Protein AF-A0A9K3CTL8-F1 (afdb_monomer_lite)

Foldseek 3Di:
DVCPQEDFDDQPDFPCLVQVQWDFDPDLFPGDDPCLPPPDDPLLVQADADPCLLVVLVVQVVCVVVDDPDDDPPDDDDDDDDDDFDPALDDDDDSDRPVVRVVVCVVVVNDDDDDDDTPQLQGKFKWKWWKAWDPVLDADADPVGHHDPPRVVVSKDFQQAWKWKDWANFTKTFRWFKWADDPDPSGQATETDGIRDHPGTIMTITTHRADSPFTKMWIWDQDDCVVCVVCVPPRTHTTIITTIDHTHSSRWYKYKHKQKWAFPDWDWQKTWTPSSGQAQVSLVVCQVHWKAKPVGKIWGWDHADDGGRITMIGIPGTDDRPIMIITMIMHTDDGDHVGMDGDDSNVSVVVVVVVVVVVVVVVVVVVVVVVVSVVVVVVVVVVVVVVPDDDDDDDDDD

Sequence (398 aa):
MEFPDEVDTPCDVPVREKFAGYRGLNSFRTSPWIGAKYELPEAYSALYRISHPREVEKVVLEEQARGIDCAMPGQYVVVVLRECSFKGMGGEDQTTNTLEGVMGLYANQAPVTCFGLLRHETKMSLCHFRVKRHPVFSAPVDEEGNPLPDTENEYLIKSGDPLVIQYGFRRVLAFPTISEHLSDPKQDKAKMVRFFHEGMNLVLSAVCPVALTRPNVLIFKPVDPEQCPEAAGAPLRLVATGTGLPPNVDKLIIKRVVLTGYPLKVSKITAWVRYMFFNRTDIKWYRPIELQTKYGRTGHITQPVGLHGLLKARFDKPLHQGDTVMLKLYKRTFPDAASTLPFGVSTLEACGNAMTAYLDKEEDAREEERARIEGQEKDIVDMAITAYTPFHCTQVHL

Secondary structure (DSSP, 8-state):
---TTB-PPPSSS-HHHHTTT-EE-S-TTTS--TTTTTS--GGGGGS---S-HHHHHHHHHHHHHT-SS-PPTT-------SS-----SS-TT----HHHHHHHHHHTTPPP---PPPTTTTSEEEEEEEEEE-TTSS--B-TTSPBPTTTHHHH--BTT--EEEEETTEEEEE-PEEEE----TT--EEEB-SB--TT-EEEEEEEEE---S--EEEEEEE--TTT-GGGTT-SEEEEEEEEEEPP-TT-EEEEEEEEEEEEEEEETTEEEEESS-S-HHHHHHTTTSEEEETTS-EEEEEEEETTTTEEEEEESSPPPTT--EEEEEEEEE---SS--EE--GGGTHHHHHHHHHHHHHHHHHHHHHHHHHHHHHHHHHHHHHHHT----------

InterPro domains:
  IPR007034 Ribosome biogenesis protein BMS1/TSR1, C-terminal [PF04950] (7-142)
  IPR007034 Ribosome biogenesis protein BMS1/TSR1, C-terminal [PF04950] (152-335)
  IPR007034 Ribosome biogenesis protein BMS1/TSR1, C-terminal [SM01362] (6-333)
  IPR039761 Ribosome biogenesis protein Bms1/Tsr1 [PTHR12858] (2-350)

Radius of gyration: 27.33 Å; chains: 1; bounding box: 59×44×106 Å

Organism: NCBI:txid797122

pLDDT: mean 79.78, std 17.43, range [31.97, 97.31]

Structure (mmCIF, N/CA/C/O backbone):
data_AF-A0A9K3CTL8-F1
#
_entry.id   AF-A0A9K3CTL8-F1
#
loop_
_atom_site.group_PDB
_atom_site.id
_atom_site.type_symbol
_atom_site.label_atom_id
_atom_site.label_alt_id
_atom_site.label_comp_id
_atom_site.label_asym_id
_atom_site.label_entity_id
_atom_site.label_seq_id
_atom_site.pdbx_PDB_ins_code
_atom_site.Cartn_x
_atom_site.Cartn_y
_atom_site.Cartn_z
_atom_site.occupancy
_atom_site.B_iso_or_equiv
_atom_site.auth_seq_id
_atom_site.auth_comp_id
_atom_site.auth_asym_id
_atom_site.auth_atom_id
_atom_site.pdbx_PDB_model_num
ATOM 1 N N . MET A 1 1 ? -18.862 -8.648 0.677 1.00 52.91 1 MET A N 1
ATOM 2 C CA . MET A 1 1 ? -17.674 -7.752 0.756 1.00 52.91 1 MET A CA 1
ATOM 3 C C . MET A 1 1 ? -17.900 -6.460 1.568 1.00 52.91 1 MET A C 1
ATOM 5 O O . MET A 1 1 ? -17.075 -5.559 1.494 1.00 52.91 1 MET A O 1
ATOM 9 N N . GLU A 1 2 ? -18.956 -6.341 2.381 1.00 61.88 2 GLU A N 1
ATOM 10 C CA . GLU A 1 2 ? -19.368 -5.059 2.993 1.00 61.88 2 GLU A CA 1
ATOM 11 C C . GLU A 1 2 ? -18.369 -4.486 4.032 1.00 61.88 2 GLU A C 1
ATOM 13 O O . GLU A 1 2 ? -18.293 -3.272 4.218 1.00 61.88 2 GLU A O 1
ATOM 18 N N . PHE A 1 3 ? -17.524 -5.334 4.643 1.00 70.56 3 PHE A N 1
ATOM 19 C CA . PHE A 1 3 ? -16.572 -4.937 5.693 1.00 70.56 3 PHE A CA 1
ATOM 20 C C . PHE A 1 3 ? -15.172 -5.575 5.527 1.00 70.56 3 PHE A C 1
ATOM 22 O O . PHE A 1 3 ? -14.799 -6.471 6.277 1.00 70.56 3 PHE A O 1
ATOM 29 N N . PRO A 1 4 ? -14.340 -5.124 4.568 1.00 72.94 4 PRO A N 1
ATOM 30 C CA . PRO A 1 4 ? -13.082 -5.807 4.229 1.00 72.94 4 PRO A CA 1
ATOM 31 C C . PRO A 1 4 ? -11.974 -5.681 5.288 1.00 72.94 4 PRO A C 1
ATOM 33 O O . PRO A 1 4 ? -11.025 -6.462 5.279 1.00 72.94 4 PRO A O 1
ATOM 36 N N . ASP A 1 5 ? -12.060 -4.689 6.181 1.00 85.38 5 ASP A N 1
ATOM 37 C CA . ASP A 1 5 ? -11.026 -4.403 7.186 1.00 85.38 5 ASP A CA 1
ATOM 38 C C . ASP A 1 5 ? -11.400 -4.865 8.605 1.00 85.38 5 ASP A C 1
ATOM 40 O O . ASP A 1 5 ? -10.570 -4.730 9.511 1.00 85.38 5 ASP A O 1
ATOM 44 N N . GLU A 1 6 ? -12.626 -5.359 8.806 1.00 88.94 6 GLU A N 1
ATOM 45 C CA . GLU A 1 6 ? -13.076 -5.904 10.091 1.00 88.94 6 GLU A CA 1
ATOM 46 C C . GLU A 1 6 ? -12.377 -7.246 10.340 1.00 88.94 6 GLU A C 1
ATOM 48 O O . GLU A 1 6 ? -12.199 -8.055 9.427 1.00 88.94 6 GLU A O 1
ATOM 53 N N . VAL A 1 7 ? -11.871 -7.430 11.558 1.00 87.81 7 VAL A N 1
ATOM 54 C CA . VAL A 1 7 ? -11.156 -8.641 11.964 1.00 87.81 7 VAL A CA 1
ATOM 55 C C . VAL A 1 7 ? -11.656 -9.050 13.336 1.00 87.81 7 VAL A C 1
ATOM 57 O O . VAL A 1 7 ? -11.617 -8.247 14.272 1.00 87.81 7 VAL A O 1
ATOM 60 N N . ASP A 1 8 ? -12.055 -10.312 13.456 1.00 86.31 8 ASP A N 1
ATOM 61 C CA . ASP A 1 8 ? -12.434 -10.889 14.737 1.00 86.31 8 ASP A CA 1
ATOM 62 C C . ASP A 1 8 ? -11.210 -11.028 15.646 1.00 86.31 8 ASP A C 1
ATOM 64 O O . ASP A 1 8 ? -10.119 -11.463 15.240 1.00 86.31 8 ASP A O 1
ATOM 68 N N . THR A 1 9 ? -11.380 -10.621 16.901 1.00 86.12 9 THR A N 1
ATOM 69 C CA . THR A 1 9 ? -10.350 -10.819 17.912 1.00 86.12 9 THR A CA 1
ATOM 70 C C . THR A 1 9 ? -10.283 -12.303 18.273 1.00 86.12 9 THR A C 1
ATOM 72 O O . THR A 1 9 ? -11.315 -12.917 18.529 1.00 86.12 9 THR A O 1
ATOM 75 N N . PRO A 1 10 ? -9.090 -12.921 18.256 1.00 83.50 10 PRO A N 1
ATOM 76 C CA . PRO A 1 10 ? -8.956 -14.308 18.678 1.00 83.50 10 PRO A CA 1
ATOM 77 C C . PRO A 1 10 ? -9.149 -14.409 20.195 1.00 83.50 10 PRO A C 1
ATOM 79 O O . PRO A 1 10 ? -8.787 -13.491 20.934 1.00 83.50 10 PRO A O 1
ATOM 82 N N . CYS A 1 11 ? -9.694 -15.535 20.650 1.00 82.38 11 CYS A N 1
ATOM 83 C CA . CYS A 1 11 ? -9.817 -15.836 22.077 1.00 82.38 11 CYS A CA 1
ATOM 84 C C . CYS A 1 11 ? -8.492 -16.328 22.674 1.00 82.38 11 CYS A C 1
ATOM 86 O O . CYS A 1 11 ? -8.210 -16.042 23.835 1.00 82.38 11 CYS A O 1
ATOM 88 N N . ASP A 1 12 ? -7.694 -17.043 21.876 1.00 86.19 12 ASP A N 1
ATOM 89 C CA . ASP A 1 12 ? -6.540 -17.808 22.364 1.00 86.19 12 ASP A CA 1
ATOM 90 C C . ASP A 1 12 ? -5.284 -16.949 22.534 1.00 86.19 12 ASP A C 1
ATOM 92 O O . ASP A 1 12 ? -4.489 -17.177 23.440 1.00 86.19 12 ASP A O 1
ATOM 96 N N . VAL A 1 13 ? -5.127 -15.925 21.689 1.00 88.62 13 VAL A N 1
ATOM 97 C CA . VAL A 1 13 ? -3.949 -15.048 21.676 1.00 88.62 13 VAL A CA 1
ATOM 98 C C . VAL A 1 13 ? -4.337 -13.646 22.150 1.00 88.62 13 VAL A C 1
ATOM 100 O O . VAL A 1 13 ? -5.271 -13.054 21.596 1.00 88.62 13 VAL A O 1
ATOM 103 N N . PRO A 1 14 ? -3.620 -13.061 23.127 1.00 88.94 14 PRO A N 1
ATOM 104 C CA . PRO A 1 14 ? -3.786 -11.667 23.510 1.00 88.94 14 PRO A CA 1
ATOM 105 C C . PRO A 1 14 ? -3.725 -10.715 22.312 1.00 88.94 14 PRO A C 1
ATOM 107 O O . PRO A 1 14 ? -2.834 -10.761 21.460 1.00 88.94 14 PRO A O 1
ATOM 110 N N . VAL A 1 15 ? -4.673 -9.781 22.260 1.00 90.00 15 VAL A N 1
ATOM 111 C CA . VAL A 1 15 ? -4.828 -8.864 21.123 1.00 90.00 15 VAL A CA 1
ATOM 112 C C . VAL A 1 15 ? -3.594 -7.969 20.981 1.00 90.00 15 VAL A C 1
ATOM 114 O O . VAL A 1 15 ? -3.177 -7.658 19.865 1.00 90.00 15 VAL A O 1
ATOM 117 N N . ARG A 1 16 ? -2.964 -7.609 22.105 1.00 89.31 16 ARG A N 1
ATOM 118 C CA . ARG A 1 16 ? -1.716 -6.835 22.132 1.00 89.31 16 ARG A CA 1
ATOM 119 C C . ARG A 1 16 ? -0.552 -7.515 21.403 1.00 89.31 16 ARG A C 1
ATOM 121 O O . ARG A 1 16 ? 0.245 -6.809 20.799 1.00 89.31 16 ARG A O 1
ATOM 128 N N . GLU A 1 17 ? -0.459 -8.844 21.452 1.00 90.44 17 GLU A N 1
ATOM 129 C CA . GLU A 1 17 ? 0.628 -9.615 20.836 1.00 90.44 17 GLU A CA 1
ATOM 130 C C . GLU A 1 17 ? 0.350 -9.765 19.342 1.00 90.44 17 GLU A C 1
ATOM 132 O O . GLU A 1 17 ? 1.153 -9.335 18.512 1.00 90.44 17 GLU A O 1
ATOM 137 N N . LYS A 1 18 ? -0.867 -10.194 18.982 1.00 90.12 18 LYS A N 1
ATOM 138 C CA . LYS A 1 18 ? -1.299 -10.291 17.578 1.00 90.12 18 LYS A CA 1
ATOM 139 C C . LYS A 1 18 ? -1.173 -8.966 16.815 1.00 90.12 18 LYS A C 1
ATOM 141 O O . LYS A 1 18 ? -0.875 -8.960 15.619 1.00 90.12 18 LYS A O 1
ATOM 146 N N . PHE A 1 19 ? -1.410 -7.834 17.481 1.00 92.00 19 PHE A N 1
ATOM 147 C CA . PHE A 1 19 ? -1.343 -6.504 16.874 1.00 92.00 19 PHE A CA 1
ATOM 148 C C . PHE A 1 19 ? -0.225 -5.618 17.451 1.00 92.00 19 PHE A C 1
ATOM 150 O O . PHE A 1 19 ? -0.349 -4.393 17.410 1.00 92.00 19 PHE A O 1
ATOM 157 N N . ALA A 1 20 ? 0.887 -6.198 17.918 1.00 88.38 20 ALA A N 1
ATOM 158 C CA . ALA A 1 20 ? 2.002 -5.453 18.522 1.00 88.38 20 ALA A CA 1
ATOM 159 C C . ALA A 1 20 ? 2.591 -4.368 17.596 1.00 88.38 20 ALA A C 1
ATOM 161 O O . ALA A 1 20 ? 2.917 -3.267 18.032 1.00 88.38 20 ALA A O 1
ATOM 162 N N . GLY A 1 21 ? 2.663 -4.642 16.287 1.00 87.12 21 GLY A N 1
ATOM 163 C CA . GLY A 1 21 ? 3.146 -3.689 15.277 1.00 87.12 21 GLY A CA 1
ATOM 164 C C . GLY A 1 21 ? 2.133 -2.617 14.849 1.00 87.12 21 GLY A C 1
ATOM 165 O O . GLY A 1 21 ? 2.415 -1.849 13.925 1.00 87.12 21 GLY A O 1
ATOM 166 N N . TYR A 1 22 ? 0.942 -2.579 15.453 1.00 92.88 22 TYR A N 1
ATOM 167 C CA . TYR A 1 22 ? -0.107 -1.620 15.117 1.00 92.88 22 TYR A CA 1
ATOM 168 C C . TYR A 1 22 ? -0.180 -0.475 16.127 1.00 92.88 22 TYR A C 1
ATOM 170 O O . TYR A 1 22 ? 0.094 -0.630 17.313 1.00 92.88 22 TYR A O 1
ATOM 178 N N . ARG A 1 23 ? -0.630 0.690 15.657 1.00 92.56 23 ARG A N 1
ATOM 179 C CA . ARG A 1 23 ? -0.876 1.878 16.481 1.00 92.56 23 ARG A CA 1
ATOM 180 C C . ARG A 1 23 ? -2.242 2.492 16.207 1.00 92.56 23 ARG A C 1
ATOM 182 O O . ARG A 1 23 ? -2.783 2.369 15.107 1.00 92.56 23 ARG A O 1
ATOM 189 N N . GLY A 1 24 ? -2.781 3.180 17.208 1.00 93.19 24 GLY A N 1
ATOM 190 C CA . GLY A 1 24 ? -3.950 4.040 17.049 1.00 93.19 24 GLY A CA 1
ATOM 191 C C . GLY A 1 24 ? -3.568 5.389 16.447 1.00 93.19 24 GLY A C 1
ATOM 192 O O . GLY A 1 24 ? -2.492 5.918 16.718 1.00 93.19 24 GLY A O 1
ATOM 193 N N . LEU A 1 25 ? -4.464 5.957 15.643 1.00 92.38 25 LEU A N 1
ATOM 194 C CA . LEU A 1 25 ? -4.387 7.342 15.183 1.00 92.38 25 LEU A CA 1
ATOM 195 C C . LEU A 1 25 ? -5.730 8.008 15.461 1.00 92.38 25 LEU A C 1
ATOM 197 O O . LEU A 1 25 ? -6.762 7.438 15.108 1.00 92.38 25 LEU A O 1
ATOM 201 N N . ASN A 1 26 ? -5.711 9.224 16.008 1.00 88.38 26 ASN A N 1
ATOM 202 C CA . ASN A 1 26 ? -6.932 10.008 16.224 1.00 88.38 26 ASN A CA 1
ATOM 203 C C . ASN A 1 26 ? -7.589 10.356 14.880 1.00 88.38 26 ASN A C 1
ATOM 205 O O . ASN A 1 26 ? -8.787 10.189 14.679 1.00 88.38 26 ASN A O 1
ATOM 209 N N . SER A 1 27 ? -6.782 10.788 13.907 1.00 89.38 27 SER A N 1
ATOM 210 C CA . SER A 1 27 ? -7.243 11.068 12.551 1.00 89.38 27 SER A CA 1
ATOM 211 C C . SER A 1 27 ? -6.262 10.518 11.533 1.00 89.38 27 SER A C 1
ATOM 213 O O . SER A 1 27 ? -5.093 10.900 11.492 1.00 89.38 27 SER A O 1
ATOM 215 N N . PHE A 1 28 ? -6.755 9.658 10.644 1.00 90.81 28 PHE A N 1
ATOM 216 C CA . PHE A 1 28 ? -5.940 9.132 9.553 1.00 90.81 28 PHE A CA 1
ATOM 217 C C . PHE A 1 28 ? -5.470 10.233 8.596 1.00 90.81 28 PHE A C 1
ATOM 219 O O . PHE A 1 28 ? -4.414 10.108 7.997 1.00 90.81 28 PHE A O 1
ATOM 226 N N . ARG A 1 29 ? -6.209 11.335 8.440 1.00 88.69 29 ARG A N 1
ATOM 227 C CA . ARG A 1 29 ? -5.787 12.409 7.530 1.00 88.69 29 ARG A CA 1
ATOM 228 C C . ARG A 1 29 ? -4.725 13.288 8.179 1.00 88.69 29 ARG A C 1
ATOM 230 O O . ARG A 1 29 ? -3.633 13.421 7.636 1.00 88.69 29 ARG A O 1
ATOM 237 N N . THR A 1 30 ? -5.009 13.808 9.370 1.00 89.56 30 THR A N 1
ATOM 238 C CA . THR A 1 30 ? -4.222 14.892 9.976 1.00 89.56 30 THR A CA 1
ATOM 239 C C . THR A 1 30 ? -3.124 14.428 10.927 1.00 89.56 30 THR A C 1
ATOM 241 O O . THR A 1 30 ? -2.121 15.122 11.056 1.00 89.56 30 THR A O 1
ATOM 244 N N . SER A 1 31 ? -3.258 13.273 11.590 1.00 90.94 31 SER A N 1
ATOM 245 C CA . SER A 1 31 ? -2.232 12.818 12.536 1.00 90.94 31 SER A CA 1
ATOM 246 C C . SER A 1 31 ? -0.953 12.404 11.792 1.00 90.94 31 SER A C 1
ATOM 248 O O . SER A 1 31 ? -1.044 11.637 10.829 1.00 90.94 31 SER A O 1
ATOM 250 N N . PRO A 1 32 ? 0.240 12.870 12.195 1.00 90.81 32 PRO A N 1
ATOM 251 C CA . PRO A 1 32 ? 1.489 12.483 11.542 1.00 90.81 32 PRO A CA 1
ATOM 252 C C . PRO A 1 32 ? 1.806 11.000 11.783 1.00 90.81 32 PRO A C 1
ATOM 254 O O . PRO A 1 32 ? 1.492 10.453 12.841 1.00 90.81 32 PRO A O 1
ATOM 257 N N . TRP A 1 33 ? 2.464 10.344 10.819 1.00 90.69 33 TRP A N 1
ATOM 258 C CA . TRP A 1 33 ? 3.048 9.018 11.050 1.00 90.69 33 TRP A CA 1
ATOM 259 C C . TRP A 1 33 ? 4.442 9.174 11.660 1.00 90.69 33 TRP A C 1
ATOM 261 O O . TRP A 1 33 ? 5.444 9.304 10.953 1.00 90.69 33 TRP A O 1
ATOM 271 N N . ILE A 1 34 ? 4.502 9.201 12.989 1.00 83.31 34 ILE A N 1
ATOM 272 C CA . ILE A 1 34 ? 5.770 9.232 13.727 1.00 83.31 34 ILE A CA 1
ATOM 273 C C . ILE A 1 34 ? 6.527 7.932 13.424 1.00 83.31 34 ILE A C 1
ATOM 275 O O . ILE A 1 34 ? 5.921 6.868 13.438 1.00 83.31 34 ILE A O 1
ATOM 279 N N . GLY A 1 35 ? 7.827 8.003 13.128 1.00 77.88 35 GLY A N 1
ATOM 280 C CA . GLY A 1 35 ? 8.638 6.805 12.861 1.00 77.88 35 GLY A CA 1
ATOM 281 C C . GLY A 1 35 ? 8.760 6.396 11.391 1.00 77.88 35 GLY A C 1
ATOM 282 O O . GLY A 1 35 ? 9.457 5.434 11.083 1.00 77.88 35 GLY A O 1
ATOM 283 N N . ALA A 1 36 ? 8.182 7.164 10.459 1.00 78.12 36 ALA A N 1
ATOM 284 C CA . ALA A 1 36 ? 8.247 6.894 9.017 1.00 78.12 36 ALA A CA 1
ATOM 285 C C . ALA A 1 36 ? 9.671 6.670 8.461 1.00 78.12 36 ALA A C 1
ATOM 287 O O . ALA A 1 36 ? 9.844 5.987 7.459 1.00 78.12 36 ALA A O 1
ATOM 288 N N . LYS A 1 37 ? 10.712 7.227 9.079 1.00 74.31 37 LYS A N 1
ATOM 289 C CA . LYS A 1 37 ? 12.097 7.023 8.621 1.00 74.31 37 LYS A CA 1
ATOM 290 C C . LYS A 1 37 ? 12.816 5.867 9.319 1.00 74.31 37 LYS A C 1
ATOM 292 O O . LYS A 1 37 ? 13.806 5.389 8.788 1.00 74.31 37 LYS A O 1
ATOM 297 N N . TYR A 1 38 ? 12.326 5.431 10.477 1.00 75.69 38 TYR A N 1
ATOM 298 C CA . TYR A 1 38 ? 12.996 4.436 11.321 1.00 75.69 38 TYR A CA 1
ATOM 299 C C . TYR A 1 38 ? 12.430 3.022 11.131 1.00 75.69 38 TYR A C 1
ATOM 301 O O . TYR A 1 38 ? 13.099 2.050 11.442 1.00 75.69 38 TYR A O 1
ATOM 309 N N . GLU A 1 39 ? 11.218 2.900 10.587 1.00 79.94 39 GLU A N 1
ATOM 310 C CA . GLU A 1 39 ? 10.518 1.620 10.380 1.00 79.94 39 GLU A CA 1
ATOM 311 C C . GLU A 1 39 ? 10.798 0.982 9.006 1.00 79.94 39 GLU A C 1
ATOM 313 O O . GLU A 1 39 ? 9.952 0.260 8.489 1.00 79.94 39 GLU A O 1
ATOM 318 N N . LEU A 1 40 ? 11.921 1.301 8.357 1.00 84.69 40 LEU A N 1
ATOM 319 C CA . LEU A 1 40 ? 12.223 0.809 7.008 1.00 84.69 40 LEU A CA 1
ATOM 320 C C . LEU A 1 40 ? 12.790 -0.622 7.054 1.00 84.69 40 LEU A C 1
ATOM 322 O O . LEU A 1 40 ? 13.706 -0.868 7.838 1.00 84.69 40 LEU A O 1
ATOM 326 N N . PRO A 1 41 ? 12.305 -1.546 6.202 1.00 86.81 41 PRO A N 1
ATOM 327 C CA . PRO A 1 41 ? 12.935 -2.850 6.025 1.00 86.81 41 PRO A CA 1
ATOM 328 C C . PRO A 1 41 ? 14.371 -2.710 5.517 1.00 86.81 41 PRO A C 1
ATOM 330 O O . PRO A 1 41 ? 14.686 -1.770 4.787 1.00 86.81 41 PRO A O 1
ATOM 333 N N . GLU A 1 42 ? 15.228 -3.680 5.825 1.00 85.19 42 GLU A N 1
ATOM 334 C CA . GLU A 1 42 ? 16.627 -3.670 5.382 1.00 85.19 42 GLU A CA 1
ATOM 335 C C . GLU A 1 42 ? 16.750 -3.587 3.854 1.00 85.19 42 GLU A C 1
ATOM 337 O O . GLU A 1 42 ? 17.5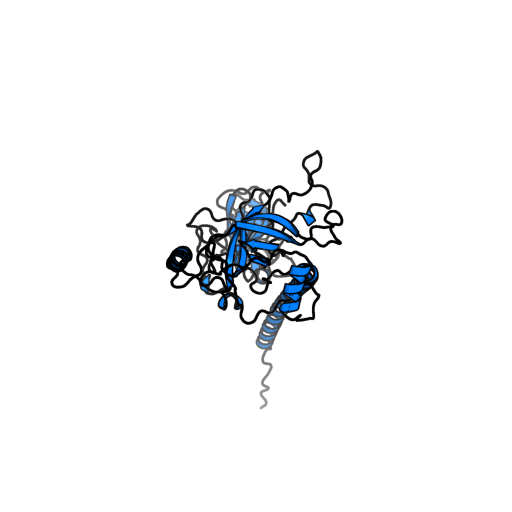22 -2.780 3.337 1.00 85.19 42 GLU A O 1
ATOM 342 N N . ALA A 1 43 ? 15.901 -4.309 3.117 1.00 83.06 43 ALA A N 1
ATOM 343 C CA . ALA A 1 43 ? 15.886 -4.291 1.655 1.00 83.06 43 ALA A CA 1
ATOM 344 C C . ALA A 1 43 ? 15.619 -2.894 1.052 1.00 83.06 43 ALA A C 1
ATOM 346 O O . ALA A 1 43 ? 16.043 -2.604 -0.067 1.00 83.06 43 ALA A O 1
ATOM 347 N N . TYR A 1 44 ? 14.972 -1.986 1.794 1.00 86.19 44 TYR A N 1
ATOM 348 C CA . TYR A 1 44 ? 14.737 -0.612 1.339 1.00 86.19 44 TYR A CA 1
ATOM 349 C C . TYR A 1 44 ? 16.008 0.244 1.325 1.00 86.19 44 TYR A C 1
ATOM 351 O O . TYR A 1 44 ? 16.029 1.279 0.659 1.00 86.19 44 TYR A O 1
ATOM 359 N N . SER A 1 45 ? 17.067 -0.173 2.026 1.00 85.62 45 SER A N 1
ATOM 360 C CA . SER A 1 45 ? 18.363 0.515 2.005 1.00 85.62 45 SER A CA 1
ATOM 361 C C . SER A 1 45 ? 19.052 0.436 0.638 1.00 85.62 45 SER A C 1
ATOM 363 O O . SER A 1 45 ? 19.751 1.373 0.254 1.00 85.62 45 SER A O 1
ATOM 365 N N . ALA A 1 46 ? 18.798 -0.633 -0.124 1.00 87.00 46 ALA A N 1
ATOM 366 C CA . ALA A 1 46 ? 19.342 -0.838 -1.464 1.00 87.00 46 ALA A CA 1
ATOM 367 C C . ALA A 1 46 ? 18.599 -0.037 -2.551 1.00 87.00 46 ALA A C 1
ATOM 369 O O . ALA A 1 46 ? 19.084 0.087 -3.678 1.00 87.00 46 ALA A O 1
ATOM 370 N N . LEU A 1 47 ? 17.418 0.511 -2.239 1.00 90.19 47 LEU A N 1
ATOM 371 C CA . LEU A 1 47 ? 16.603 1.231 -3.211 1.00 90.19 47 LEU A CA 1
ATOM 372 C C . LEU A 1 47 ? 17.179 2.611 -3.517 1.00 90.19 47 LEU A C 1
ATOM 374 O O . LEU A 1 47 ? 17.555 3.386 -2.636 1.00 90.19 47 LEU A O 1
ATOM 378 N N . TYR A 1 48 ? 17.160 2.971 -4.797 1.00 91.94 48 TYR A N 1
ATOM 379 C CA . TYR A 1 48 ? 17.593 4.284 -5.233 1.00 91.94 48 TYR A CA 1
ATOM 380 C C . TYR A 1 48 ? 16.556 5.349 -4.872 1.00 91.94 48 TYR A C 1
ATOM 382 O O . TYR A 1 48 ? 15.439 5.358 -5.393 1.00 91.94 48 TYR A O 1
ATOM 390 N N . ARG A 1 49 ? 16.929 6.279 -3.989 1.00 92.00 49 ARG A N 1
ATOM 391 C CA . ARG A 1 49 ? 16.077 7.405 -3.592 1.00 92.00 49 ARG A CA 1
ATOM 392 C C . ARG A 1 49 ? 16.303 8.601 -4.517 1.00 92.00 49 ARG A C 1
ATOM 394 O O . ARG A 1 49 ? 17.422 9.089 -4.651 1.00 92.00 49 ARG A O 1
ATOM 401 N N . ILE A 1 50 ? 15.218 9.102 -5.104 1.00 90.19 50 ILE A N 1
ATOM 402 C CA . ILE A 1 50 ? 15.205 10.328 -5.907 1.00 90.19 50 ILE A CA 1
ATOM 403 C C . ILE A 1 50 ? 14.458 11.402 -5.117 1.00 90.19 50 ILE A C 1
ATOM 405 O O . ILE A 1 50 ? 13.264 11.259 -4.875 1.00 90.19 50 ILE A O 1
ATOM 409 N N . SER A 1 51 ? 15.149 12.472 -4.718 1.00 88.81 51 SER A N 1
ATOM 410 C CA . SER A 1 51 ? 14.548 13.536 -3.898 1.00 88.81 51 SER A CA 1
ATOM 411 C C . SER A 1 51 ? 13.511 14.360 -4.669 1.00 88.81 51 SER A C 1
ATOM 413 O O . SER A 1 51 ? 12.406 14.573 -4.183 1.00 88.81 51 SER A O 1
ATOM 415 N N . HIS A 1 52 ? 13.846 14.793 -5.890 1.00 91.12 52 HIS A N 1
ATOM 416 C CA . HIS A 1 52 ? 12.991 15.652 -6.719 1.00 91.12 52 HIS A CA 1
ATOM 417 C C . HIS A 1 52 ? 12.798 15.034 -8.112 1.00 91.12 52 HIS A C 1
ATOM 419 O O . HIS A 1 52 ? 13.454 15.442 -9.071 1.00 91.12 52 HIS A O 1
ATOM 425 N N . PRO A 1 53 ? 11.908 14.034 -8.267 1.00 89.25 53 PRO A N 1
ATOM 426 C CA . PRO A 1 53 ? 11.829 13.250 -9.501 1.00 89.25 53 PRO A CA 1
ATOM 427 C C . PRO A 1 53 ? 11.445 14.074 -10.735 1.00 89.25 53 PRO A C 1
ATOM 429 O O . PRO A 1 53 ? 11.940 13.793 -11.818 1.00 89.25 53 PRO A O 1
ATOM 432 N N . ARG A 1 54 ? 10.633 15.129 -10.578 1.00 90.12 54 ARG A N 1
ATOM 433 C CA . ARG A 1 54 ? 10.241 16.019 -11.689 1.00 90.12 54 ARG A CA 1
ATOM 434 C C . ARG A 1 54 ? 11.393 16.881 -12.207 1.00 90.12 54 ARG A C 1
ATOM 436 O O . ARG A 1 54 ? 11.472 17.157 -13.397 1.00 90.12 54 ARG A O 1
ATOM 443 N N . GLU A 1 55 ? 12.265 17.334 -11.312 1.00 92.00 55 GLU A N 1
ATOM 444 C CA . GLU A 1 55 ? 13.435 18.132 -11.691 1.00 92.00 55 GLU A CA 1
ATOM 445 C C . GLU A 1 55 ? 14.475 17.250 -12.373 1.00 92.00 55 GLU A C 1
ATOM 447 O O . GLU A 1 55 ? 15.004 17.619 -13.417 1.00 92.00 55 GLU A O 1
ATOM 452 N N . VAL A 1 56 ? 14.695 16.048 -11.831 1.00 92.50 56 VAL A N 1
ATOM 453 C CA . VAL A 1 56 ? 15.573 15.045 -12.442 1.00 92.50 56 VAL A CA 1
ATOM 454 C C . VAL A 1 56 ? 15.074 14.658 -13.834 1.00 92.50 56 VAL A C 1
ATOM 456 O O . VAL A 1 56 ? 15.872 14.642 -14.764 1.00 92.50 56 VAL A O 1
ATOM 459 N N . GLU A 1 57 ? 13.769 14.418 -14.008 1.00 91.69 57 GLU A N 1
ATOM 460 C CA . GLU A 1 57 ? 13.157 14.161 -15.321 1.00 91.69 57 GLU A CA 1
ATOM 461 C C . GLU A 1 57 ? 13.491 15.285 -16.316 1.00 91.69 57 GLU A C 1
ATOM 463 O O . GLU A 1 57 ? 13.977 15.012 -17.412 1.00 91.69 57 GLU A O 1
ATOM 468 N N . LYS A 1 58 ? 13.318 16.553 -15.918 1.00 92.44 58 LYS A N 1
ATOM 469 C CA . LYS A 1 58 ? 13.620 17.708 -16.775 1.00 92.44 58 LYS A CA 1
ATOM 470 C C . LYS A 1 58 ? 15.099 17.772 -17.171 1.00 92.44 58 LYS A C 1
ATOM 472 O O . LYS A 1 58 ? 15.402 17.939 -18.348 1.00 92.44 58 LYS A O 1
ATOM 477 N N . VAL A 1 59 ? 16.007 17.625 -16.206 1.00 92.81 59 VAL A N 1
ATOM 478 C CA . VAL A 1 59 ? 17.458 17.686 -16.453 1.00 92.81 59 VAL A CA 1
ATOM 479 C C . VAL A 1 59 ? 17.895 16.569 -17.396 1.00 92.81 59 VAL A C 1
ATOM 481 O O . VAL A 1 59 ? 18.621 16.825 -18.350 1.00 92.81 59 VAL A O 1
ATOM 484 N N . VAL A 1 60 ? 17.416 15.345 -17.175 1.00 91.06 60 VAL A N 1
ATOM 485 C CA . VAL A 1 60 ? 17.783 14.185 -17.996 1.00 91.06 60 VAL A CA 1
ATOM 486 C C . VAL A 1 60 ? 17.252 14.312 -19.429 1.00 91.06 60 VAL A C 1
ATOM 488 O O . VAL A 1 60 ? 17.955 13.954 -20.372 1.00 91.06 60 VAL A O 1
ATOM 491 N N . LEU A 1 61 ? 16.055 14.878 -19.619 1.00 90.25 61 LEU A N 1
ATOM 492 C CA . LEU A 1 61 ? 15.517 15.160 -20.954 1.00 90.25 61 LEU A CA 1
ATOM 493 C C . LEU A 1 61 ? 16.290 16.278 -21.675 1.00 90.25 61 LEU A C 1
ATOM 495 O O . LEU A 1 61 ? 16.526 16.178 -22.877 1.00 90.25 61 LEU A O 1
ATOM 499 N N . GLU A 1 62 ? 16.725 17.323 -20.963 1.00 90.75 62 GLU A N 1
ATOM 500 C CA . GLU A 1 62 ? 17.596 18.361 -21.533 1.00 90.75 62 GLU A CA 1
ATOM 501 C C . GLU A 1 62 ? 18.983 17.813 -21.905 1.00 90.75 62 GLU A C 1
ATOM 503 O O . GLU A 1 62 ? 19.517 18.169 -22.954 1.00 90.75 62 GLU A O 1
ATOM 508 N N . GLU A 1 63 ? 19.563 16.937 -21.076 1.00 87.69 63 GLU A N 1
ATOM 509 C CA . GLU A 1 63 ? 20.818 16.233 -21.380 1.00 87.69 63 GLU A CA 1
ATOM 510 C C . GLU A 1 63 ? 20.682 15.390 -22.655 1.00 87.69 63 GLU A C 1
ATOM 512 O O . GLU A 1 63 ? 21.542 15.467 -23.531 1.00 87.69 63 GLU A O 1
ATOM 517 N N . GLN A 1 64 ? 19.581 14.644 -22.797 1.00 86.06 64 GLN A N 1
ATOM 518 C CA . GLN A 1 64 ? 19.299 13.862 -24.002 1.00 86.06 64 GLN A CA 1
ATOM 519 C C . GLN A 1 64 ? 19.152 14.754 -25.243 1.00 86.06 64 GLN A C 1
ATOM 521 O O . GLN A 1 64 ? 19.692 14.428 -26.298 1.00 86.06 64 GLN A O 1
ATOM 526 N N . ALA A 1 65 ? 18.452 15.886 -25.126 1.00 85.81 65 ALA A N 1
ATOM 527 C CA . ALA A 1 65 ? 18.233 16.810 -26.239 1.00 85.81 65 ALA A CA 1
ATOM 528 C C . ALA A 1 65 ? 19.514 17.534 -26.689 1.00 85.81 65 ALA A C 1
ATOM 530 O O . ALA A 1 65 ? 19.641 17.880 -27.860 1.00 85.81 65 ALA A O 1
ATOM 531 N N . ARG A 1 66 ? 20.468 17.760 -25.775 1.00 85.50 66 ARG A N 1
ATOM 532 C CA . ARG A 1 66 ? 21.780 18.347 -26.095 1.00 85.50 66 ARG A CA 1
ATOM 533 C C . ARG A 1 66 ? 22.726 17.383 -26.812 1.00 85.50 66 ARG A C 1
ATOM 535 O O . ARG A 1 66 ? 23.757 17.857 -27.274 1.00 85.50 66 ARG A O 1
ATOM 542 N N . GLY A 1 67 ? 22.401 16.085 -26.844 1.00 73.94 67 GLY A N 1
ATOM 543 C CA . GLY A 1 67 ? 23.240 14.965 -27.284 1.00 73.94 67 GLY A CA 1
ATOM 544 C C . GLY A 1 67 ? 24.408 15.343 -28.198 1.00 73.94 67 GLY A C 1
ATOM 545 O O . GLY A 1 67 ? 24.223 15.667 -29.368 1.00 73.94 67 GLY A O 1
ATOM 546 N N . ILE A 1 68 ? 25.619 15.300 -27.639 1.00 66.31 68 ILE A N 1
ATOM 547 C CA . ILE A 1 68 ? 26.874 15.486 -28.373 1.00 66.31 68 ILE A CA 1
ATOM 548 C C . ILE A 1 68 ? 27.310 14.092 -28.848 1.00 66.31 68 ILE A C 1
ATOM 550 O O . ILE A 1 68 ? 27.349 13.167 -28.038 1.00 66.31 68 ILE A O 1
ATOM 554 N N . ASP A 1 69 ? 27.597 13.935 -30.144 1.00 67.94 69 ASP A N 1
ATOM 555 C CA . ASP A 1 69 ? 28.015 12.674 -30.788 1.00 67.94 69 ASP A CA 1
ATOM 556 C C . ASP A 1 69 ? 27.024 11.493 -30.673 1.00 67.94 69 ASP A C 1
ATOM 558 O O . ASP A 1 69 ? 27.416 10.334 -30.520 1.00 67.94 69 ASP A O 1
ATOM 562 N N . CYS A 1 70 ? 25.717 11.753 -30.779 1.00 81.31 70 CYS A N 1
ATOM 563 C CA . CYS A 1 70 ? 24.690 10.706 -30.825 1.00 81.31 70 CYS A CA 1
ATOM 564 C C . CYS A 1 70 ? 24.121 10.480 -32.236 1.00 81.31 70 CYS A C 1
ATOM 566 O O . CYS A 1 70 ? 24.026 11.401 -33.046 1.00 81.31 70 CYS A O 1
ATOM 568 N N . ALA A 1 71 ? 23.692 9.245 -32.515 1.00 85.56 71 ALA A N 1
ATOM 569 C CA . ALA A 1 71 ? 22.963 8.921 -33.738 1.00 85.56 71 ALA A CA 1
ATOM 570 C C . ALA A 1 71 ? 21.626 9.677 -33.798 1.00 85.56 71 ALA A C 1
ATOM 572 O O . ALA A 1 71 ? 20.877 9.712 -32.819 1.00 85.56 71 ALA A O 1
ATOM 573 N N . MET A 1 72 ? 21.321 10.255 -34.959 1.00 85.88 72 MET A N 1
ATOM 574 C CA . MET A 1 72 ? 20.112 11.051 -35.169 1.00 85.88 72 MET A CA 1
ATOM 575 C C . MET A 1 72 ? 18.949 10.177 -35.665 1.00 85.88 72 MET A C 1
ATOM 577 O O . MET A 1 72 ? 19.179 9.175 -36.352 1.00 85.88 72 MET A O 1
ATOM 581 N N . PRO A 1 73 ? 17.686 10.546 -35.370 1.00 88.06 73 PRO A N 1
ATOM 582 C CA . PRO A 1 73 ? 16.524 9.825 -35.883 1.00 88.06 73 PRO A CA 1
ATOM 583 C C . PRO A 1 73 ? 16.559 9.696 -37.414 1.00 88.06 73 PRO A C 1
ATOM 585 O O . PRO A 1 73 ? 16.800 10.673 -38.119 1.00 88.06 73 PRO A O 1
ATOM 588 N N . GLY A 1 74 ? 16.304 8.488 -37.924 1.00 90.69 74 GLY A N 1
ATOM 589 C CA . GLY A 1 74 ? 16.298 8.186 -39.362 1.00 90.69 74 GLY A CA 1
ATOM 590 C C . GLY A 1 74 ? 17.619 7.649 -39.924 1.00 90.69 74 GLY A C 1
ATOM 591 O O . GLY A 1 74 ? 17.663 7.266 -41.090 1.00 90.69 74 GLY A O 1
ATOM 592 N N . GLN A 1 75 ? 18.684 7.573 -39.121 1.00 90.69 75 GLN A N 1
ATOM 593 C CA . GLN A 1 75 ? 19.944 6.959 -39.541 1.00 90.69 75 GLN A CA 1
ATOM 594 C C . GLN A 1 75 ? 19.920 5.435 -39.381 1.00 90.69 75 GLN A C 1
ATOM 596 O O . GLN A 1 75 ? 19.458 4.906 -38.369 1.00 90.69 75 GLN A O 1
ATOM 601 N N . TYR A 1 76 ? 20.472 4.727 -40.369 1.00 92.25 76 TYR A N 1
ATOM 602 C CA . TYR A 1 76 ? 20.771 3.304 -40.241 1.00 92.25 76 TYR A CA 1
ATOM 603 C C . TYR A 1 76 ? 22.038 3.137 -39.401 1.00 92.25 76 TYR A C 1
ATOM 605 O O . TYR A 1 76 ? 23.100 3.642 -39.766 1.00 92.25 76 TYR A O 1
ATOM 613 N N . VAL A 1 77 ? 21.921 2.444 -38.271 1.00 89.94 77 VAL A N 1
ATOM 614 C CA . VAL A 1 77 ? 23.013 2.268 -37.310 1.00 89.94 77 VAL A CA 1
ATOM 615 C C . VAL A 1 77 ? 23.237 0.797 -37.001 1.00 89.94 77 VAL A C 1
ATOM 617 O O . VAL A 1 77 ? 22.296 0.009 -36.942 1.00 89.94 77 VAL A O 1
ATOM 620 N N . VAL A 1 78 ? 24.496 0.437 -36.762 1.00 90.06 78 VAL A N 1
ATOM 621 C CA . VAL A 1 78 ? 24.876 -0.882 -36.250 1.00 90.06 78 VAL A CA 1
ATOM 622 C C . VAL A 1 78 ? 25.168 -0.737 -34.763 1.00 90.06 78 VAL A C 1
ATOM 624 O O . VAL A 1 78 ? 26.099 -0.034 -34.372 1.00 90.06 78 VAL A O 1
ATOM 627 N N . VAL A 1 79 ? 24.360 -1.384 -33.925 1.00 85.81 79 VAL A N 1
ATOM 628 C CA . VAL A 1 79 ? 24.520 -1.348 -32.467 1.00 85.81 79 VAL A CA 1
ATOM 629 C C . VAL A 1 79 ? 25.316 -2.570 -32.029 1.00 85.81 79 VAL A C 1
ATOM 631 O O . VAL A 1 79 ? 24.851 -3.699 -32.160 1.00 85.81 79 VAL A O 1
ATOM 634 N N . VAL A 1 80 ? 26.513 -2.344 -31.488 1.00 86.44 80 VAL A N 1
ATOM 635 C CA . VAL A 1 80 ? 27.347 -3.403 -30.908 1.00 86.44 80 VAL A CA 1
ATOM 636 C C . VAL A 1 80 ? 27.144 -3.403 -29.396 1.00 86.44 80 VAL A C 1
ATOM 638 O O . VAL A 1 80 ? 27.595 -2.496 -28.698 1.00 86.44 80 VAL A O 1
ATOM 641 N N . LEU A 1 81 ? 26.440 -4.413 -28.890 1.00 81.56 81 LEU A N 1
ATOM 642 C CA . LEU A 1 81 ? 26.201 -4.586 -27.459 1.00 81.56 81 LEU A CA 1
ATOM 643 C C . LEU A 1 81 ? 27.364 -5.354 -26.818 1.00 81.56 81 LEU A C 1
ATOM 645 O O . LEU A 1 81 ? 27.852 -6.338 -27.372 1.00 81.56 81 LEU A O 1
ATOM 649 N N . ARG A 1 82 ? 27.806 -4.906 -25.641 1.00 77.62 82 ARG A N 1
ATOM 650 C CA . ARG A 1 82 ? 28.804 -5.617 -24.829 1.00 77.62 82 ARG A CA 1
ATOM 651 C C . ARG A 1 82 ? 28.084 -6.571 -23.883 1.00 77.62 82 ARG A C 1
ATOM 653 O O . ARG A 1 82 ? 27.083 -6.175 -23.297 1.00 77.62 82 ARG A O 1
ATOM 660 N N . GLU A 1 83 ? 28.610 -7.787 -23.742 1.00 65.06 83 GLU A N 1
ATOM 661 C CA . GLU A 1 83 ? 28.167 -8.764 -22.733 1.00 65.06 83 GLU A CA 1
ATOM 662 C C . GLU A 1 83 ? 26.650 -8.987 -22.716 1.00 65.06 83 GLU A C 1
ATOM 664 O O . GLU A 1 83 ? 25.978 -8.875 -21.691 1.00 65.06 83 GLU A O 1
ATOM 669 N N . CYS A 1 84 ? 26.079 -9.328 -23.869 1.00 61.09 84 CYS A N 1
ATOM 670 C CA . CYS A 1 84 ? 24.741 -9.890 -23.843 1.00 61.09 84 CYS A CA 1
ATOM 671 C C . CYS A 1 84 ? 24.807 -11.237 -23.092 1.00 61.09 84 CYS A C 1
ATOM 673 O O . CYS A 1 84 ? 25.763 -12.000 -23.223 1.00 61.09 84 CYS A O 1
ATOM 675 N N . SER A 1 85 ? 23.784 -11.551 -22.315 1.00 58.75 85 SER A N 1
ATOM 676 C CA . SER A 1 85 ? 23.44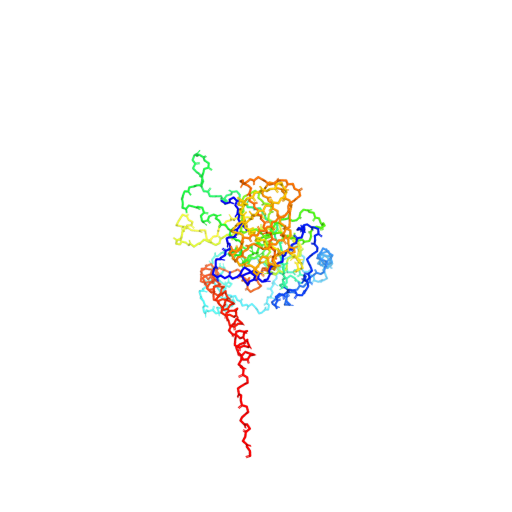7 -12.920 -21.933 1.00 58.75 85 SER A CA 1
ATOM 677 C C . SER A 1 85 ? 21.952 -13.033 -22.181 1.00 58.75 85 SER A C 1
ATOM 679 O O . SER A 1 85 ? 21.159 -12.286 -21.613 1.00 58.75 85 SER A O 1
ATOM 681 N N . PHE A 1 86 ? 21.566 -13.862 -23.148 1.00 54.41 86 PHE A N 1
ATOM 682 C CA . PHE A 1 86 ? 20.163 -14.048 -23.482 1.00 54.41 86 PHE A CA 1
ATOM 683 C C . PHE A 1 86 ? 19.722 -15.329 -22.788 1.00 54.41 86 PHE A C 1
ATOM 685 O O . PHE A 1 86 ? 20.158 -16.412 -23.166 1.00 54.41 86 PHE A O 1
ATOM 692 N N . LYS A 1 87 ? 18.887 -15.215 -21.752 1.00 51.84 87 LYS A N 1
ATOM 693 C CA . LYS A 1 87 ? 18.148 -16.383 -21.269 1.00 51.84 87 LYS A CA 1
ATOM 694 C C . LYS A 1 87 ? 17.134 -16.719 -22.359 1.00 51.84 87 LYS A C 1
ATOM 696 O O . LYS A 1 87 ? 16.175 -15.974 -22.555 1.00 51.84 87 LYS A O 1
ATOM 701 N N . GLY A 1 88 ? 17.445 -17.747 -23.146 1.00 42.56 88 GLY A N 1
ATOM 702 C CA . GLY A 1 88 ? 16.633 -18.199 -24.268 1.00 42.56 88 GLY A CA 1
ATOM 703 C C . GLY A 1 88 ? 15.212 -18.584 -23.864 1.00 42.56 88 GLY A C 1
ATOM 704 O O . GLY A 1 88 ? 14.870 -18.691 -22.691 1.00 42.56 88 GLY A O 1
ATOM 705 N N . MET A 1 89 ? 14.386 -18.828 -24.880 1.00 41.19 89 MET A N 1
ATOM 706 C CA . MET A 1 89 ? 13.040 -19.409 -24.768 1.00 41.19 89 MET A CA 1
ATOM 707 C C . MET A 1 89 ? 13.032 -20.888 -24.314 1.00 41.19 89 MET A C 1
ATOM 709 O O . MET A 1 89 ? 11.973 -21.501 -24.316 1.00 41.19 89 MET A O 1
ATOM 713 N N . GLY A 1 90 ? 14.182 -21.472 -23.958 1.00 34.50 90 GLY A N 1
ATOM 714 C CA . GLY A 1 90 ? 14.296 -22.843 -23.453 1.00 34.50 90 GLY A CA 1
ATOM 715 C C . GLY A 1 90 ? 14.363 -22.875 -21.925 1.00 34.50 90 GLY A C 1
ATOM 716 O O . GLY A 1 90 ? 14.911 -21.953 -21.325 1.00 34.50 90 GLY A O 1
ATOM 717 N N . GLY A 1 91 ? 13.783 -23.914 -21.323 1.00 38.09 91 GLY A N 1
ATOM 718 C CA . GLY A 1 91 ? 13.640 -24.109 -19.877 1.00 38.09 91 GLY A CA 1
ATOM 719 C C . GLY A 1 91 ? 14.930 -24.110 -19.037 1.00 38.09 91 GLY A C 1
ATOM 720 O O . GLY A 1 91 ? 16.040 -23.889 -19.518 1.00 38.09 91 GLY A O 1
ATOM 721 N N . GLU A 1 92 ? 14.729 -24.365 -17.745 1.00 41.97 92 GLU A N 1
ATOM 722 C CA . GLU A 1 92 ? 15.421 -23.793 -16.578 1.00 41.97 92 GLU A CA 1
ATOM 723 C C . GLU A 1 92 ? 16.958 -23.821 -16.472 1.00 41.97 92 GLU A C 1
ATOM 725 O O . GLU A 1 92 ? 17.470 -23.039 -15.680 1.00 41.97 92 GLU A O 1
ATOM 730 N N . ASP A 1 93 ? 17.726 -24.564 -17.270 1.00 42.44 93 ASP A N 1
ATOM 731 C CA . ASP A 1 93 ? 19.151 -24.793 -16.948 1.00 42.44 93 ASP A CA 1
ATOM 732 C C . ASP A 1 93 ? 20.162 -24.558 -18.078 1.00 42.44 93 ASP A C 1
ATOM 734 O O . ASP A 1 93 ? 21.343 -24.881 -17.940 1.00 42.44 93 ASP A O 1
ATOM 738 N N . GLN A 1 94 ? 19.767 -23.941 -19.193 1.00 43.34 94 GLN A N 1
ATOM 739 C CA . GLN A 1 94 ? 20.728 -23.600 -20.245 1.00 43.34 94 GLN A CA 1
ATOM 740 C C . GLN A 1 94 ? 20.882 -22.088 -20.373 1.00 43.34 94 GLN A C 1
ATOM 742 O O . GLN A 1 94 ? 20.053 -21.388 -20.952 1.00 43.34 94 GLN A O 1
ATOM 747 N N . THR A 1 95 ? 22.012 -21.574 -19.879 1.00 43.00 95 THR A N 1
ATOM 748 C CA . THR A 1 95 ? 22.634 -20.358 -20.411 1.00 43.00 95 THR A CA 1
ATOM 749 C C . THR A 1 95 ? 22.991 -20.611 -21.877 1.00 43.00 95 THR A C 1
ATOM 751 O O . THR A 1 95 ? 24.143 -20.875 -22.211 1.00 43.00 95 THR A O 1
ATOM 754 N N . THR A 1 96 ? 21.989 -20.598 -22.753 1.00 48.25 96 THR A N 1
ATOM 755 C CA . THR A 1 96 ? 22.180 -20.621 -24.201 1.00 48.25 96 THR A CA 1
ATOM 756 C C . THR A 1 96 ? 22.995 -19.397 -24.576 1.00 48.25 96 THR A C 1
ATOM 758 O O . THR A 1 96 ? 22.747 -18.297 -24.067 1.00 48.25 96 THR A O 1
ATOM 761 N N . ASN A 1 97 ? 23.984 -19.576 -25.445 1.00 55.44 97 ASN A N 1
ATOM 762 C CA . ASN A 1 97 ? 24.801 -18.468 -25.916 1.00 55.44 97 ASN A CA 1
ATOM 763 C C . ASN A 1 97 ? 23.878 -17.378 -26.485 1.00 55.44 97 ASN A C 1
ATOM 765 O O . ASN A 1 97 ? 22.877 -17.670 -27.135 1.00 55.44 97 ASN A O 1
ATOM 769 N N . THR A 1 98 ? 24.198 -16.105 -26.263 1.00 57.78 98 THR A N 1
ATOM 770 C CA . THR A 1 98 ? 23.421 -14.946 -26.756 1.00 57.78 98 THR A CA 1
ATOM 771 C C . THR A 1 98 ? 22.979 -15.039 -28.203 1.00 57.78 98 THR A C 1
ATOM 773 O O . THR A 1 98 ? 21.890 -14.587 -28.553 1.00 57.78 98 THR A O 1
ATOM 776 N N . LEU A 1 99 ? 23.842 -15.623 -29.030 1.00 60.56 99 LEU A N 1
ATOM 777 C CA . LEU A 1 99 ? 23.603 -15.862 -30.436 1.00 60.56 99 LEU A CA 1
ATOM 778 C C . LEU A 1 99 ? 22.396 -16.782 -30.655 1.00 60.56 99 LEU A C 1
ATOM 780 O O . LEU A 1 99 ? 21.563 -16.476 -31.493 1.00 60.56 99 LEU A O 1
ATOM 784 N N . GLU A 1 100 ? 22.256 -17.863 -29.888 1.00 61.72 100 GLU A N 1
ATOM 785 C CA . GLU A 1 100 ? 21.155 -18.829 -30.014 1.00 61.72 100 GLU A CA 1
ATOM 786 C C . GLU A 1 100 ? 19.815 -18.195 -29.639 1.00 61.72 100 GLU A C 1
ATOM 788 O O . GLU A 1 100 ? 18.824 -18.380 -30.340 1.00 61.72 100 GLU A O 1
ATOM 793 N N . GLY A 1 101 ? 19.799 -17.371 -28.588 1.00 63.53 101 GLY A N 1
ATOM 794 C CA . GLY A 1 101 ? 18.616 -16.615 -28.185 1.00 63.53 101 GLY A CA 1
ATOM 795 C C . GLY A 1 101 ? 18.145 -15.627 -29.255 1.00 63.53 101 GLY A C 1
ATOM 796 O O . GLY A 1 101 ? 16.965 -15.593 -29.601 1.00 63.53 101 GLY A O 1
ATOM 797 N N . VAL A 1 102 ? 19.075 -14.859 -29.832 1.00 64.88 102 VAL A N 1
ATOM 798 C CA . VAL A 1 102 ? 18.771 -13.904 -30.910 1.00 64.88 102 VAL A CA 1
ATOM 799 C C . VAL A 1 102 ? 18.383 -14.629 -32.202 1.00 64.88 102 VAL A C 1
ATOM 801 O O . VAL A 1 102 ? 17.415 -14.238 -32.850 1.00 64.88 102 VAL A O 1
ATOM 804 N N . MET A 1 103 ? 19.079 -15.711 -32.560 1.00 65.12 103 MET A N 1
ATOM 805 C CA . MET A 1 103 ? 18.745 -16.533 -33.727 1.00 65.12 103 MET A CA 1
ATOM 806 C C . MET A 1 103 ? 17.377 -17.205 -33.577 1.00 65.12 103 MET A C 1
ATOM 808 O O . MET A 1 103 ? 16.640 -17.288 -34.555 1.00 65.12 103 MET A O 1
ATOM 812 N N . GLY A 1 104 ? 16.993 -17.611 -32.364 1.00 67.12 104 GLY A N 1
ATOM 813 C CA . GLY A 1 104 ? 15.656 -18.123 -32.064 1.00 67.12 104 GLY A CA 1
ATOM 814 C C . GLY A 1 104 ? 14.555 -17.078 -32.272 1.00 67.12 104 GLY A C 1
ATOM 815 O O . GLY A 1 104 ? 13.513 -17.391 -32.846 1.00 67.12 104 GLY A O 1
ATOM 816 N N . LEU A 1 105 ? 14.791 -15.817 -31.890 1.00 68.62 105 LEU A N 1
ATOM 817 C CA . LEU A 1 105 ? 13.858 -14.717 -32.178 1.00 68.62 105 LEU A CA 1
ATOM 818 C C . LEU A 1 105 ? 13.717 -14.467 -33.685 1.00 68.62 105 LEU A C 1
ATOM 820 O O . LEU A 1 105 ? 12.599 -14.305 -34.173 1.00 68.62 105 LEU A O 1
ATOM 824 N N . TYR A 1 106 ? 14.834 -14.485 -34.421 1.00 69.25 106 TYR A N 1
ATOM 825 C CA . TYR A 1 106 ? 14.835 -14.365 -35.883 1.00 69.25 106 TYR A CA 1
ATOM 826 C C . TYR A 1 106 ? 14.096 -15.527 -36.559 1.00 69.25 106 TYR A C 1
ATOM 828 O O . TYR A 1 106 ? 13.293 -15.292 -37.461 1.00 69.25 106 TYR A O 1
ATOM 836 N N . ALA A 1 107 ? 14.322 -16.765 -36.109 1.00 71.75 107 ALA A N 1
ATOM 837 C CA . ALA A 1 107 ? 13.648 -17.956 -36.625 1.00 71.75 107 ALA A CA 1
ATOM 838 C C . ALA A 1 107 ? 12.127 -17.896 -36.409 1.00 71.75 107 ALA A C 1
ATOM 840 O O . ALA A 1 107 ? 11.364 -18.258 -37.301 1.00 71.75 107 ALA A O 1
ATOM 841 N N . ASN A 1 108 ? 11.693 -17.359 -35.266 1.00 70.38 108 ASN A N 1
ATOM 842 C CA . ASN A 1 108 ? 10.281 -17.166 -34.930 1.00 70.38 108 ASN A CA 1
ATOM 843 C C . ASN A 1 108 ? 9.671 -15.883 -35.524 1.00 70.38 108 ASN A C 1
ATOM 845 O O . ASN A 1 108 ? 8.533 -15.550 -35.197 1.00 70.38 108 ASN A O 1
ATOM 849 N N . GLN A 1 109 ? 10.413 -15.141 -36.360 1.00 76.19 109 GLN A N 1
ATOM 850 C CA . GLN A 1 109 ? 9.995 -13.852 -36.929 1.00 76.19 109 GLN A CA 1
ATOM 851 C C . GLN A 1 109 ? 9.522 -12.835 -35.870 1.00 76.19 109 GLN A C 1
ATOM 853 O O . GLN A 1 109 ? 8.708 -11.953 -36.150 1.00 76.19 109 GLN A O 1
ATOM 858 N N . ALA A 1 110 ? 10.030 -12.942 -34.640 1.00 75.50 110 ALA A N 1
ATOM 859 C CA . ALA A 1 110 ? 9.662 -12.044 -33.560 1.00 75.50 110 ALA A CA 1
ATOM 860 C C . ALA A 1 110 ? 10.375 -10.691 -33.745 1.00 75.50 110 ALA A C 1
ATOM 862 O O . ALA A 1 110 ? 11.596 -10.662 -33.932 1.00 75.50 110 ALA A O 1
ATOM 863 N N . PRO A 1 111 ? 9.658 -9.553 -33.683 1.00 80.56 111 PRO A N 1
ATOM 864 C CA . PRO A 1 111 ? 10.284 -8.248 -33.839 1.00 80.56 111 PRO A CA 1
ATOM 865 C C . PRO A 1 111 ? 11.224 -7.958 -32.662 1.00 80.56 111 PRO A C 1
ATOM 867 O O . PRO A 1 111 ? 10.825 -8.021 -31.499 1.00 80.56 111 PRO A O 1
ATOM 870 N N . VAL A 1 112 ? 12.469 -7.590 -32.968 1.00 78.56 112 VAL A N 1
ATOM 871 C CA . VAL A 1 112 ? 13.455 -7.153 -31.971 1.00 78.56 112 VAL A CA 1
ATOM 872 C C . VAL A 1 112 ? 13.484 -5.630 -31.938 1.00 78.56 112 VAL A C 1
ATOM 874 O O . VAL A 1 112 ? 13.830 -4.981 -32.923 1.00 78.56 112 VAL A O 1
ATOM 877 N N . THR A 1 113 ? 13.132 -5.053 -30.792 1.00 83.62 113 THR A N 1
ATOM 878 C CA . THR A 1 113 ? 13.150 -3.602 -30.569 1.00 83.62 113 THR A CA 1
ATOM 879 C C . THR A 1 113 ? 14.160 -3.242 -29.487 1.00 83.62 113 THR A C 1
ATOM 881 O O . THR A 1 113 ? 14.114 -3.803 -28.392 1.00 83.62 113 THR A O 1
ATOM 884 N N . CYS A 1 114 ? 15.031 -2.272 -29.766 1.00 85.25 114 CYS A N 1
ATOM 885 C CA . CYS A 1 114 ? 16.018 -1.761 -28.817 1.00 85.25 114 CYS A CA 1
ATOM 886 C C . CYS A 1 114 ? 15.644 -0.344 -28.370 1.00 85.25 114 CYS A C 1
ATOM 888 O O . CYS A 1 114 ? 15.295 0.498 -29.196 1.00 85.25 114 CYS A O 1
ATOM 890 N N . PHE A 1 115 ? 15.765 -0.070 -27.071 1.00 88.25 115 PHE A N 1
ATOM 891 C CA . PHE A 1 115 ? 15.465 1.235 -26.481 1.00 88.25 115 PHE A CA 1
ATOM 892 C C . PHE A 1 115 ? 16.701 1.789 -25.773 1.00 88.25 115 PHE A C 1
ATOM 894 O O . PHE A 1 115 ? 17.377 1.070 -25.035 1.00 88.25 115 PHE A O 1
ATOM 901 N N . GLY A 1 116 ? 16.982 3.076 -25.979 1.00 87.94 116 GLY A N 1
ATOM 902 C CA . GLY A 1 116 ? 17.961 3.803 -25.177 1.00 87.94 116 GLY A CA 1
ATOM 903 C C . GLY A 1 116 ? 17.381 4.107 -23.799 1.00 87.94 116 GLY A C 1
ATOM 904 O O . GLY A 1 116 ? 16.261 4.604 -23.698 1.00 87.94 116 GLY A O 1
ATOM 905 N N . LEU A 1 117 ? 18.130 3.797 -22.743 1.00 90.25 117 LEU A N 1
ATOM 906 C CA . LEU A 1 117 ? 17.710 4.081 -21.374 1.00 90.25 117 LEU A CA 1
ATOM 907 C C . LEU A 1 117 ? 18.147 5.477 -20.957 1.00 90.25 117 LEU A C 1
ATOM 909 O O . LEU A 1 117 ? 19.271 5.894 -21.244 1.00 90.25 117 LEU A O 1
ATOM 913 N N . LEU A 1 118 ? 17.282 6.171 -20.222 1.00 90.31 118 LEU A N 1
ATOM 914 C CA . LEU A 1 118 ? 17.657 7.444 -19.628 1.00 90.31 118 LEU A CA 1
ATOM 915 C C . LEU A 1 118 ? 18.594 7.238 -18.436 1.00 90.31 118 LEU A C 1
ATOM 917 O O . LEU A 1 118 ? 18.696 6.158 -17.837 1.00 90.31 118 LEU A O 1
ATOM 921 N N . ARG A 1 119 ? 19.282 8.317 -18.057 1.00 89.06 119 ARG A N 1
ATOM 922 C CA . ARG A 1 119 ? 20.171 8.313 -16.900 1.00 89.06 119 ARG A CA 1
ATOM 923 C C . ARG A 1 119 ? 19.400 7.855 -15.660 1.00 89.06 119 ARG A C 1
ATOM 925 O O . ARG A 1 119 ? 18.341 8.383 -15.345 1.00 89.06 119 ARG A O 1
ATOM 932 N N . HIS A 1 120 ? 19.967 6.886 -14.943 1.00 89.81 120 HIS A N 1
ATOM 933 C CA . HIS A 1 120 ? 19.409 6.292 -13.720 1.00 89.81 120 HIS A CA 1
ATOM 934 C C . HIS A 1 120 ?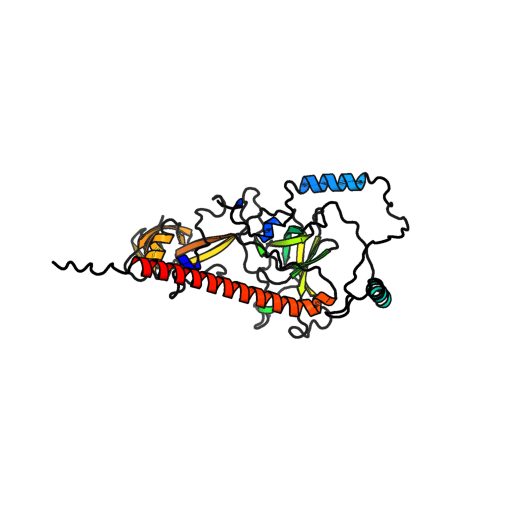 18.200 5.354 -13.884 1.00 89.81 120 HIS A C 1
ATOM 936 O O . HIS A 1 120 ? 17.783 4.783 -12.880 1.00 89.81 120 HIS A O 1
ATOM 942 N N . GLU A 1 121 ? 17.701 5.084 -15.095 1.00 89.69 121 GLU A N 1
ATOM 943 C CA . GLU A 1 121 ? 16.599 4.118 -15.293 1.00 89.69 121 GLU A CA 1
ATOM 944 C C . GLU A 1 121 ? 16.995 2.651 -15.073 1.00 89.69 121 GLU A C 1
ATOM 946 O O . GLU A 1 121 ? 16.139 1.776 -14.959 1.00 89.69 121 GLU A O 1
ATOM 951 N N . THR A 1 122 ? 18.293 2.351 -15.007 1.00 89.31 122 THR A N 1
ATOM 952 C CA . THR A 1 122 ? 18.790 1.019 -14.628 1.00 89.31 122 THR A CA 1
ATOM 953 C C . THR A 1 122 ? 18.665 0.746 -13.132 1.00 89.31 122 THR A C 1
ATOM 955 O O . THR A 1 122 ? 18.751 -0.404 -12.711 1.00 89.31 122 THR A O 1
ATOM 958 N N . LYS A 1 123 ? 18.485 1.787 -12.313 1.00 90.81 123 LYS A N 1
ATOM 959 C CA . LYS A 1 123 ? 18.436 1.657 -10.857 1.00 90.81 123 LYS A CA 1
ATOM 960 C C . LYS A 1 123 ? 17.056 1.184 -10.405 1.00 90.81 123 LYS A C 1
ATOM 962 O O . LYS A 1 123 ? 16.040 1.617 -10.945 1.00 90.81 123 LYS A O 1
ATOM 967 N N . MET A 1 124 ? 17.026 0.351 -9.368 1.00 91.12 124 MET A N 1
ATOM 968 C CA . MET A 1 124 ? 15.790 -0.112 -8.733 1.00 91.12 124 MET A CA 1
ATOM 969 C C . MET A 1 124 ? 15.287 0.922 -7.725 1.00 91.12 124 MET A C 1
ATOM 971 O O . MET A 1 124 ? 16.063 1.446 -6.926 1.00 91.12 124 MET A O 1
ATOM 975 N N . SER A 1 125 ? 13.990 1.220 -7.744 1.00 92.56 125 SER A N 1
ATOM 976 C CA . SER A 1 125 ? 13.347 2.104 -6.767 1.00 92.56 125 SER A CA 1
ATOM 977 C C . SER A 1 125 ? 11.892 1.701 -6.543 1.00 92.56 125 SER A C 1
ATOM 979 O O . SER A 1 125 ? 11.350 0.846 -7.243 1.00 92.56 125 SER A O 1
ATOM 981 N N . LEU A 1 126 ? 11.238 2.346 -5.578 1.00 92.44 126 LEU A N 1
ATOM 982 C CA . LEU A 1 126 ? 9.813 2.169 -5.351 1.00 92.44 126 LEU A CA 1
ATOM 983 C C . LEU A 1 126 ? 9.016 2.959 -6.396 1.00 92.44 126 LEU A C 1
ATOM 985 O O . LEU A 1 126 ? 8.890 4.186 -6.320 1.00 92.44 126 LEU A O 1
ATOM 989 N N . CYS A 1 127 ? 8.489 2.238 -7.379 1.00 93.25 127 CYS A N 1
ATOM 990 C CA . CYS A 1 127 ? 7.679 2.784 -8.454 1.00 93.25 127 CYS A CA 1
ATOM 991 C C . CYS A 1 127 ? 6.192 2.720 -8.094 1.00 93.25 127 CYS A C 1
ATOM 993 O O . CYS A 1 127 ? 5.721 1.806 -7.409 1.00 93.25 127 CYS A O 1
ATOM 995 N N . HIS A 1 128 ? 5.439 3.709 -8.570 1.00 94.50 128 HIS A N 1
ATOM 996 C CA . HIS A 1 128 ? 4.009 3.822 -8.315 1.00 94.50 128 HIS A CA 1
ATOM 997 C C . HIS A 1 128 ? 3.244 3.949 -9.624 1.00 94.50 128 HIS A C 1
ATOM 999 O O . HIS A 1 128 ? 3.605 4.740 -10.491 1.00 94.50 128 HIS A O 1
ATOM 1005 N N . PHE A 1 129 ? 2.132 3.235 -9.737 1.00 95.12 129 PHE A N 1
ATOM 1006 C CA . PHE A 1 129 ? 1.307 3.223 -10.937 1.00 95.12 129 PHE A CA 1
ATOM 1007 C C . PHE A 1 129 ? -0.130 3.547 -10.557 1.00 95.12 129 PHE A C 1
ATOM 1009 O O . PHE A 1 129 ? -0.745 2.826 -9.774 1.00 95.12 129 PHE A O 1
ATOM 1016 N N . ARG A 1 130 ? -0.670 4.649 -11.088 1.00 95.31 130 ARG A N 1
ATOM 1017 C CA . ARG A 1 130 ? -2.083 5.004 -10.917 1.00 95.31 130 ARG A CA 1
ATOM 1018 C C . ARG A 1 130 ? -2.896 4.248 -11.949 1.00 95.31 130 ARG A C 1
ATOM 1020 O O . ARG A 1 130 ? -2.691 4.454 -13.143 1.00 95.31 130 ARG A O 1
ATOM 1027 N N . VAL A 1 131 ? -3.810 3.407 -11.492 1.00 95.25 131 VAL A N 1
ATOM 1028 C CA . VAL A 1 131 ? -4.464 2.402 -12.326 1.00 95.25 131 VAL A CA 1
ATOM 1029 C C . VAL A 1 131 ? -5.970 2.416 -12.116 1.00 95.25 131 VAL A C 1
ATOM 1031 O O . VAL A 1 131 ? -6.468 2.723 -11.030 1.00 95.25 131 VAL A O 1
ATOM 1034 N N . LYS A 1 132 ? -6.684 2.066 -13.181 1.00 93.75 132 LYS A N 1
ATOM 1035 C CA . LYS A 1 132 ? -8.111 1.763 -13.174 1.00 93.75 132 LYS A CA 1
ATOM 1036 C C . LYS A 1 132 ? -8.306 0.367 -13.735 1.00 93.75 132 LYS A C 1
ATOM 1038 O O . LYS A 1 132 ? -7.638 -0.009 -14.702 1.00 93.75 132 LYS A O 1
ATOM 1043 N N . ARG A 1 133 ? -9.228 -0.377 -13.133 1.00 91.38 133 ARG A N 1
ATOM 1044 C CA . ARG A 1 133 ? -9.624 -1.694 -13.620 1.00 91.38 133 ARG A CA 1
ATOM 1045 C C . ARG A 1 133 ? -10.202 -1.566 -15.028 1.00 91.38 133 ARG A C 1
ATOM 1047 O O . ARG A 1 133 ? -10.949 -0.629 -15.308 1.00 91.38 133 ARG A O 1
ATOM 1054 N N . HIS A 1 134 ? -9.788 -2.463 -15.910 1.00 90.12 134 HIS A N 1
ATOM 1055 C CA . HIS A 1 134 ? -10.256 -2.497 -17.282 1.00 90.12 134 HIS A CA 1
ATOM 1056 C C . HIS A 1 134 ? -11.649 -3.147 -17.314 1.00 90.12 134 HIS A C 1
ATOM 1058 O O . HIS A 1 134 ? -11.826 -4.183 -16.675 1.00 90.12 134 HIS A O 1
ATOM 1064 N N . PRO A 1 135 ? -12.632 -2.589 -18.043 1.00 84.88 135 PRO A N 1
ATOM 1065 C CA . PRO A 1 135 ? -14.013 -3.083 -18.020 1.00 84.88 135 PRO A CA 1
ATOM 1066 C C . PRO A 1 135 ? -14.166 -4.508 -18.564 1.00 84.88 135 PRO A C 1
ATOM 1068 O O . PRO A 1 135 ? -15.100 -5.196 -18.195 1.00 84.88 135 PRO A O 1
ATOM 1071 N N . VAL A 1 136 ? -13.236 -4.975 -19.406 1.00 81.75 136 VAL A N 1
ATOM 1072 C CA . VAL A 1 136 ? -13.229 -6.366 -19.912 1.00 81.75 136 VAL A CA 1
ATOM 1073 C C . VAL A 1 136 ? -12.867 -7.379 -18.818 1.00 81.75 136 VAL A C 1
ATOM 1075 O O . VAL A 1 136 ? -13.124 -8.569 -18.959 1.00 81.75 136 VAL A O 1
ATOM 1078 N N . PHE A 1 137 ? -12.258 -6.924 -17.722 1.00 81.56 137 PHE A N 1
ATOM 1079 C CA . PHE A 1 137 ? -11.904 -7.764 -16.586 1.00 81.56 137 PHE A CA 1
ATOM 1080 C C . PHE A 1 137 ? -12.952 -7.615 -15.478 1.00 81.56 137 PHE A C 1
ATOM 1082 O O . PHE A 1 137 ? -12.662 -7.120 -14.387 1.00 81.56 137 PHE A O 1
ATOM 1089 N N . SER A 1 138 ? -14.181 -8.028 -15.767 1.00 75.06 138 SER A N 1
ATOM 1090 C CA . SER A 1 138 ? -15.294 -8.115 -14.817 1.00 75.06 138 SER A CA 1
ATOM 1091 C C . SER A 1 138 ? -15.777 -9.560 -14.733 1.00 75.06 138 SER A C 1
ATOM 1093 O O . SER A 1 138 ? -15.720 -10.281 -15.731 1.00 75.06 138 SER A O 1
ATOM 1095 N N . ALA A 1 139 ? -16.243 -9.984 -13.558 1.00 74.50 139 ALA A N 1
ATOM 1096 C CA . ALA A 1 139 ? -16.876 -11.294 -13.430 1.00 74.50 139 ALA A CA 1
ATOM 1097 C C . ALA A 1 139 ? -18.122 -11.356 -14.339 1.00 74.50 139 ALA A C 1
ATOM 1099 O O . ALA A 1 139 ? -18.802 -10.334 -14.484 1.00 74.50 139 ALA A O 1
ATOM 1100 N N . PRO A 1 140 ? -18.420 -12.505 -14.969 1.00 73.56 140 PRO A N 1
ATOM 1101 C CA . PRO A 1 140 ? -19.666 -12.676 -15.695 1.00 73.56 140 PRO A CA 1
ATOM 1102 C C . PRO A 1 140 ? -20.835 -12.548 -14.719 1.00 73.56 140 PRO A C 1
ATOM 1104 O O . PRO A 1 140 ? -20.781 -13.020 -13.581 1.00 73.56 140 PRO A O 1
ATOM 1107 N N . VAL A 1 141 ? -21.870 -11.866 -15.184 1.00 75.06 141 VAL A N 1
ATOM 1108 C CA . VAL A 1 141 ? -23.043 -11.493 -14.401 1.00 75.06 141 VAL A CA 1
ATOM 1109 C C . VAL A 1 141 ? -24.251 -12.214 -14.994 1.00 75.06 141 VAL A C 1
ATOM 1111 O O . VAL A 1 141 ? -24.333 -12.356 -16.216 1.00 75.06 141 VAL A O 1
ATOM 1114 N N . ASP A 1 142 ? -25.151 -12.699 -14.147 1.00 75.44 142 ASP A N 1
ATOM 1115 C CA . ASP A 1 142 ? -26.430 -13.271 -14.554 1.00 75.44 142 ASP A CA 1
ATOM 1116 C C . ASP A 1 142 ? -27.396 -12.182 -15.072 1.00 75.44 142 ASP A C 1
ATOM 1118 O O . ASP A 1 142 ? -27.099 -10.983 -15.052 1.00 75.44 142 ASP A O 1
ATOM 1122 N N . GLU A 1 143 ? -28.571 -12.593 -15.560 1.00 72.38 143 GLU A N 1
ATOM 1123 C CA . GLU A 1 143 ? -29.601 -11.671 -16.070 1.00 72.38 143 GLU A CA 1
ATOM 1124 C C . GLU A 1 143 ? -30.124 -10.694 -14.996 1.00 72.38 143 GLU A C 1
ATOM 1126 O O . GLU A 1 143 ? -30.707 -9.658 -15.323 1.00 72.38 143 GLU A O 1
ATOM 1131 N N . GLU A 1 144 ? -29.889 -10.997 -13.718 1.00 76.56 144 GLU A N 1
ATOM 1132 C CA . GLU A 1 144 ? -30.371 -10.260 -12.548 1.00 76.56 144 GLU A CA 1
ATOM 1133 C C . GLU A 1 144 ? -29.318 -9.289 -11.984 1.00 76.56 144 GLU A C 1
ATOM 1135 O O . GLU A 1 144 ? -29.623 -8.491 -11.093 1.00 76.56 144 GLU A O 1
ATOM 1140 N N . GLY A 1 145 ? -28.100 -9.289 -12.532 1.00 71.25 145 GLY A N 1
ATOM 1141 C CA . GLY A 1 145 ? -27.026 -8.395 -12.108 1.00 71.25 145 GLY A CA 1
ATOM 1142 C C . GLY A 1 145 ? -26.118 -8.965 -11.010 1.00 71.25 145 GLY A C 1
ATOM 1143 O O . GLY A 1 145 ? -25.257 -8.236 -10.508 1.00 71.25 145 GLY A O 1
ATOM 1144 N N . ASN A 1 146 ? -26.269 -10.239 -10.646 1.00 72.69 146 ASN A N 1
ATOM 1145 C CA . ASN A 1 146 ? -25.419 -10.926 -9.682 1.00 72.69 146 ASN A CA 1
ATOM 1146 C C . ASN A 1 146 ? -24.291 -11.697 -10.390 1.00 72.69 146 ASN A C 1
ATOM 1148 O O . ASN A 1 146 ? -24.486 -12.274 -11.459 1.00 72.69 146 ASN A O 1
ATOM 1152 N N . PRO A 1 147 ? -23.078 -11.716 -9.827 1.00 68.31 147 PRO A N 1
ATOM 1153 C CA . PRO A 1 147 ? -21.984 -12.509 -10.377 1.00 68.31 147 PRO A CA 1
ATOM 1154 C C . PRO A 1 147 ? -22.324 -14.007 -10.361 1.00 68.31 147 PRO A C 1
ATOM 1156 O O . PRO A 1 147 ? -22.883 -14.509 -9.383 1.00 68.31 147 PRO A O 1
ATOM 1159 N N . LEU A 1 148 ? -21.962 -14.729 -11.430 1.00 72.44 148 LEU A N 1
ATOM 1160 C CA . LEU A 1 148 ? -22.166 -16.179 -11.486 1.00 72.44 148 LEU A CA 1
ATOM 1161 C C . LEU A 1 148 ? -21.411 -16.876 -10.334 1.00 72.44 148 LEU A C 1
ATOM 1163 O O . LEU A 1 148 ? -20.247 -16.534 -10.069 1.00 72.44 148 LEU A O 1
ATOM 1167 N N . PRO A 1 149 ? -22.028 -17.883 -9.683 1.00 62.16 149 PRO A N 1
ATOM 1168 C CA . PRO A 1 149 ? -21.347 -18.702 -8.688 1.00 62.16 149 PRO A CA 1
ATOM 1169 C C . PRO A 1 149 ? -20.083 -19.339 -9.291 1.00 62.16 149 PRO A C 1
ATOM 1171 O O . PRO A 1 149 ? -19.992 -19.560 -10.497 1.00 62.16 149 PRO A O 1
ATOM 1174 N N . ASP A 1 150 ? -19.068 -19.550 -8.454 1.00 64.06 150 ASP A N 1
ATOM 1175 C CA . ASP A 1 150 ? -17.741 -20.101 -8.789 1.00 64.06 150 ASP A CA 1
ATOM 1176 C C . ASP A 1 150 ? -16.799 -19.201 -9.611 1.00 64.06 150 ASP A C 1
ATOM 1178 O O . ASP A 1 150 ? -15.587 -19.422 -9.603 1.00 64.06 150 ASP A O 1
ATOM 1182 N N . THR A 1 151 ? -17.293 -18.120 -10.225 1.00 66.56 151 THR A N 1
ATOM 1183 C CA . THR A 1 151 ? -16.454 -17.259 -11.082 1.00 66.56 151 THR A CA 1
ATOM 1184 C C . THR A 1 151 ? -15.823 -16.074 -10.331 1.00 66.56 151 THR A C 1
ATOM 1186 O O . THR A 1 151 ? -14.841 -15.483 -10.778 1.00 66.56 151 THR A O 1
ATOM 1189 N N . GLU A 1 152 ? -16.325 -15.725 -9.142 1.00 64.56 152 GLU A N 1
ATOM 1190 C CA . GLU A 1 152 ? -15.867 -14.544 -8.389 1.00 64.56 152 GLU A CA 1
ATOM 1191 C C . GLU A 1 152 ? -14.369 -14.566 -8.039 1.00 64.56 152 GLU A C 1
ATOM 1193 O O . GLU A 1 152 ? -13.704 -13.527 -8.069 1.00 64.56 152 GLU A O 1
ATOM 1198 N N . ASN A 1 153 ? -13.822 -15.742 -7.716 1.00 68.69 153 ASN A N 1
ATOM 1199 C CA . ASN A 1 153 ? -12.434 -15.874 -7.267 1.00 68.69 153 ASN A CA 1
ATOM 1200 C C . ASN A 1 153 ? -11.421 -15.617 -8.392 1.00 68.69 153 ASN A C 1
ATOM 1202 O O . ASN A 1 153 ? -10.346 -15.072 -8.132 1.00 68.69 153 ASN A O 1
ATOM 1206 N N . GLU A 1 154 ? -11.760 -15.947 -9.639 1.00 72.19 154 GLU A N 1
ATOM 1207 C CA . GLU A 1 154 ? -10.862 -15.779 -10.787 1.00 72.19 154 GLU A CA 1
ATOM 1208 C C . GLU A 1 154 ? -10.647 -14.291 -11.117 1.00 72.19 154 GLU A C 1
ATOM 1210 O O . GLU A 1 154 ? -9.523 -13.838 -11.368 1.00 72.19 154 GLU A O 1
ATOM 1215 N N . TYR A 1 155 ? -11.716 -13.496 -11.028 1.00 77.69 155 TYR A N 1
ATOM 1216 C CA . TYR A 1 155 ? -11.705 -12.060 -11.325 1.00 77.69 155 TYR A CA 1
ATOM 1217 C C . TYR A 1 155 ? -11.337 -11.212 -10.099 1.00 77.69 155 TYR A C 1
ATOM 1219 O O . TYR A 1 155 ? -11.202 -9.984 -10.191 1.00 77.69 155 TYR A O 1
ATOM 1227 N N . LEU A 1 156 ? -11.123 -11.836 -8.943 1.00 82.81 156 LEU A N 1
ATOM 1228 C CA . LEU A 1 156 ? -10.625 -11.160 -7.758 1.00 82.81 156 LEU A CA 1
ATOM 1229 C C . LEU A 1 156 ? -9.114 -10.927 -7.867 1.00 82.81 156 LEU A C 1
ATOM 1231 O O . LEU A 1 156 ? -8.347 -11.785 -8.308 1.00 82.81 156 LEU A O 1
ATOM 1235 N N . ILE A 1 157 ? -8.691 -9.733 -7.457 1.00 87.56 157 ILE A N 1
ATOM 1236 C CA . ILE A 1 157 ? -7.278 -9.371 -7.338 1.00 87.56 157 ILE A CA 1
ATOM 1237 C C . ILE A 1 157 ? -7.063 -8.851 -5.935 1.00 87.56 157 ILE A C 1
ATOM 1239 O O . ILE A 1 157 ? -7.661 -7.840 -5.542 1.00 87.56 157 ILE A O 1
ATOM 1243 N N . LYS A 1 158 ? -6.218 -9.547 -5.191 1.00 88.94 158 LYS A N 1
ATOM 1244 C CA . LYS A 1 158 ? -5.804 -9.189 -3.845 1.00 88.94 158 LYS A CA 1
ATOM 1245 C C . LYS A 1 158 ? -4.520 -8.372 -3.905 1.00 88.94 158 LYS A C 1
ATOM 1247 O O . LYS A 1 158 ? -3.741 -8.421 -4.855 1.00 88.94 158 LYS A O 1
ATOM 1252 N N . SER A 1 159 ? -4.300 -7.565 -2.877 1.00 89.31 159 SER A N 1
ATOM 1253 C CA . SER A 1 159 ? -3.024 -6.874 -2.728 1.00 89.31 159 SER A CA 1
ATOM 1254 C C . SER A 1 159 ? -1.917 -7.874 -2.425 1.00 89.31 159 SER A C 1
ATOM 1256 O O . SER A 1 159 ? -2.047 -8.638 -1.473 1.00 89.31 159 SER A O 1
ATOM 1258 N N . GLY A 1 160 ? -0.813 -7.781 -3.163 1.00 86.56 160 GLY A N 1
ATOM 1259 C CA . GLY A 1 160 ? 0.263 -8.768 -3.118 1.00 86.56 160 GLY A CA 1
ATOM 1260 C C . GLY A 1 160 ? 0.079 -9.918 -4.106 1.00 86.56 160 GLY A C 1
ATOM 1261 O O . GLY A 1 160 ? 0.964 -10.753 -4.172 1.00 86.56 160 GLY A O 1
ATOM 1262 N N . ASP A 1 161 ? -1.000 -9.959 -4.897 1.00 87.44 161 ASP A N 1
ATOM 1263 C CA . ASP A 1 161 ? -1.092 -10.939 -5.982 1.00 87.44 161 ASP A CA 1
ATOM 1264 C C . ASP A 1 161 ? -0.044 -10.636 -7.068 1.00 87.44 161 ASP A C 1
ATOM 1266 O O . ASP A 1 161 ? 0.229 -9.461 -7.355 1.00 87.44 161 ASP A O 1
ATOM 1270 N N . PRO A 1 162 ? 0.519 -11.672 -7.707 1.00 86.94 162 PRO A N 1
ATOM 1271 C CA . PRO A 1 162 ? 1.461 -11.510 -8.801 1.00 86.94 162 PRO A CA 1
ATOM 1272 C C . PRO A 1 162 ? 0.769 -10.897 -10.010 1.00 86.94 162 PRO A C 1
ATOM 1274 O O . PRO A 1 162 ? -0.220 -11.408 -10.541 1.00 86.94 162 PRO A O 1
ATOM 1277 N N . LEU A 1 163 ? 1.318 -9.780 -10.465 1.00 89.50 163 LEU A N 1
ATOM 1278 C CA . LEU A 1 163 ? 0.830 -9.038 -11.610 1.00 89.50 163 LEU A CA 1
ATOM 1279 C C . LEU A 1 163 ? 1.992 -8.722 -12.539 1.00 89.50 163 LEU A C 1
ATOM 1281 O O . LEU A 1 163 ? 3.067 -8.284 -12.125 1.00 89.50 163 LEU A O 1
ATOM 1285 N N . VAL A 1 164 ? 1.749 -8.896 -13.831 1.00 91.25 164 VAL A N 1
ATOM 1286 C CA . VAL A 1 164 ? 2.700 -8.512 -14.860 1.00 91.25 164 VAL A CA 1
ATOM 1287 C C . VAL A 1 164 ? 2.436 -7.062 -15.238 1.00 91.25 164 VAL A C 1
ATOM 1289 O O . VAL A 1 164 ? 1.427 -6.736 -15.864 1.00 91.25 164 VAL A O 1
ATOM 1292 N N . ILE A 1 165 ? 3.353 -6.183 -14.852 1.00 93.06 165 ILE A N 1
ATOM 1293 C CA . ILE A 1 165 ? 3.263 -4.744 -15.077 1.00 93.06 165 ILE A CA 1
ATOM 1294 C C . ILE A 1 165 ? 4.109 -4.401 -16.299 1.00 93.06 165 ILE A C 1
ATOM 1296 O O . ILE A 1 165 ? 5.337 -4.495 -16.280 1.00 93.06 165 ILE A O 1
ATOM 1300 N N . GLN A 1 166 ? 3.446 -3.977 -17.367 1.00 93.38 166 GLN A N 1
ATOM 1301 C CA . GLN A 1 166 ? 4.092 -3.366 -18.516 1.00 93.38 166 GLN A CA 1
ATOM 1302 C C . GLN A 1 166 ? 4.007 -1.851 -18.373 1.00 93.38 166 GLN A C 1
ATOM 1304 O O . GLN A 1 166 ? 2.915 -1.292 -18.323 1.00 93.38 166 GLN A O 1
ATOM 1309 N N . TYR A 1 167 ? 5.147 -1.174 -18.311 1.00 93.31 167 TYR A N 1
ATOM 1310 C CA . TYR A 1 167 ? 5.217 0.278 -18.206 1.00 93.31 167 TYR A CA 1
ATOM 1311 C C . TYR A 1 167 ? 6.209 0.817 -19.237 1.00 93.31 167 TYR A C 1
ATOM 1313 O O . TYR A 1 167 ? 7.399 0.496 -19.230 1.00 93.31 167 TYR A O 1
ATOM 1321 N N . GLY A 1 168 ? 5.700 1.617 -20.174 1.00 91.06 168 GLY A N 1
ATOM 1322 C CA . GLY A 1 168 ? 6.463 2.022 -21.352 1.00 91.06 168 GLY A CA 1
ATOM 1323 C C . GLY A 1 168 ? 6.862 0.794 -22.173 1.00 91.06 168 GLY A C 1
ATOM 1324 O O . GLY A 1 168 ? 6.004 0.016 -22.585 1.00 91.06 168 GLY A O 1
ATOM 1325 N N . PHE A 1 169 ? 8.164 0.608 -22.381 1.00 88.88 169 PHE A N 1
ATOM 1326 C CA . PHE A 1 169 ? 8.723 -0.560 -23.070 1.00 88.88 169 PHE A CA 1
ATOM 1327 C C . PHE A 1 169 ? 9.130 -1.702 -22.124 1.00 88.88 169 PHE A C 1
ATOM 1329 O O . PHE A 1 169 ? 9.523 -2.770 -22.585 1.00 88.88 169 PHE A O 1
ATOM 1336 N N . ARG A 1 170 ? 9.089 -1.489 -20.802 1.00 88.75 170 ARG A N 1
ATOM 1337 C CA . ARG A 1 170 ? 9.528 -2.484 -19.817 1.00 88.75 170 ARG A CA 1
ATOM 1338 C C . ARG A 1 170 ? 8.368 -3.359 -19.389 1.00 88.75 170 ARG A C 1
ATOM 1340 O O . ARG A 1 170 ? 7.234 -2.896 -19.286 1.00 88.75 170 ARG A O 1
ATOM 1347 N N . ARG A 1 171 ? 8.684 -4.609 -19.067 1.00 88.19 171 ARG A N 1
ATOM 1348 C CA . ARG A 1 171 ? 7.742 -5.576 -18.524 1.00 88.19 171 ARG A CA 1
ATOM 1349 C C . ARG A 1 171 ? 8.377 -6.301 -17.348 1.00 88.19 171 ARG A C 1
ATOM 1351 O O . ARG A 1 171 ? 9.501 -6.786 -17.457 1.00 88.19 171 ARG A O 1
ATOM 1358 N N . VAL A 1 172 ? 7.673 -6.335 -16.225 1.00 88.25 172 VAL A N 1
ATOM 1359 C CA . VAL A 1 172 ? 8.141 -6.967 -14.987 1.00 88.25 172 VAL A CA 1
ATOM 1360 C C . VAL A 1 172 ? 7.017 -7.784 -14.371 1.00 88.25 172 VAL A C 1
ATOM 1362 O O . VAL A 1 172 ? 5.856 -7.382 -14.442 1.00 88.25 172 VAL A O 1
ATOM 1365 N N . LEU A 1 173 ? 7.361 -8.919 -13.773 1.00 87.94 173 LEU A N 1
ATOM 1366 C CA . LEU A 1 173 ? 6.478 -9.613 -12.844 1.00 87.94 173 LEU A CA 1
ATOM 1367 C C . LEU A 1 173 ? 6.737 -9.031 -11.457 1.00 87.94 173 LEU A C 1
ATOM 1369 O O . LEU A 1 173 ? 7.886 -8.995 -11.022 1.00 87.94 173 LEU A O 1
ATOM 1373 N N . ALA A 1 174 ? 5.700 -8.538 -10.790 1.00 88.25 174 ALA A N 1
ATOM 1374 C CA . ALA A 1 174 ? 5.820 -7.940 -9.468 1.00 88.25 174 ALA A CA 1
ATOM 1375 C C . ALA A 1 174 ? 4.616 -8.298 -8.595 1.00 88.25 174 ALA A C 1
ATOM 1377 O O . ALA A 1 174 ? 3.546 -8.621 -9.106 1.00 88.25 174 ALA A O 1
ATOM 1378 N N . PHE A 1 175 ? 4.777 -8.152 -7.281 1.00 89.75 175 PHE A N 1
ATOM 1379 C CA . PHE A 1 175 ? 3.737 -8.408 -6.284 1.00 89.75 175 PHE A CA 1
ATOM 1380 C C . PHE A 1 175 ? 3.347 -7.070 -5.632 1.00 89.75 175 PHE A C 1
ATOM 1382 O O . PHE A 1 175 ? 3.783 -6.729 -4.527 1.00 89.75 175 PHE A O 1
ATOM 1389 N N . PRO A 1 176 ? 2.610 -6.202 -6.353 1.00 92.56 176 PRO A N 1
ATOM 1390 C CA . PRO A 1 176 ? 2.380 -4.837 -5.915 1.00 92.56 176 PRO A CA 1
ATOM 1391 C C . PRO A 1 176 ? 1.457 -4.761 -4.699 1.00 92.56 176 PRO A C 1
ATOM 1393 O O . PRO A 1 176 ? 0.421 -5.423 -4.608 1.00 92.56 176 PRO A O 1
ATOM 1396 N N . THR A 1 177 ? 1.756 -3.817 -3.807 1.00 94.31 177 THR A N 1
ATOM 1397 C CA . THR A 1 177 ? 0.796 -3.402 -2.780 1.00 94.31 177 THR A CA 1
ATOM 1398 C C . THR A 1 177 ? -0.181 -2.377 -3.346 1.00 94.31 177 THR A C 1
ATOM 1400 O O . THR A 1 177 ? 0.221 -1.368 -3.939 1.00 94.31 177 THR A O 1
ATOM 1403 N N . ILE A 1 178 ? -1.472 -2.611 -3.121 1.00 95.00 178 ILE A N 1
ATOM 1404 C CA . ILE A 1 178 ? -2.560 -1.760 -3.603 1.00 95.00 178 ILE A CA 1
ATOM 1405 C C . ILE A 1 178 ? -2.894 -0.702 -2.548 1.00 95.00 178 ILE A C 1
ATOM 1407 O O . ILE A 1 178 ? -3.072 -0.996 -1.364 1.00 95.00 178 ILE A O 1
ATOM 1411 N N . SER A 1 179 ? -3.003 0.553 -2.977 1.00 95.31 179 SER A N 1
ATOM 1412 C CA . SER A 1 179 ? -3.328 1.686 -2.106 1.00 95.31 179 SER A CA 1
ATOM 1413 C C . SER A 1 179 ? -4.348 2.624 -2.742 1.00 95.31 179 SER A C 1
ATOM 1415 O O . SER A 1 179 ? -4.468 2.687 -3.965 1.00 95.31 179 SER A O 1
ATOM 1417 N N . GLU A 1 180 ? -5.071 3.376 -1.917 1.00 93.25 180 GLU A N 1
ATOM 1418 C CA . GLU A 1 180 ? -5.951 4.446 -2.387 1.00 93.25 180 GLU A CA 1
ATOM 1419 C C . GLU A 1 180 ? -5.142 5.543 -3.097 1.00 93.25 180 GLU A C 1
ATOM 1421 O O . GLU A 1 180 ? -4.023 5.889 -2.697 1.00 93.25 180 GLU A O 1
ATOM 1426 N N . HIS A 1 181 ? -5.716 6.115 -4.158 1.00 92.31 181 HIS A N 1
ATOM 1427 C CA . HIS A 1 181 ? -5.1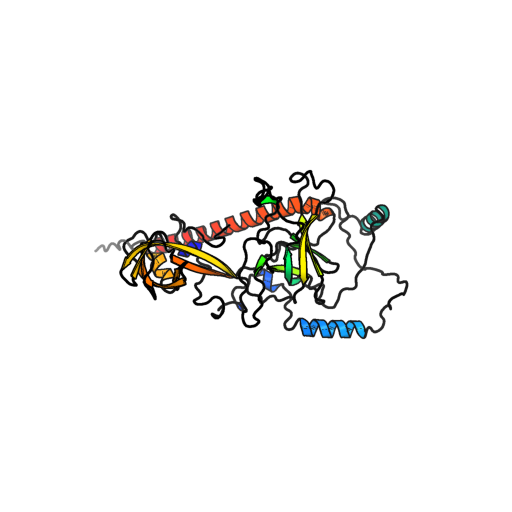46 7.299 -4.782 1.00 92.31 181 HIS A CA 1
ATOM 1428 C C . HIS A 1 181 ? -5.387 8.535 -3.909 1.00 92.31 181 HIS A C 1
ATOM 1430 O O . HIS A 1 181 ? -6.517 8.853 -3.545 1.00 92.31 181 HIS A O 1
ATOM 1436 N N . LEU A 1 182 ? -4.309 9.251 -3.599 1.00 89.50 182 LEU A N 1
ATOM 1437 C CA . LEU A 1 182 ? -4.358 10.486 -2.827 1.00 89.50 182 LEU A CA 1
ATOM 1438 C C . LEU A 1 182 ? -4.654 11.665 -3.756 1.00 89.50 182 LEU A C 1
ATOM 1440 O O . LEU A 1 182 ? -3.825 12.011 -4.596 1.00 89.50 182 LEU A O 1
ATOM 1444 N N . SER A 1 183 ? -5.833 12.271 -3.606 1.00 82.00 183 SER A N 1
ATOM 1445 C CA . SER A 1 183 ? -6.198 13.499 -4.328 1.00 82.00 183 SER A CA 1
ATOM 1446 C C . SER A 1 183 ? -5.729 14.769 -3.617 1.00 82.00 183 SER A C 1
ATOM 1448 O O . SER A 1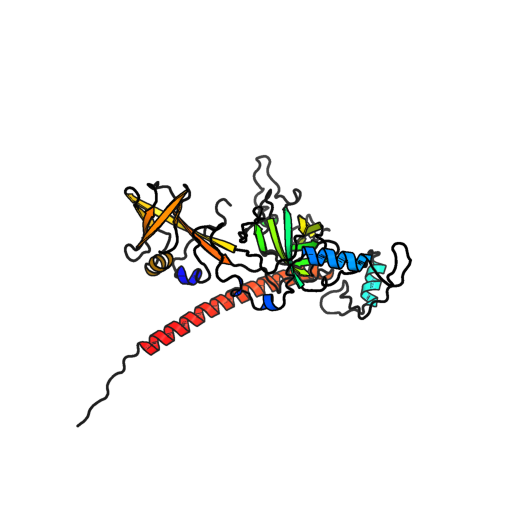 183 ? -5.418 15.753 -4.281 1.00 82.00 183 SER A O 1
ATOM 1450 N N . ASP A 1 184 ? -5.684 14.756 -2.281 1.00 83.81 184 ASP A N 1
ATOM 1451 C CA . ASP A 1 184 ? -5.263 15.907 -1.480 1.00 83.81 184 ASP A CA 1
ATOM 1452 C C . ASP A 1 184 ? -3.737 15.881 -1.273 1.00 83.81 184 ASP A C 1
ATOM 1454 O O . ASP A 1 184 ? -3.230 14.932 -0.667 1.00 83.81 184 ASP A O 1
ATOM 1458 N N . PRO A 1 185 ? -2.991 16.905 -1.728 1.00 78.56 185 PRO A N 1
ATOM 1459 C CA . PRO A 1 185 ? -1.544 16.976 -1.541 1.00 78.56 185 PRO A CA 1
ATOM 1460 C C . PRO A 1 185 ? -1.114 17.109 -0.074 1.00 78.56 185 PRO A C 1
ATOM 1462 O O . PRO A 1 185 ? 0.054 16.889 0.222 1.00 78.56 185 PRO A O 1
ATOM 1465 N N . LYS A 1 186 ? -2.020 17.468 0.848 1.00 83.00 186 LYS A N 1
ATOM 1466 C CA . LYS A 1 186 ? -1.721 17.542 2.290 1.00 83.00 186 LYS A CA 1
ATOM 1467 C C . LYS A 1 186 ? -1.739 16.179 2.980 1.00 83.00 186 LYS A C 1
ATOM 1469 O O . LYS A 1 186 ? -1.360 16.077 4.145 1.00 83.00 186 LYS A O 1
ATOM 1474 N N . GLN A 1 187 ? -2.255 15.148 2.313 1.00 86.44 187 GLN A N 1
ATOM 1475 C CA . GLN A 1 187 ? -2.360 13.815 2.884 1.00 86.44 187 GLN A CA 1
ATOM 1476 C C . GLN A 1 187 ? -1.155 12.972 2.466 1.00 86.44 187 GLN A C 1
ATOM 1478 O O . GLN A 1 187 ? -1.074 12.524 1.332 1.00 86.44 187 GLN A O 1
ATOM 1483 N N . ASP A 1 188 ? -0.271 12.664 3.414 1.00 87.25 188 ASP A N 1
ATOM 1484 C CA . ASP A 1 188 ? 0.919 11.837 3.135 1.00 87.25 188 ASP A CA 1
ATOM 1485 C C . ASP A 1 188 ? 0.632 10.326 3.157 1.00 87.25 188 ASP A C 1
ATOM 1487 O O . ASP A 1 188 ? 1.387 9.510 2.628 1.00 87.25 188 ASP A O 1
ATOM 1491 N N . LYS A 1 189 ? -0.452 9.938 3.835 1.00 92.88 189 LYS A N 1
ATOM 1492 C CA . LYS A 1 189 ? -0.759 8.554 4.206 1.00 92.88 189 LYS A CA 1
ATOM 1493 C C . LYS A 1 189 ? -1.803 7.969 3.266 1.00 92.88 189 LYS A C 1
ATOM 1495 O O . LYS A 1 189 ? -2.958 8.395 3.292 1.00 92.88 189 LYS A O 1
ATOM 1500 N N . ALA A 1 190 ? -1.419 6.968 2.484 1.00 94.12 190 ALA A N 1
ATOM 1501 C CA . ALA A 1 190 ? -2.321 6.205 1.632 1.00 94.12 190 ALA A CA 1
ATOM 1502 C C . ALA A 1 190 ? -2.816 4.962 2.371 1.00 94.12 190 ALA A C 1
ATOM 1504 O O . ALA A 1 190 ? -2.030 4.196 2.932 1.00 94.12 190 ALA A O 1
ATOM 1505 N N . LYS A 1 191 ? -4.129 4.747 2.374 1.00 94.00 191 LYS A N 1
ATOM 1506 C CA . LYS A 1 191 ? -4.707 3.541 2.957 1.00 94.00 191 LYS A CA 1
ATOM 1507 C C . LYS A 1 191 ? -4.505 2.366 1.995 1.00 94.00 191 LYS A C 1
ATOM 1509 O O . LYS A 1 191 ? -4.747 2.498 0.797 1.00 94.00 191 LYS A O 1
ATOM 1514 N N . MET A 1 192 ? -4.045 1.235 2.516 1.00 95.06 192 MET A N 1
ATOM 1515 C CA . MET A 1 192 ? -3.946 -0.017 1.771 1.00 95.06 192 MET A CA 1
ATOM 1516 C C . MET A 1 192 ? -5.350 -0.559 1.494 1.00 95.06 192 MET A C 1
ATOM 1518 O O . MET A 1 192 ? -6.198 -0.575 2.389 1.00 95.06 192 MET A O 1
ATOM 1522 N N . VAL A 1 193 ? -5.575 -1.029 0.271 1.00 93.00 193 VAL A N 1
ATOM 1523 C CA . VAL A 1 193 ? -6.820 -1.691 -0.126 1.00 93.00 193 VAL A CA 1
ATOM 1524 C C . VAL A 1 193 ? -6.527 -3.173 -0.308 1.00 93.00 193 VAL A C 1
ATOM 1526 O O . VAL A 1 193 ? -5.540 -3.529 -0.941 1.00 93.00 193 VAL A O 1
ATOM 1529 N N . ARG A 1 194 ? -7.359 -4.047 0.269 1.00 90.06 194 ARG A N 1
ATOM 1530 C CA . ARG A 1 194 ? -7.147 -5.501 0.191 1.00 90.06 194 ARG A CA 1
ATOM 1531 C C . ARG A 1 194 ? -7.479 -6.076 -1.182 1.00 90.06 194 ARG A C 1
ATOM 1533 O O . ARG A 1 194 ? -6.815 -7.019 -1.591 1.00 90.06 194 ARG A O 1
ATOM 1540 N N . PHE A 1 195 ? -8.467 -5.501 -1.868 1.00 90.00 195 PHE A N 1
ATOM 1541 C CA . PHE A 1 195 ? -8.988 -5.996 -3.140 1.00 90.00 195 PHE A CA 1
ATOM 1542 C C . PHE A 1 195 ? -9.098 -4.879 -4.181 1.00 90.00 195 PHE A C 1
ATOM 1544 O O . PHE A 1 195 ? -9.435 -3.739 -3.855 1.00 90.00 195 PHE A O 1
ATOM 1551 N N . PHE A 1 196 ? -8.849 -5.203 -5.447 1.00 89.19 196 PHE A N 1
ATOM 1552 C CA . PHE A 1 196 ? -9.031 -4.266 -6.553 1.00 89.19 196 PHE A CA 1
ATOM 1553 C C . PHE A 1 196 ? -10.499 -4.227 -7.001 1.00 89.19 196 PHE A C 1
ATOM 1555 O O . PHE A 1 196 ? -10.905 -4.939 -7.924 1.00 89.19 196 PHE A O 1
ATOM 1562 N N . HIS A 1 197 ? -11.281 -3.355 -6.366 1.00 84.69 197 HIS A N 1
ATOM 1563 C CA . HIS A 1 197 ? -12.675 -3.106 -6.737 1.00 84.69 197 HIS A CA 1
ATOM 1564 C C . HIS A 1 197 ? -12.816 -2.295 -8.035 1.00 84.69 197 HIS A C 1
ATOM 1566 O O . HIS A 1 197 ? -11.977 -1.453 -8.373 1.00 84.69 197 HIS A O 1
ATOM 1572 N N . GLU A 1 198 ? -13.915 -2.532 -8.745 1.00 84.38 198 GLU A N 1
ATOM 1573 C CA . GLU A 1 198 ? -14.288 -1.809 -9.960 1.00 84.38 198 GLU A CA 1
ATOM 1574 C C . GLU A 1 198 ? -14.614 -0.333 -9.680 1.00 84.38 198 GLU A C 1
ATOM 1576 O O . GLU A 1 198 ? -14.979 0.055 -8.571 1.00 84.38 198 GLU A O 1
ATOM 1581 N N . GLY A 1 199 ? -14.409 0.529 -10.681 1.00 84.19 199 GLY A N 1
ATOM 1582 C CA . GLY A 1 199 ? -14.683 1.971 -10.587 1.00 84.19 199 GLY A CA 1
ATOM 1583 C C . GLY A 1 199 ? -13.719 2.784 -9.706 1.00 84.19 199 GLY A C 1
ATOM 1584 O O . GLY A 1 199 ? -13.717 4.015 -9.778 1.00 84.19 199 GLY A O 1
ATOM 1585 N N . MET A 1 200 ? -12.855 2.139 -8.916 1.00 87.44 200 MET A N 1
ATOM 1586 C CA . MET A 1 200 ? -11.896 2.830 -8.053 1.00 87.44 200 MET A CA 1
ATOM 1587 C C . MET A 1 200 ? -10.612 3.229 -8.795 1.00 87.44 200 MET A C 1
ATOM 1589 O O . MET A 1 200 ? -10.037 2.467 -9.572 1.00 87.44 200 MET A O 1
ATOM 1593 N N . ASN A 1 201 ? -10.119 4.432 -8.490 1.00 91.62 201 ASN A N 1
ATOM 1594 C CA . ASN A 1 201 ? -8.762 4.855 -8.832 1.00 91.62 201 ASN A CA 1
ATOM 1595 C C . ASN A 1 201 ? -7.802 4.381 -7.746 1.00 91.62 201 ASN A C 1
ATOM 1597 O O . ASN A 1 201 ? -7.798 4.932 -6.642 1.00 91.62 201 ASN A O 1
ATOM 1601 N N . LEU A 1 202 ? -6.974 3.392 -8.063 1.00 94.69 202 LEU A N 1
ATOM 1602 C CA . LEU A 1 202 ? -6.016 2.825 -7.119 1.00 94.69 202 LEU A CA 1
ATOM 1603 C C . LEU A 1 202 ? -4.583 3.128 -7.553 1.00 94.69 202 LEU A C 1
ATOM 1605 O O . LEU A 1 202 ? -4.313 3.523 -8.689 1.00 94.69 202 LEU A O 1
ATOM 1609 N N . VAL A 1 203 ? -3.650 2.978 -6.620 1.00 95.56 203 VAL A N 1
ATOM 1610 C CA . VAL A 1 203 ? -2.218 3.093 -6.878 1.00 95.56 203 VAL A CA 1
ATOM 1611 C C . VAL A 1 203 ? -1.530 1.799 -6.481 1.00 95.56 203 VAL A C 1
ATOM 1613 O O . VAL A 1 203 ? -1.490 1.458 -5.295 1.00 95.56 203 VAL A O 1
ATOM 1616 N N . LEU A 1 204 ? -0.948 1.123 -7.467 1.00 95.19 204 LEU A N 1
ATOM 1617 C CA . LEU A 1 204 ? -0.059 -0.015 -7.265 1.00 95.19 204 LEU A CA 1
ATOM 1618 C C . LEU A 1 204 ? 1.339 0.488 -6.940 1.00 95.19 204 LEU A C 1
ATOM 1620 O O . LEU A 1 204 ? 1.825 1.420 -7.578 1.00 95.19 204 LEU A O 1
ATOM 1624 N N . SER A 1 205 ? 1.970 -0.105 -5.936 1.00 94.88 205 SER A N 1
ATOM 1625 C CA . SER A 1 205 ? 3.338 0.227 -5.541 1.00 94.88 205 SER A CA 1
ATOM 1626 C C . SER A 1 205 ? 4.177 -1.040 -5.549 1.00 94.88 205 SER A C 1
ATOM 1628 O O . SER A 1 205 ? 3.815 -2.000 -4.873 1.00 94.88 205 SER A O 1
ATOM 1630 N N . ALA A 1 206 ? 5.262 -1.030 -6.315 1.00 93.31 206 ALA A N 1
ATOM 1631 C CA . ALA A 1 206 ? 6.173 -2.158 -6.481 1.00 93.31 206 ALA A CA 1
ATOM 1632 C C . ALA A 1 206 ? 7.609 -1.655 -6.662 1.00 93.31 206 ALA A C 1
ATOM 1634 O O . ALA A 1 206 ? 7.835 -0.519 -7.089 1.00 93.31 206 ALA A O 1
ATOM 1635 N N . VAL A 1 207 ? 8.580 -2.493 -6.315 1.00 91.94 207 VAL A N 1
ATOM 1636 C CA . VAL A 1 207 ? 10.000 -2.193 -6.503 1.00 91.94 207 VAL A CA 1
ATOM 1637 C C . VAL A 1 207 ? 10.381 -2.530 -7.937 1.00 91.94 207 VAL A C 1
ATOM 1639 O O . VAL A 1 207 ? 10.459 -3.686 -8.300 1.00 91.94 207 VAL A O 1
ATOM 1642 N N . CYS A 1 208 ? 10.611 -1.539 -8.790 1.00 91.56 208 CYS A N 1
ATOM 1643 C CA . CYS A 1 208 ? 10.890 -1.775 -10.209 1.00 91.56 208 CYS A CA 1
ATOM 1644 C C . CYS A 1 208 ? 12.036 -0.876 -10.694 1.00 91.56 208 CYS A C 1
ATOM 1646 O O . CYS A 1 208 ? 12.339 0.131 -10.038 1.00 91.56 208 CYS A O 1
ATOM 1648 N N . PRO A 1 209 ? 12.662 -1.190 -11.846 1.00 91.56 209 PRO A N 1
ATOM 1649 C CA . PRO A 1 209 ? 13.561 -0.256 -12.511 1.00 91.56 209 PRO A CA 1
ATOM 1650 C C . PRO A 1 209 ? 12.866 1.086 -12.732 1.00 91.56 209 PRO A C 1
ATOM 1652 O O . PRO A 1 209 ? 11.736 1.126 -13.235 1.00 91.56 209 PRO A O 1
ATOM 1655 N N . VAL A 1 210 ? 13.537 2.170 -12.347 1.00 91.81 210 VAL A N 1
ATOM 1656 C CA . VAL A 1 210 ? 12.985 3.525 -12.398 1.00 91.81 210 VAL A CA 1
ATOM 1657 C C . VAL A 1 210 ? 12.551 3.875 -13.821 1.00 91.81 210 VAL A C 1
ATOM 1659 O O . VAL A 1 210 ? 13.316 3.724 -14.769 1.00 91.81 210 VAL A O 1
ATOM 1662 N N . ALA A 1 211 ? 11.340 4.414 -13.951 1.00 89.25 211 ALA A N 1
ATOM 1663 C CA . ALA A 1 211 ? 10.905 5.143 -15.136 1.00 89.25 211 ALA A CA 1
ATOM 1664 C C . ALA A 1 211 ? 10.749 6.622 -14.774 1.00 89.25 211 ALA A C 1
ATOM 1666 O O . ALA A 1 211 ? 9.941 6.969 -13.909 1.00 89.25 211 ALA A O 1
ATOM 1667 N N . LEU A 1 212 ? 11.532 7.488 -15.421 1.00 85.75 212 LEU A N 1
ATOM 1668 C CA . LEU A 1 212 ? 11.465 8.934 -15.182 1.00 85.75 212 LEU A CA 1
ATOM 1669 C C . LEU A 1 212 ? 10.324 9.582 -15.977 1.00 85.75 212 LEU A C 1
ATOM 1671 O O . LEU A 1 212 ? 9.667 10.495 -15.487 1.00 85.75 212 LEU A O 1
ATOM 1675 N N . THR A 1 213 ? 10.046 9.069 -17.174 1.00 83.69 213 THR A N 1
ATOM 1676 C CA . THR A 1 213 ? 9.096 9.628 -18.142 1.00 83.69 213 THR A CA 1
ATOM 1677 C C . THR A 1 213 ? 7.706 9.022 -17.983 1.00 83.69 213 THR A C 1
ATOM 1679 O O . THR A 1 213 ? 7.323 8.162 -18.769 1.00 83.69 213 THR A O 1
ATOM 1682 N N . ARG A 1 214 ? 6.964 9.444 -16.942 1.00 87.94 214 ARG A N 1
ATOM 1683 C CA . ARG A 1 214 ? 5.578 9.028 -16.578 1.00 87.94 214 ARG A CA 1
ATOM 1684 C C . ARG A 1 214 ? 4.877 8.128 -17.622 1.00 87.94 214 ARG A C 1
ATOM 1686 O O . ARG A 1 214 ? 4.058 8.619 -18.403 1.00 87.94 214 ARG A O 1
ATOM 1693 N N . PRO A 1 215 ? 5.184 6.819 -17.646 1.00 91.50 215 PRO A N 1
ATOM 1694 C CA . PRO A 1 215 ? 4.835 5.985 -18.789 1.00 91.50 215 PRO A CA 1
ATOM 1695 C C . PRO A 1 215 ? 3.371 5.554 -18.744 1.00 91.50 215 PRO A C 1
ATOM 1697 O O . PRO A 1 215 ? 2.756 5.511 -17.678 1.00 91.50 215 PRO A O 1
ATOM 1700 N N . ASN A 1 216 ? 2.819 5.158 -19.889 1.00 94.75 216 ASN A N 1
ATOM 1701 C CA . ASN A 1 216 ? 1.567 4.403 -19.907 1.00 94.75 216 ASN A CA 1
ATOM 1702 C C . ASN A 1 216 ? 1.807 3.006 -19.329 1.00 94.75 216 ASN A C 1
ATOM 1704 O O . ASN A 1 216 ? 2.865 2.412 -19.554 1.00 94.75 216 ASN A O 1
ATOM 1708 N N . VAL A 1 217 ? 0.831 2.507 -18.574 1.00 95.38 217 VAL A N 1
ATOM 1709 C CA . VAL A 1 217 ? 0.940 1.253 -17.827 1.00 95.38 217 VAL A CA 1
ATOM 1710 C C . VAL A 1 217 ? -0.206 0.326 -18.201 1.00 95.38 217 VAL A C 1
ATOM 1712 O O . VAL A 1 217 ? -1.371 0.724 -18.153 1.00 95.38 217 VAL A O 1
ATOM 1715 N N . LEU A 1 218 ? 0.131 -0.918 -18.516 1.00 95.06 218 LEU A N 1
ATOM 1716 C CA . LEU A 1 218 ? -0.793 -2.030 -18.693 1.00 95.06 218 LEU A CA 1
ATOM 1717 C C . LEU A 1 218 ? -0.476 -3.090 -17.643 1.00 95.06 218 LEU A C 1
ATOM 1719 O O . LEU A 1 218 ? 0.689 -3.369 -17.360 1.00 95.06 218 LEU A O 1
ATOM 1723 N N . ILE A 1 219 ? -1.511 -3.668 -17.051 1.00 93.88 219 ILE A N 1
ATOM 1724 C CA . ILE A 1 219 ? -1.374 -4.684 -16.011 1.00 93.88 219 ILE A CA 1
ATOM 1725 C C . ILE A 1 219 ? -2.083 -5.931 -16.472 1.00 93.88 219 ILE A C 1
ATOM 1727 O O . ILE A 1 219 ? -3.263 -5.879 -16.824 1.00 93.88 219 ILE A O 1
ATOM 1731 N N . PHE A 1 220 ? -1.368 -7.043 -16.415 1.00 91.25 220 PHE A N 1
ATOM 1732 C CA . PHE A 1 220 ? -1.876 -8.349 -16.776 1.00 91.25 220 PHE A CA 1
ATOM 1733 C C . PHE A 1 220 ? -1.827 -9.282 -15.569 1.00 91.25 220 PHE A C 1
ATOM 1735 O O . PHE A 1 220 ? -0.877 -9.231 -14.786 1.00 91.25 220 PHE A O 1
ATOM 1742 N N . LYS A 1 221 ? -2.832 -10.143 -15.436 1.00 87.62 221 LYS A N 1
ATOM 1743 C CA . LYS A 1 221 ? -2.794 -11.296 -14.533 1.00 87.62 221 LYS A CA 1
ATOM 1744 C C . LYS A 1 221 ? -2.294 -12.503 -15.337 1.00 87.62 221 LYS A C 1
ATOM 1746 O O . LYS A 1 221 ? -2.811 -12.707 -16.443 1.00 87.62 221 LYS A O 1
ATOM 1751 N N . PRO A 1 222 ? -1.274 -13.237 -14.862 1.00 82.31 222 PRO A N 1
ATOM 1752 C CA . PRO A 1 222 ? -0.918 -14.518 -15.461 1.00 82.31 222 PRO A CA 1
ATOM 1753 C C . PRO A 1 222 ? -2.092 -15.484 -15.280 1.00 82.31 222 PRO A C 1
ATOM 1755 O O . PRO A 1 222 ? -2.745 -15.472 -14.237 1.00 82.31 222 PRO A O 1
ATOM 1758 N N . VAL A 1 223 ? -2.403 -16.250 -16.320 1.00 76.81 223 VAL A N 1
ATOM 1759 C CA . VAL A 1 223 ? -3.477 -17.246 -16.290 1.00 76.81 223 VAL A CA 1
ATOM 1760 C C . VAL A 1 223 ? -2.842 -18.616 -16.423 1.00 76.81 223 VAL A C 1
ATOM 1762 O O . VAL A 1 223 ? -2.134 -18.866 -17.401 1.00 76.81 223 VAL A O 1
ATOM 1765 N N . ASP A 1 224 ? -3.114 -19.489 -15.456 1.00 68.69 224 ASP A N 1
ATOM 1766 C CA . ASP A 1 224 ? -2.693 -20.879 -15.540 1.00 68.69 224 ASP A CA 1
ATOM 1767 C C . ASP A 1 224 ? -3.570 -21.595 -16.580 1.00 68.69 224 ASP A C 1
ATOM 1769 O O . ASP A 1 224 ? -4.802 -21.571 -16.467 1.00 68.69 224 ASP A O 1
ATOM 1773 N N . PRO A 1 225 ? -2.976 -22.239 -17.600 1.00 63.41 225 PRO A N 1
ATOM 1774 C CA . PRO A 1 225 ? -3.733 -22.881 -18.675 1.00 63.41 225 PRO A CA 1
ATOM 1775 C C . PRO A 1 225 ? -4.634 -24.021 -18.175 1.00 63.41 225 PRO A C 1
ATOM 1777 O O . PRO A 1 225 ? -5.642 -24.319 -18.810 1.00 63.41 225 PRO A O 1
ATOM 1780 N N . GLU A 1 226 ? -4.313 -24.626 -17.027 1.00 62.00 226 GLU A N 1
ATOM 1781 C CA . GLU A 1 226 ? -5.132 -25.664 -16.388 1.00 62.00 226 GLU A CA 1
ATOM 1782 C C . GLU A 1 226 ? -6.408 -25.109 -15.734 1.00 62.00 226 GLU A C 1
ATOM 1784 O O . GLU A 1 226 ? -7.435 -25.783 -15.724 1.00 62.00 226 GLU A O 1
ATOM 1789 N N . GLN A 1 227 ? -6.367 -23.877 -15.210 1.00 60.00 227 GLN A N 1
ATOM 1790 C CA . GLN A 1 227 ? -7.501 -23.256 -14.511 1.00 60.00 227 GLN A CA 1
ATOM 1791 C C . GLN A 1 227 ? -8.501 -22.607 -15.477 1.00 60.00 227 GLN A C 1
ATOM 1793 O O . GLN A 1 227 ? -9.671 -22.448 -15.133 1.00 60.00 227 GLN A O 1
ATOM 1798 N N . CYS A 1 228 ? -8.069 -22.231 -16.685 1.00 55.78 228 CYS A N 1
ATOM 1799 C CA . CYS A 1 228 ? -8.912 -21.557 -17.675 1.00 55.78 228 CYS A CA 1
ATOM 1800 C C . CYS A 1 228 ? -8.698 -22.123 -19.091 1.00 55.78 228 CYS A C 1
ATOM 1802 O O . CYS A 1 228 ? -7.995 -21.508 -19.899 1.00 55.78 228 CYS A O 1
ATOM 1804 N N . PRO A 1 229 ? -9.349 -23.249 -19.444 1.00 56.34 229 PRO A N 1
ATOM 1805 C CA . PRO A 1 229 ? -9.249 -23.837 -20.783 1.00 56.34 229 PRO A CA 1
ATOM 1806 C C . PRO A 1 229 ? -9.811 -22.929 -21.894 1.00 56.34 229 PRO A C 1
ATOM 1808 O O . PRO A 1 229 ? -9.395 -23.040 -23.044 1.00 56.34 229 PRO A O 1
ATOM 1811 N N . GLU A 1 230 ? -10.701 -21.981 -21.570 1.00 54.19 230 GLU A N 1
ATOM 1812 C CA . GLU A 1 230 ? -11.221 -20.983 -22.524 1.00 54.19 230 GLU A CA 1
ATOM 1813 C C . GLU A 1 230 ? -10.167 -19.949 -22.965 1.00 54.19 230 GLU A C 1
ATOM 1815 O O . GLU A 1 230 ? -10.296 -19.341 -24.027 1.00 54.19 230 GLU A O 1
ATOM 1820 N N . ALA A 1 231 ? -9.095 -19.769 -22.184 1.00 53.72 231 ALA A N 1
ATOM 1821 C CA . ALA A 1 231 ? -7.977 -18.874 -22.489 1.00 53.72 231 ALA A CA 1
ATOM 1822 C C . ALA A 1 231 ? -6.806 -19.597 -23.186 1.00 53.72 231 ALA A C 1
ATOM 1824 O O . ALA A 1 231 ? -5.680 -19.087 -23.188 1.00 53.72 231 ALA A O 1
ATOM 1825 N N . ALA A 1 232 ? -7.056 -20.771 -23.783 1.00 46.50 232 ALA A N 1
ATOM 1826 C CA . ALA A 1 232 ? -6.084 -21.577 -24.521 1.00 46.50 232 ALA A CA 1
ATOM 1827 C C . ALA A 1 232 ? -5.504 -20.804 -25.725 1.00 46.50 232 ALA A C 1
ATOM 1829 O O . ALA A 1 232 ? -5.990 -20.879 -26.851 1.00 46.50 232 ALA A O 1
ATOM 1830 N N . GLY A 1 233 ? -4.466 -20.010 -25.465 1.00 54.94 233 GLY A N 1
ATOM 1831 C CA . GLY A 1 233 ? -3.772 -19.183 -26.452 1.00 54.94 233 GLY A CA 1
ATOM 1832 C C . GLY A 1 233 ? -3.272 -17.839 -25.915 1.00 54.94 233 GLY A C 1
ATOM 1833 O O . GLY A 1 233 ? -2.357 -17.263 -26.500 1.00 54.94 233 GLY A O 1
ATOM 1834 N N . ALA A 1 234 ? -3.814 -17.343 -24.794 1.00 63.97 234 ALA A N 1
ATOM 1835 C CA . ALA A 1 234 ? -3.419 -16.066 -24.200 1.00 63.97 234 ALA A CA 1
ATOM 1836 C C . ALA A 1 234 ? -3.009 -16.249 -22.725 1.00 63.97 234 ALA A C 1
ATOM 1838 O O . ALA A 1 234 ? -3.858 -16.163 -21.841 1.00 63.97 234 ALA A O 1
ATOM 1839 N N . PRO A 1 235 ? -1.708 -16.419 -22.420 1.00 74.00 235 PRO A N 1
ATOM 1840 C CA . PRO A 1 235 ? -1.229 -16.692 -21.055 1.00 74.00 235 PRO A CA 1
ATOM 1841 C C . PRO A 1 235 ? -1.381 -15.500 -20.086 1.00 74.00 235 PRO A C 1
ATOM 1843 O O . PRO A 1 235 ? -0.941 -15.539 -18.939 1.00 74.00 235 PRO A O 1
ATOM 1846 N N . LEU A 1 236 ? -1.925 -14.378 -20.565 1.00 82.19 236 LEU A N 1
ATOM 1847 C CA . LEU A 1 236 ? -1.912 -13.082 -19.903 1.00 82.19 236 LEU A CA 1
ATOM 1848 C C . LEU A 1 236 ? -3.237 -12.372 -20.146 1.00 82.19 236 LEU A C 1
ATOM 1850 O O . LEU A 1 236 ? -3.563 -12.018 -21.280 1.00 82.19 236 LEU A O 1
ATOM 1854 N N . ARG A 1 237 ? -3.965 -12.090 -19.069 1.00 86.31 237 ARG A N 1
ATOM 1855 C CA . ARG A 1 237 ? -5.258 -11.410 -19.135 1.00 86.31 237 ARG A CA 1
ATOM 1856 C C . ARG A 1 237 ? -5.118 -9.955 -18.727 1.00 86.31 237 ARG A C 1
ATOM 1858 O O . ARG A 1 237 ? -4.606 -9.668 -17.648 1.00 86.31 237 ARG A O 1
ATOM 1865 N N . LEU A 1 238 ? -5.555 -9.025 -19.578 1.00 90.25 238 LEU A N 1
ATOM 1866 C CA . LEU A 1 238 ? -5.516 -7.594 -19.263 1.00 90.25 238 LEU A CA 1
ATOM 1867 C C . LEU A 1 238 ? -6.481 -7.289 -18.115 1.00 90.25 238 LEU A C 1
ATOM 1869 O O . LEU A 1 238 ? -7.680 -7.512 -18.231 1.00 90.25 238 LEU A O 1
ATOM 1873 N N . VAL A 1 239 ? -5.946 -6.732 -17.035 1.00 91.25 239 VAL A N 1
ATOM 1874 C CA . VAL A 1 239 ? -6.662 -6.443 -15.790 1.00 91.25 239 VAL A CA 1
ATOM 1875 C C . VAL A 1 239 ? -6.952 -4.962 -15.631 1.00 91.25 239 VAL A C 1
ATOM 1877 O O . VAL A 1 239 ? -8.044 -4.563 -15.229 1.00 91.25 239 VAL A O 1
ATOM 1880 N N . ALA A 1 240 ? -5.941 -4.130 -15.864 1.00 93.50 240 ALA A N 1
ATOM 1881 C CA . ALA A 1 240 ? -6.005 -2.713 -15.556 1.00 93.50 240 ALA A CA 1
ATOM 1882 C C . ALA A 1 240 ? -5.109 -1.907 -16.486 1.00 93.50 240 ALA A C 1
ATOM 1884 O O . ALA A 1 240 ? -4.087 -2.374 -16.988 1.00 93.50 240 ALA A O 1
ATOM 1885 N N . THR A 1 241 ? -5.501 -0.655 -16.669 1.00 95.06 241 THR A N 1
ATOM 1886 C CA . THR A 1 241 ? -4.775 0.332 -17.465 1.00 95.06 241 THR A CA 1
ATOM 1887 C C . THR A 1 241 ? -4.509 1.557 -16.611 1.00 95.06 241 THR A C 1
ATOM 1889 O O . THR A 1 241 ? -5.320 1.918 -15.751 1.00 95.06 241 THR A O 1
ATOM 1892 N N . GLY A 1 242 ? -3.375 2.208 -16.823 1.00 94.75 242 GLY A N 1
ATOM 1893 C CA . GLY A 1 242 ? -2.956 3.291 -15.956 1.00 94.75 242 GLY A CA 1
ATOM 1894 C C . GLY A 1 242 ? -1.808 4.123 -16.491 1.00 94.75 242 GLY A C 1
ATOM 1895 O O . GLY A 1 242 ? -1.401 4.033 -17.646 1.00 94.75 242 GLY A O 1
ATOM 1896 N N . THR A 1 243 ? -1.286 4.952 -15.599 1.00 95.75 243 THR A N 1
ATOM 1897 C CA . THR A 1 243 ? -0.170 5.864 -15.849 1.00 95.75 243 THR A CA 1
ATOM 1898 C C . THR A 1 243 ? 0.822 5.776 -14.700 1.00 95.75 243 THR A C 1
ATOM 1900 O O . THR A 1 243 ? 0.418 5.738 -13.531 1.00 95.75 243 THR A O 1
ATOM 1903 N N . GLY A 1 244 ? 2.111 5.808 -15.011 1.00 93.94 244 GLY A N 1
ATOM 1904 C CA .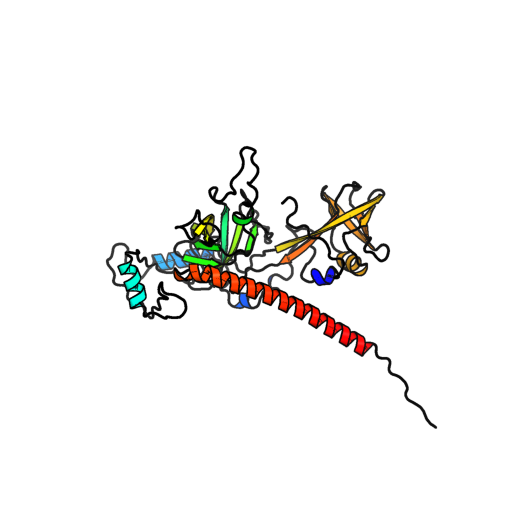 GLY A 1 244 ? 3.180 5.887 -14.030 1.00 93.94 244 GLY A CA 1
ATOM 1905 C C . GLY A 1 244 ? 3.137 7.206 -13.269 1.00 93.94 244 GLY A C 1
ATOM 1906 O O . GLY A 1 244 ? 2.933 8.283 -13.834 1.00 93.94 244 GLY A O 1
ATOM 1907 N N . LEU A 1 245 ? 3.308 7.107 -11.960 1.00 93.50 245 LEU A N 1
ATOM 1908 C CA . LEU A 1 245 ? 3.551 8.234 -11.078 1.00 93.50 245 LEU A CA 1
ATOM 1909 C C . LEU A 1 245 ? 5.060 8.342 -10.816 1.00 93.50 245 LEU A C 1
ATOM 1911 O O . LEU A 1 245 ? 5.777 7.352 -10.964 1.00 93.50 245 LEU A O 1
ATOM 1915 N N . PRO A 1 246 ? 5.550 9.522 -10.401 1.00 91.75 246 PRO A N 1
ATOM 1916 C CA . PRO A 1 246 ? 6.945 9.673 -10.017 1.00 91.75 246 PRO A CA 1
ATOM 1917 C C . PRO A 1 246 ? 7.340 8.659 -8.925 1.00 91.75 246 PRO A C 1
ATOM 1919 O O . PRO A 1 246 ? 6.548 8.447 -7.997 1.00 91.75 246 PRO A O 1
ATOM 1922 N N . PRO A 1 247 ? 8.534 8.046 -9.012 1.00 92.12 247 PRO A N 1
ATOM 1923 C CA . PRO A 1 247 ? 9.010 7.106 -8.001 1.00 92.12 247 PRO A CA 1
ATOM 1924 C C . PRO A 1 247 ? 9.170 7.817 -6.653 1.00 92.12 247 PRO A C 1
ATOM 1926 O O . PRO A 1 247 ? 9.662 8.947 -6.596 1.00 92.12 247 PRO A O 1
ATOM 1929 N N . ASN A 1 248 ? 8.739 7.171 -5.568 1.00 91.38 248 ASN A N 1
ATOM 1930 C CA . ASN A 1 248 ? 8.812 7.741 -4.224 1.00 91.38 248 ASN A CA 1
ATOM 1931 C C . ASN A 1 248 ? 8.970 6.650 -3.152 1.00 91.38 248 ASN A C 1
ATOM 1933 O O . ASN A 1 248 ? 8.005 6.032 -2.715 1.00 91.38 248 ASN A O 1
ATOM 1937 N N . VAL A 1 249 ? 10.192 6.472 -2.652 1.00 90.94 249 VAL A N 1
ATOM 1938 C CA . VAL A 1 249 ? 10.504 5.485 -1.599 1.00 90.94 249 VAL A CA 1
ATOM 1939 C C . VAL A 1 249 ? 9.830 5.819 -0.260 1.00 90.94 249 VAL A C 1
ATOM 1941 O O . VAL A 1 249 ? 9.537 4.926 0.534 1.00 90.94 249 VAL A O 1
ATOM 1944 N N . ASP A 1 250 ? 9.530 7.094 -0.017 1.00 88.75 250 ASP A N 1
ATOM 1945 C CA . ASP A 1 250 ? 9.017 7.573 1.266 1.00 88.75 250 ASP A CA 1
ATOM 1946 C C . ASP A 1 250 ? 7.480 7.511 1.357 1.00 88.75 250 ASP A C 1
ATOM 1948 O O . ASP A 1 250 ? 6.904 7.855 2.393 1.00 88.75 250 ASP A O 1
ATOM 1952 N N . LYS A 1 251 ? 6.790 7.038 0.305 1.00 90.56 251 LYS A N 1
ATOM 1953 C CA . LYS A 1 251 ? 5.327 6.913 0.300 1.00 90.56 251 LYS A CA 1
ATOM 1954 C C . LYS A 1 251 ? 4.850 6.012 1.446 1.00 90.56 251 LYS A C 1
ATOM 1956 O O . LYS A 1 251 ? 5.269 4.863 1.593 1.00 90.56 251 LYS A O 1
ATOM 1961 N N . LEU A 1 252 ? 3.911 6.522 2.241 1.00 93.00 252 LEU A N 1
ATOM 1962 C CA . LEU A 1 252 ? 3.337 5.799 3.372 1.00 93.00 252 LEU A CA 1
ATOM 1963 C C . LEU A 1 252 ? 2.106 5.010 2.935 1.00 93.00 252 LEU A C 1
ATOM 1965 O O . LEU A 1 252 ? 1.043 5.585 2.704 1.00 93.00 252 LEU A O 1
ATOM 1969 N N . ILE A 1 253 ? 2.245 3.688 2.858 1.00 94.62 253 ILE A N 1
ATOM 1970 C CA . ILE A 1 253 ? 1.129 2.761 2.655 1.00 94.62 253 ILE A CA 1
ATOM 1971 C C . ILE A 1 253 ? 0.771 2.152 4.009 1.00 94.62 253 ILE A C 1
ATOM 1973 O O . ILE A 1 253 ? 1.629 1.601 4.698 1.00 94.62 253 ILE A O 1
ATOM 1977 N N . ILE A 1 254 ? -0.488 2.301 4.418 1.00 95.19 254 ILE A N 1
ATOM 1978 C CA . ILE A 1 254 ? -0.938 1.943 5.763 1.00 95.19 254 ILE A CA 1
ATOM 1979 C C . ILE A 1 254 ? -2.080 0.941 5.692 1.00 95.19 254 ILE A C 1
ATOM 1981 O O . ILE A 1 254 ? -3.171 1.245 5.203 1.00 95.19 254 ILE A O 1
ATOM 1985 N N . LYS A 1 255 ? -1.849 -0.236 6.266 1.00 94.00 255 LYS A N 1
ATOM 1986 C CA . LYS A 1 255 ? -2.860 -1.258 6.502 1.00 94.00 255 LYS A CA 1
ATOM 1987 C C . LYS A 1 255 ? -3.708 -0.886 7.708 1.00 94.00 255 LYS A C 1
ATOM 1989 O O . LYS A 1 255 ? -3.183 -0.558 8.773 1.00 94.00 255 LYS A O 1
ATOM 1994 N N . ARG A 1 256 ? -5.027 -0.955 7.532 1.00 94.69 256 ARG A N 1
ATOM 1995 C CA . ARG A 1 256 ? -6.019 -0.740 8.587 1.00 94.69 256 ARG A CA 1
ATOM 1996 C C . ARG A 1 256 ? -6.595 -2.078 9.040 1.00 94.69 256 ARG A C 1
ATOM 1998 O O . ARG A 1 256 ? -6.916 -2.929 8.214 1.00 94.69 256 ARG A O 1
ATOM 2005 N N . VAL A 1 257 ? -6.767 -2.220 10.346 1.00 94.00 257 VAL A N 1
ATOM 2006 C CA . VAL A 1 257 ? -7.558 -3.281 10.973 1.00 94.00 257 VAL A CA 1
ATOM 2007 C C . VAL A 1 257 ? -8.605 -2.625 11.862 1.00 94.00 257 VAL A C 1
ATOM 2009 O O . VAL A 1 257 ? -8.319 -1.635 12.538 1.00 94.00 257 VAL A O 1
ATOM 2012 N N . VAL A 1 258 ? -9.826 -3.144 11.829 1.00 94.56 258 VAL A N 1
ATOM 2013 C CA . VAL A 1 258 ? -10.933 -2.663 12.652 1.00 94.56 258 VAL A CA 1
ATOM 2014 C C . VAL A 1 258 ? -11.364 -3.781 13.589 1.00 94.56 258 VAL A C 1
ATOM 2016 O O . VAL A 1 258 ? -11.829 -4.818 13.129 1.00 94.56 258 VAL A O 1
ATOM 2019 N N . LEU A 1 259 ? -11.202 -3.561 14.893 1.00 94.94 259 LEU A N 1
ATOM 2020 C CA . LEU A 1 259 ? -11.726 -4.456 15.921 1.00 94.94 259 LEU A CA 1
ATOM 2021 C C . LEU A 1 259 ? -13.151 -4.030 16.252 1.00 94.94 259 LEU A C 1
ATOM 2023 O O . LEU A 1 259 ? -13.389 -2.861 16.569 1.00 94.94 259 LEU A O 1
ATOM 2027 N N . THR A 1 260 ? -14.091 -4.959 16.174 1.00 94.88 260 THR A N 1
ATOM 2028 C CA . THR A 1 260 ? -15.517 -4.702 16.385 1.00 94.88 260 THR A CA 1
ATOM 2029 C C . THR A 1 260 ? -15.965 -5.153 17.765 1.00 94.88 260 THR A C 1
ATOM 2031 O O . THR A 1 260 ? -15.490 -6.146 18.297 1.00 94.88 260 THR A O 1
ATOM 2034 N N . GLY A 1 261 ? -16.906 -4.426 18.354 1.00 94.88 261 GLY A N 1
ATOM 2035 C CA . GLY A 1 261 ? -17.541 -4.779 19.612 1.00 94.88 261 GLY A CA 1
ATOM 2036 C C . GLY A 1 261 ? -18.987 -4.322 19.648 1.00 94.88 261 GLY A C 1
ATOM 2037 O O . GLY A 1 261 ? -19.367 -3.335 19.015 1.00 94.88 261 GLY A O 1
ATOM 2038 N N . TYR A 1 262 ? -19.788 -5.022 20.440 1.00 94.94 262 TYR A N 1
ATOM 2039 C CA . TYR A 1 262 ? -21.228 -4.806 20.499 1.00 94.94 262 TYR A CA 1
ATOM 2040 C C . TYR A 1 262 ? -21.637 -4.235 21.859 1.00 94.94 262 TYR A C 1
ATOM 2042 O O . TYR A 1 262 ? -21.206 -4.758 22.896 1.00 94.94 262 TYR A O 1
ATOM 2050 N N . PRO A 1 263 ? -22.458 -3.173 21.902 1.00 95.69 263 PRO A N 1
ATOM 2051 C CA . PRO A 1 263 ? -22.946 -2.616 23.150 1.00 95.69 263 PRO A CA 1
ATOM 2052 C C . PRO A 1 263 ? -23.949 -3.580 23.796 1.00 95.69 263 PRO A C 1
ATOM 2054 O O . PRO A 1 263 ? -25.022 -3.855 23.274 1.00 95.69 263 PRO A O 1
ATOM 2057 N N . LEU A 1 264 ? -23.599 -4.090 24.974 1.00 94.62 264 LEU A N 1
ATOM 2058 C CA . LEU A 1 264 ? -24.464 -4.928 25.799 1.00 94.62 264 LEU A CA 1
ATOM 2059 C C . LEU A 1 264 ? -25.540 -4.092 26.502 1.00 94.62 264 LEU A C 1
ATOM 2061 O O . LEU A 1 264 ? -26.714 -4.448 26.512 1.00 94.62 264 LEU A O 1
ATOM 2065 N N . LYS A 1 265 ? -25.124 -2.975 27.106 1.00 94.38 265 LYS A N 1
ATOM 2066 C CA . LYS A 1 265 ? -25.986 -2.057 27.856 1.00 94.38 265 LYS A CA 1
ATOM 2067 C C . LYS A 1 265 ? -25.587 -0.628 27.538 1.00 94.38 265 LYS A C 1
ATOM 2069 O O . LYS A 1 265 ? -24.398 -0.313 27.539 1.00 94.38 265 LYS A O 1
ATOM 2074 N N . VAL A 1 266 ? -26.569 0.245 27.339 1.00 94.88 266 VAL A N 1
ATOM 2075 C CA . VAL A 1 266 ? -26.349 1.681 27.142 1.00 94.88 266 VAL A CA 1
ATOM 2076 C C . VAL A 1 266 ? -27.072 2.454 28.241 1.00 94.88 266 VAL A C 1
ATOM 2078 O O . VAL A 1 266 ? -28.206 2.146 28.595 1.00 94.88 266 VAL A O 1
ATOM 2081 N N . SER A 1 267 ? -26.397 3.444 28.818 1.00 94.12 267 SER A N 1
ATOM 2082 C CA . SER A 1 267 ? -26.959 4.376 29.793 1.00 94.12 267 SER A CA 1
ATOM 2083 C C . SER A 1 267 ? -26.499 5.790 29.465 1.00 94.12 267 SER A C 1
ATOM 2085 O O . SER A 1 267 ? -25.326 6.132 29.646 1.00 94.12 267 SER A O 1
ATOM 2087 N N . LYS A 1 268 ? -27.429 6.622 28.980 1.00 92.31 268 LYS A N 1
ATOM 2088 C CA . LYS A 1 268 ? -27.153 7.977 28.474 1.00 92.31 268 LYS A CA 1
ATOM 2089 C C . LYS A 1 268 ? -26.001 7.944 27.457 1.00 92.31 268 LYS A C 1
ATOM 2091 O O . LYS A 1 268 ? -26.187 7.434 26.364 1.00 92.31 268 LYS A O 1
ATOM 2096 N N . ILE A 1 269 ? -24.819 8.434 27.827 1.00 95.75 269 ILE A N 1
ATOM 2097 C CA . ILE A 1 269 ? -23.609 8.499 26.981 1.00 95.75 269 ILE A CA 1
ATOM 2098 C C . ILE A 1 269 ? -22.586 7.389 27.273 1.00 95.75 269 ILE A C 1
ATOM 2100 O O . ILE A 1 269 ? -21.501 7.358 26.702 1.00 95.75 269 ILE A O 1
ATOM 2104 N N . THR A 1 270 ? -22.876 6.513 28.231 1.00 96.25 270 THR A N 1
ATOM 2105 C CA . THR A 1 270 ? -21.986 5.426 28.645 1.00 96.25 270 THR A CA 1
ATOM 2106 C C . THR A 1 270 ? -22.506 4.108 28.097 1.00 96.25 270 THR A C 1
ATOM 2108 O O . THR A 1 270 ? -23.691 3.815 28.242 1.00 96.25 270 THR A O 1
ATOM 2111 N N . ALA A 1 271 ? -21.631 3.285 27.530 1.00 96.88 271 ALA A N 1
ATOM 2112 C CA . ALA A 1 271 ? -21.982 1.949 27.069 1.00 96.88 271 ALA A CA 1
ATOM 2113 C C . ALA A 1 271 ? -21.031 0.893 27.639 1.00 96.88 271 ALA A C 1
ATOM 2115 O O . ALA A 1 271 ? -19.843 1.143 27.851 1.00 96.88 271 ALA A O 1
ATOM 2116 N N . TRP A 1 272 ? -21.569 -0.296 27.878 1.00 96.31 272 TRP A N 1
ATOM 2117 C CA . TRP A 1 272 ? -20.803 -1.501 28.172 1.00 96.31 272 TRP A CA 1
ATOM 2118 C C . TRP A 1 272 ? -20.682 -2.292 26.881 1.00 96.31 272 TRP A C 1
ATOM 2120 O O . TRP A 1 272 ? -21.705 -2.656 26.310 1.00 96.31 272 TRP A O 1
ATOM 2130 N N . VAL A 1 273 ? -19.462 -2.533 26.415 1.00 96.25 273 VAL A N 1
ATOM 2131 C CA . VAL A 1 273 ? -19.174 -3.165 25.123 1.00 96.25 273 VAL A CA 1
ATOM 2132 C C . VAL A 1 273 ? -18.563 -4.540 25.367 1.00 96.25 273 VAL A C 1
ATOM 2134 O O . VAL A 1 273 ? -17.650 -4.672 26.185 1.00 96.25 273 VAL A O 1
ATOM 2137 N N . ARG A 1 274 ? -19.079 -5.554 24.667 1.00 94.50 274 ARG A N 1
ATOM 2138 C CA . ARG A 1 274 ? -18.606 -6.947 24.697 1.00 94.50 274 ARG A CA 1
ATOM 2139 C C . ARG A 1 274 ? -18.040 -7.373 23.340 1.00 94.50 274 ARG A C 1
ATOM 2141 O O . ARG A 1 274 ? -18.318 -6.725 22.332 1.00 94.50 274 ARG A O 1
ATOM 2148 N N . TYR A 1 275 ? -17.281 -8.468 23.339 1.00 93.25 275 TYR A N 1
ATOM 2149 C CA . TYR A 1 275 ? -16.684 -9.104 22.152 1.00 93.25 275 TYR A CA 1
ATOM 2150 C C . TYR A 1 275 ? -15.681 -8.252 21.362 1.00 93.25 275 TYR A C 1
ATOM 2152 O O . TYR A 1 275 ? -15.287 -8.640 20.275 1.00 93.25 275 TYR A O 1
ATOM 2160 N N . MET A 1 276 ? -15.229 -7.121 21.915 1.00 94.38 276 MET A N 1
ATOM 2161 C CA . MET A 1 276 ? -14.103 -6.378 21.337 1.00 94.38 276 MET A CA 1
ATOM 2162 C C . MET A 1 276 ? -12.760 -6.944 21.796 1.00 94.38 276 MET A C 1
ATOM 2164 O O . MET A 1 276 ? -11.832 -7.057 21.007 1.00 94.38 276 MET A O 1
ATOM 2168 N N . PHE A 1 277 ? -12.662 -7.305 23.073 1.00 94.81 277 PHE A N 1
ATOM 2169 C CA . PHE A 1 277 ? -11.495 -7.925 23.690 1.00 94.81 277 PHE A CA 1
ATOM 2170 C C . PHE A 1 277 ? -11.971 -9.076 24.572 1.00 94.81 277 PHE A C 1
ATOM 2172 O O . PHE A 1 277 ? -13.122 -9.072 25.013 1.00 94.81 277 PHE A O 1
ATOM 2179 N N . PHE A 1 278 ? -11.071 -10.008 24.881 1.00 93.06 278 PHE A N 1
ATOM 2180 C CA . PHE A 1 278 ? -11.325 -11.103 25.825 1.00 93.06 278 PHE A CA 1
ATOM 2181 C C . PHE A 1 278 ? -10.517 -10.955 27.120 1.00 93.06 278 PHE A C 1
ATOM 2183 O O . PHE A 1 278 ? -10.965 -11.396 28.176 1.00 93.06 278 PHE A O 1
ATOM 2190 N N . ASN A 1 279 ? -9.398 -10.221 27.075 1.00 91.94 279 ASN A N 1
ATOM 2191 C CA . ASN A 1 279 ? -8.510 -10.011 28.214 1.00 91.94 279 ASN A CA 1
ATOM 2192 C C . ASN A 1 279 ? -8.616 -8.599 28.806 1.00 91.94 279 ASN A C 1
ATOM 2194 O O . ASN A 1 279 ? -8.708 -7.588 28.105 1.00 91.94 279 ASN A O 1
ATOM 2198 N N . ARG A 1 280 ? -8.518 -8.506 30.138 1.00 93.38 280 ARG A N 1
ATOM 2199 C CA . ARG A 1 280 ? -8.490 -7.223 30.868 1.00 93.38 280 ARG A CA 1
ATOM 2200 C C . ARG A 1 280 ? -7.247 -6.381 30.558 1.00 93.38 280 ARG A C 1
ATOM 2202 O O . ARG A 1 280 ? -7.314 -5.150 30.594 1.00 93.38 280 ARG A O 1
ATOM 2209 N N . THR A 1 281 ? -6.113 -7.031 30.325 1.00 92.88 281 THR A N 1
ATOM 2210 C CA . THR A 1 281 ? -4.828 -6.399 29.995 1.00 92.88 281 THR A CA 1
ATOM 2211 C C . THR A 1 281 ? -4.898 -5.673 28.656 1.00 92.88 281 THR A C 1
ATOM 2213 O O . THR A 1 281 ? -4.512 -4.506 28.592 1.00 92.88 281 THR A O 1
ATOM 2216 N N . ASP A 1 282 ? -5.497 -6.298 27.643 1.00 93.50 282 ASP A N 1
ATOM 2217 C CA . ASP A 1 282 ? -5.684 -5.706 26.314 1.00 93.50 282 ASP A CA 1
ATOM 2218 C C . ASP A 1 282 ? -6.536 -4.430 26.380 1.00 93.50 282 ASP A C 1
ATOM 2220 O O . ASP A 1 282 ? -6.162 -3.400 25.822 1.00 93.50 282 ASP A O 1
ATOM 2224 N N . ILE A 1 283 ? -7.623 -4.429 27.162 1.00 95.19 283 ILE A N 1
ATOM 2225 C CA . ILE A 1 283 ? -8.456 -3.225 27.348 1.00 95.19 283 ILE A CA 1
ATOM 2226 C C . ILE A 1 283 ? -7.639 -2.063 27.927 1.00 95.19 283 ILE A C 1
ATOM 2228 O O . ILE A 1 283 ? -7.831 -0.911 27.537 1.00 95.19 283 ILE A O 1
ATOM 2232 N N . LYS A 1 284 ? -6.745 -2.341 28.885 1.00 94.62 284 LYS A N 1
ATOM 2233 C CA . LYS A 1 284 ? -5.882 -1.307 29.474 1.00 94.62 284 LYS A CA 1
ATOM 2234 C C . LYS A 1 284 ? -4.866 -0.787 28.458 1.00 94.62 284 LYS A C 1
ATOM 2236 O O . LYS A 1 284 ? -4.651 0.421 28.421 1.00 94.62 284 LYS A O 1
ATOM 2241 N N . TRP A 1 285 ? -4.286 -1.675 27.652 1.00 94.31 285 TRP A N 1
ATOM 2242 C CA . TRP A 1 285 ? -3.320 -1.334 26.608 1.00 94.31 285 TRP A CA 1
ATOM 2243 C C . TRP A 1 285 ? -3.926 -0.407 25.551 1.00 94.31 285 TRP A C 1
ATOM 2245 O O . TRP A 1 285 ? -3.373 0.645 25.244 1.00 94.31 285 TRP A O 1
ATOM 2255 N N . TYR A 1 286 ? -5.118 -0.749 25.060 1.00 95.12 286 TYR A N 1
ATOM 2256 C CA . TYR A 1 286 ? -5.812 0.002 24.013 1.00 95.12 286 TYR A CA 1
ATOM 2257 C C . TYR A 1 286 ? -6.657 1.174 24.527 1.00 95.12 286 TYR A C 1
ATOM 2259 O O . TYR A 1 286 ? -7.278 1.883 23.736 1.00 95.12 286 TYR A O 1
ATOM 2267 N N . ARG A 1 287 ? -6.652 1.433 25.841 1.00 94.69 287 ARG A N 1
ATOM 2268 C CA . ARG A 1 287 ? -7.389 2.537 26.473 1.00 94.69 287 ARG A CA 1
ATOM 2269 C C . ARG A 1 287 ? -7.134 3.923 25.855 1.00 94.69 287 ARG A C 1
ATOM 2271 O O . ARG A 1 287 ? -8.099 4.682 25.775 1.00 94.69 287 ARG A O 1
ATOM 2278 N N . PRO A 1 288 ? -5.902 4.287 25.440 1.00 93.81 288 PRO A N 1
ATOM 2279 C CA . PRO A 1 288 ? -5.631 5.605 24.861 1.00 93.81 288 PRO A CA 1
ATOM 2280 C C . PRO A 1 288 ? -6.244 5.828 23.472 1.00 93.81 288 PRO A C 1
ATOM 2282 O O . PRO A 1 288 ? -6.255 6.962 23.001 1.00 93.81 288 PRO A O 1
ATOM 2285 N N . ILE A 1 289 ? -6.709 4.774 22.794 1.00 94.81 289 ILE A N 1
ATOM 2286 C CA . ILE A 1 289 ? -7.202 4.861 21.418 1.00 94.81 289 ILE A CA 1
ATOM 2287 C C . ILE A 1 289 ? -8.675 5.274 21.405 1.00 94.81 289 ILE A C 1
ATOM 2289 O O . ILE A 1 289 ? -9.495 4.776 22.179 1.00 94.81 289 ILE A O 1
ATOM 2293 N N . GLU A 1 290 ? -9.014 6.179 20.490 1.00 94.88 290 GLU A N 1
ATOM 2294 C CA . GLU A 1 290 ? -10.383 6.627 20.265 1.00 94.88 290 GLU A CA 1
ATOM 2295 C C . GLU A 1 290 ? -11.239 5.526 19.614 1.00 94.88 290 GLU A C 1
ATOM 2297 O O . GLU A 1 290 ? -10.855 4.893 18.626 1.00 94.88 290 GLU A O 1
ATOM 2302 N N . LEU A 1 291 ? -12.430 5.318 20.171 1.00 95.88 291 LEU A N 1
ATOM 2303 C CA . LEU A 1 291 ? -13.463 4.446 19.629 1.00 95.88 291 LEU A CA 1
ATOM 2304 C C . LEU A 1 291 ? -14.347 5.230 18.663 1.00 95.88 291 LEU A C 1
ATOM 2306 O O . LEU A 1 291 ? -14.705 6.380 18.919 1.00 95.88 291 LEU A O 1
ATOM 2310 N N . GLN A 1 292 ? -14.766 4.579 17.585 1.00 94.81 292 GLN A N 1
ATOM 2311 C CA . GLN A 1 292 ? -15.742 5.113 16.639 1.00 94.81 292 GLN A CA 1
ATOM 2312 C C . GLN A 1 292 ? -16.862 4.105 16.432 1.00 94.81 292 GLN A C 1
ATOM 2314 O O . GLN A 1 292 ? -16.690 2.925 16.690 1.00 94.81 292 GLN A O 1
ATOM 2319 N N . THR A 1 293 ? -18.021 4.542 15.973 1.00 94.38 293 THR A N 1
ATOM 2320 C CA . THR A 1 293 ? -19.182 3.662 15.760 1.00 94.38 293 THR A CA 1
ATOM 2321 C C . THR A 1 293 ? -19.655 3.749 14.320 1.00 94.38 293 THR A C 1
ATOM 2323 O O . THR A 1 293 ? -19.277 4.685 13.606 1.00 94.38 293 THR A O 1
ATOM 2326 N N . LYS A 1 294 ? -20.449 2.774 13.859 1.00 92.31 294 LYS A N 1
ATOM 2327 C CA . LYS A 1 294 ? -20.947 2.776 12.472 1.00 92.31 294 LYS A CA 1
ATOM 2328 C C . LYS A 1 294 ? -21.872 3.977 12.237 1.00 92.31 294 LYS A C 1
ATOM 2330 O O . LYS A 1 294 ? -21.809 4.584 11.173 1.00 92.31 294 LYS A O 1
ATOM 2335 N N . TYR A 1 295 ? -22.602 4.422 13.265 1.00 92.38 295 TYR A N 1
ATOM 2336 C CA . TYR A 1 295 ? -23.414 5.648 13.225 1.00 92.38 295 TYR A CA 1
ATOM 2337 C C . TYR A 1 295 ? -22.646 6.950 13.526 1.00 92.38 295 TYR A C 1
ATOM 2339 O O . TYR A 1 295 ? -23.254 7.990 13.794 1.00 92.38 295 TYR A O 1
ATOM 2347 N N . GLY A 1 296 ? -21.310 6.933 13.482 1.00 91.25 296 GLY A N 1
ATOM 2348 C CA . GLY A 1 296 ? -20.491 8.149 13.526 1.00 91.25 296 GLY A CA 1
ATOM 2349 C C . GLY A 1 296 ? -20.371 8.813 14.902 1.00 91.25 296 GLY A C 1
ATOM 2350 O O . GLY A 1 296 ? -20.036 9.992 14.981 1.00 91.25 296 GLY A O 1
ATOM 2351 N N . ARG A 1 297 ? -20.645 8.086 15.991 1.00 94.69 297 ARG A N 1
ATOM 2352 C CA . ARG A 1 297 ? -20.310 8.496 17.369 1.00 94.69 297 ARG A CA 1
ATOM 2353 C C . ARG A 1 297 ? -18.848 8.229 17.677 1.00 94.69 297 ARG A C 1
ATOM 2355 O O . ARG A 1 297 ? -18.302 7.226 17.207 1.00 94.69 297 ARG A O 1
ATOM 2362 N N . THR A 1 298 ? -18.261 9.077 18.511 1.00 95.69 298 THR A N 1
ATOM 2363 C CA . THR A 1 298 ? -16.875 8.956 18.971 1.00 95.69 298 THR A CA 1
ATOM 2364 C C . THR A 1 298 ? -16.820 8.792 20.483 1.00 95.69 298 THR A C 1
ATOM 2366 O O . THR A 1 298 ? -17.688 9.272 21.213 1.00 95.69 298 THR A O 1
ATOM 2369 N N . GLY A 1 299 ? -15.829 8.060 20.985 1.00 95.50 299 GLY A N 1
ATOM 2370 C CA . GLY A 1 299 ? -15.736 7.765 22.409 1.00 95.50 299 GLY A CA 1
ATOM 2371 C C . GLY A 1 299 ? -14.376 7.256 22.852 1.00 95.50 299 GLY A C 1
ATOM 2372 O O . GLY A 1 299 ? -13.453 7.109 22.061 1.00 95.50 299 GLY A O 1
ATOM 2373 N N . HIS A 1 300 ? -14.254 6.977 24.144 1.00 96.44 300 HIS A N 1
ATOM 2374 C CA . HIS A 1 300 ? -13.034 6.447 24.749 1.00 96.44 300 HIS A CA 1
ATOM 2375 C C . HIS A 1 300 ? -13.349 5.360 25.775 1.00 96.44 300 HIS A C 1
ATOM 2377 O O . HIS A 1 300 ? -14.411 5.345 26.412 1.00 96.44 300 HIS A O 1
ATOM 2383 N N . ILE A 1 301 ? -12.392 4.454 25.967 1.00 97.00 301 ILE A N 1
ATOM 2384 C CA . ILE A 1 301 ? -12.470 3.410 26.985 1.00 97.00 301 ILE A CA 1
ATOM 2385 C C . ILE A 1 301 ? -12.251 4.051 28.361 1.00 97.00 301 ILE A C 1
ATOM 2387 O O . ILE A 1 301 ? -11.223 4.669 28.641 1.00 97.00 301 ILE A O 1
ATOM 2391 N N . THR A 1 302 ? -13.222 3.884 29.258 1.00 96.12 302 THR A N 1
ATOM 2392 C CA . THR A 1 302 ? -13.133 4.411 30.627 1.00 96.12 302 THR A CA 1
ATOM 2393 C C . THR A 1 302 ? -12.452 3.416 31.555 1.00 96.12 302 THR A C 1
ATOM 2395 O O . THR A 1 302 ? -11.465 3.766 32.196 1.00 96.12 302 THR A O 1
ATOM 2398 N N . GLN A 1 303 ? -12.947 2.177 31.609 1.00 94.94 303 GLN A N 1
ATOM 2399 C CA . GLN A 1 303 ? -12.426 1.129 32.484 1.00 94.94 303 GLN A CA 1
ATOM 2400 C C . GLN A 1 303 ? -12.771 -0.273 31.954 1.00 94.94 303 GLN A C 1
ATOM 2402 O O . GLN A 1 303 ? -13.846 -0.451 31.372 1.00 94.94 303 GLN A O 1
ATOM 2407 N N . PRO A 1 304 ? -11.913 -1.282 32.191 1.00 96.75 304 PRO A N 1
ATOM 2408 C CA . PRO A 1 304 ? -12.301 -2.679 32.041 1.00 96.75 304 PRO A CA 1
ATOM 2409 C C . PRO A 1 304 ? -13.268 -3.099 33.156 1.00 96.75 304 PRO A C 1
ATOM 2411 O O . PRO A 1 304 ? -13.155 -2.633 34.293 1.00 96.75 304 PRO A O 1
ATOM 2414 N N . VAL A 1 305 ? -14.192 -4.002 32.844 1.00 93.94 305 VAL A N 1
ATOM 2415 C CA . VAL A 1 305 ? -15.188 -4.554 33.767 1.00 93.94 305 VAL A CA 1
ATOM 2416 C C . VAL A 1 305 ? -15.016 -6.073 33.822 1.00 93.94 305 VAL A C 1
ATOM 2418 O O . VAL A 1 305 ? -15.142 -6.756 32.813 1.00 93.94 305 VAL A O 1
ATOM 2421 N N . GLY A 1 306 ? -14.738 -6.616 35.008 1.00 90.94 306 GLY A N 1
ATOM 2422 C CA . GLY A 1 306 ? -14.515 -8.055 35.186 1.00 90.94 306 GLY A CA 1
ATOM 2423 C C . GLY A 1 306 ? -13.217 -8.565 34.545 1.00 90.94 306 GLY A C 1
ATOM 2424 O O . GLY A 1 306 ? -12.258 -7.806 34.365 1.00 90.94 306 GLY A O 1
ATOM 2425 N N . LEU A 1 307 ? -13.187 -9.869 34.251 1.00 85.81 307 LEU A N 1
ATOM 2426 C CA . LEU A 1 307 ? -12.025 -10.574 33.693 1.00 85.81 307 LEU A CA 1
ATOM 2427 C C . LEU A 1 307 ? -12.187 -10.930 32.203 1.00 85.81 307 LEU A C 1
ATOM 2429 O O . LEU A 1 307 ? -11.189 -10.966 31.495 1.00 85.81 307 LEU A O 1
ATOM 2433 N N . HIS A 1 308 ? -13.422 -11.093 31.716 1.00 86.25 308 HIS A N 1
ATOM 2434 C CA . HIS A 1 308 ? -13.745 -11.610 30.374 1.00 86.25 308 HIS A CA 1
ATOM 2435 C C . HIS A 1 308 ? -13.866 -10.529 29.286 1.00 86.25 308 HIS A C 1
ATOM 2437 O O . HIS A 1 308 ? -14.759 -10.582 28.443 1.00 86.25 308 HIS A O 1
ATOM 2443 N N . GLY A 1 309 ? -13.037 -9.485 29.347 1.00 87.88 309 GLY A N 1
ATOM 2444 C CA . GLY A 1 309 ? -12.948 -8.526 28.241 1.00 87.88 309 GLY A CA 1
ATOM 2445 C C . GLY A 1 309 ? -14.149 -7.579 28.054 1.00 87.88 309 GLY A C 1
ATOM 2446 O O . GLY A 1 309 ? -14.221 -6.848 27.064 1.00 87.88 309 GLY A O 1
ATOM 2447 N N . LEU A 1 310 ? -15.076 -7.516 29.017 1.00 95.06 310 LEU A N 1
ATOM 2448 C CA . LEU A 1 310 ? -16.126 -6.497 29.030 1.00 95.06 310 LEU A CA 1
ATOM 2449 C C . LEU A 1 310 ? -15.501 -5.129 29.342 1.00 95.06 310 LEU A C 1
ATOM 2451 O O . LEU A 1 310 ? -14.758 -4.976 30.313 1.00 95.06 310 LEU A O 1
ATOM 2455 N N . LEU A 1 311 ? -15.816 -4.107 28.551 1.00 96.31 311 LEU A N 1
ATOM 2456 C CA . LEU A 1 311 ? -15.298 -2.753 28.763 1.00 96.31 311 LEU A CA 1
ATOM 2457 C C . LEU A 1 311 ? -16.428 -1.745 28.921 1.00 96.31 311 LEU A C 1
ATOM 2459 O O . LEU A 1 311 ? -17.507 -1.889 28.351 1.00 96.31 311 LEU A O 1
ATOM 2463 N N . LYS A 1 312 ? -16.168 -0.691 29.690 1.00 97.06 312 LYS A N 1
ATOM 2464 C CA . LYS A 1 312 ? -17.049 0.469 29.810 1.00 97.06 312 LYS A CA 1
ATOM 2465 C C . LYS A 1 312 ? -16.455 1.612 28.998 1.00 97.06 312 LYS A C 1
ATOM 2467 O O . LYS A 1 312 ? -15.323 2.026 29.257 1.00 97.06 312 LYS A O 1
ATOM 2472 N N . ALA A 1 313 ? -17.220 2.159 28.066 1.00 97.31 313 ALA A N 1
ATOM 2473 C CA . ALA A 1 313 ? -16.828 3.278 27.219 1.00 97.31 313 ALA A CA 1
ATOM 2474 C C . ALA A 1 313 ? -17.771 4.471 27.402 1.00 97.31 313 ALA A C 1
ATOM 2476 O O . ALA A 1 313 ? -18.955 4.307 27.707 1.00 97.31 313 ALA A O 1
ATOM 2477 N N . ARG A 1 314 ? -17.233 5.677 27.222 1.00 97.19 314 ARG A N 1
ATOM 2478 C CA . ARG A 1 314 ? -17.990 6.932 27.220 1.00 97.19 314 ARG A CA 1
ATOM 2479 C C . ARG A 1 314 ? -17.920 7.543 25.827 1.00 97.19 314 ARG A C 1
ATOM 2481 O O . ARG A 1 314 ? -16.826 7.701 25.293 1.00 97.19 314 ARG A O 1
ATOM 2488 N N . PHE A 1 315 ? -19.077 7.896 25.284 1.00 97.06 315 PHE A N 1
ATOM 2489 C CA . PHE A 1 315 ? -19.237 8.489 23.959 1.00 97.06 315 PHE A CA 1
ATOM 2490 C C . PHE A 1 315 ? -19.636 9.964 24.050 1.00 97.06 315 PHE A C 1
ATOM 2492 O O . PHE A 1 315 ? -20.027 10.454 25.115 1.00 97.06 315 PHE A O 1
ATOM 2499 N N . ASP A 1 316 ? -19.516 10.668 22.929 1.00 96.12 316 ASP A N 1
ATOM 2500 C CA . ASP A 1 316 ? -19.966 12.046 22.741 1.00 96.12 316 ASP A CA 1
ATOM 2501 C C . ASP A 1 316 ? -21.493 12.172 22.882 1.00 96.12 316 ASP A C 1
ATOM 2503 O O . ASP A 1 316 ? -21.997 13.091 23.530 1.00 96.12 316 ASP A O 1
ATOM 2507 N N . LYS A 1 317 ? -22.230 11.213 22.311 1.00 95.00 317 LYS A N 1
ATOM 2508 C CA . LYS A 1 317 ? -23.696 11.167 22.271 1.00 95.00 317 LYS A CA 1
ATOM 2509 C C . LYS A 1 317 ? -24.222 9.785 22.674 1.00 95.00 317 LYS A C 1
ATOM 2511 O O . LYS A 1 317 ? -23.466 8.813 22.676 1.00 95.00 317 LYS A O 1
ATOM 2516 N N . PRO A 1 318 ? -25.521 9.671 23.012 1.00 93.50 318 PRO A N 1
ATOM 2517 C CA . PRO A 1 318 ? -26.139 8.381 23.281 1.00 93.50 318 PRO A CA 1
ATOM 2518 C C . PRO A 1 318 ? -25.998 7.408 22.108 1.00 93.50 318 PRO A C 1
ATOM 2520 O O . PRO A 1 318 ? -26.154 7.790 20.943 1.00 93.50 318 PRO A O 1
ATOM 2523 N N . LEU A 1 319 ? -25.697 6.155 22.444 1.00 94.50 319 LEU A N 1
ATOM 2524 C CA . LEU A 1 319 ? -25.470 5.069 21.496 1.00 94.50 319 LEU A CA 1
ATOM 2525 C C . LEU A 1 319 ? -26.756 4.257 21.284 1.00 94.50 319 LEU A C 1
ATOM 2527 O O . LEU A 1 319 ? -27.506 4.032 22.233 1.00 94.50 319 LEU A O 1
ATOM 2531 N N . HIS A 1 320 ? -26.997 3.780 20.064 1.00 91.38 320 HIS A N 1
ATOM 2532 C CA . HIS A 1 320 ? -28.074 2.824 19.802 1.00 91.38 320 HIS A CA 1
ATOM 2533 C C . HIS A 1 320 ? -27.629 1.402 20.190 1.00 91.38 320 HIS A C 1
ATOM 2535 O O . HIS A 1 320 ? -26.465 1.050 20.017 1.00 91.38 320 HIS A O 1
ATOM 2541 N N . GLN A 1 321 ? -28.530 0.554 20.697 1.00 89.44 321 GLN A N 1
ATOM 2542 C CA . GLN A 1 321 ? -28.155 -0.807 21.120 1.00 89.44 321 GLN A CA 1
ATOM 2543 C C . GLN A 1 321 ? -27.781 -1.723 19.940 1.00 89.44 321 GLN A C 1
ATOM 2545 O O . GLN A 1 321 ? -26.997 -2.647 20.102 1.00 89.44 321 GLN A O 1
ATOM 2550 N N . GLY A 1 322 ? -28.298 -1.430 18.745 1.00 90.88 322 GLY A N 1
ATOM 2551 C CA . GLY A 1 322 ? -27.885 -2.070 17.488 1.00 90.88 322 GLY A CA 1
ATOM 2552 C C . GLY A 1 322 ? -26.676 -1.420 16.802 1.00 90.88 322 GLY A C 1
ATOM 2553 O O . GLY A 1 322 ? -26.430 -1.705 15.637 1.00 90.88 322 GLY A O 1
ATOM 2554 N N . ASP A 1 323 ? -25.973 -0.489 17.454 1.00 93.50 323 ASP A N 1
ATOM 2555 C CA . ASP A 1 323 ? -24.749 0.095 16.892 1.00 93.50 323 ASP A CA 1
ATOM 2556 C C . ASP A 1 323 ? -23.555 -0.852 17.081 1.00 93.50 323 ASP A C 1
ATOM 2558 O O . ASP A 1 323 ? -23.523 -1.661 18.005 1.00 93.50 323 ASP A O 1
ATOM 2562 N N . THR A 1 324 ? -22.545 -0.731 16.225 1.00 94.12 324 THR A N 1
ATOM 2563 C CA . THR A 1 324 ? -21.284 -1.470 16.350 1.00 94.12 324 THR A CA 1
ATOM 2564 C C . THR A 1 324 ? -20.174 -0.500 16.709 1.00 94.12 324 THR A C 1
ATOM 2566 O O . THR A 1 324 ? -19.907 0.463 15.986 1.00 94.12 324 THR A O 1
ATOM 2569 N N . VAL A 1 325 ? -19.509 -0.762 17.830 1.00 95.75 325 VAL A N 1
ATOM 2570 C CA . VAL A 1 325 ? -18.339 -0.006 18.270 1.00 95.75 325 VAL A CA 1
ATOM 2571 C C . VAL A 1 325 ? -17.108 -0.577 17.578 1.00 95.75 325 VAL A C 1
ATOM 2573 O O . VAL A 1 325 ? -16.920 -1.784 17.511 1.00 95.75 325 VAL A O 1
ATOM 2576 N N . MET A 1 326 ? -16.257 0.298 17.071 1.00 95.38 326 MET A N 1
ATOM 2577 C CA . MET A 1 326 ? -15.077 -0.014 16.283 1.00 95.38 326 MET A CA 1
ATOM 2578 C C . MET A 1 326 ? -13.848 0.651 16.893 1.00 95.38 326 MET A C 1
ATOM 2580 O O . MET A 1 326 ? -13.856 1.847 17.196 1.00 95.38 326 MET A O 1
ATOM 2584 N N . LEU A 1 327 ? -12.761 -0.104 16.991 1.00 95.44 327 LEU A N 1
ATOM 2585 C CA . LEU A 1 327 ? -11.435 0.412 17.299 1.00 95.44 327 LEU A CA 1
ATOM 2586 C C . LEU A 1 327 ? -10.545 0.239 16.066 1.00 95.44 327 LEU A C 1
ATOM 2588 O O . LEU A 1 327 ? -10.385 -0.866 15.551 1.00 95.44 327 LEU A O 1
ATOM 2592 N N . LYS A 1 328 ? -9.987 1.346 15.565 1.00 95.12 328 LYS A N 1
ATOM 2593 C CA . LYS A 1 328 ? -9.190 1.365 14.330 1.00 95.12 328 LYS A CA 1
ATOM 2594 C C . LYS A 1 328 ? -7.701 1.322 14.659 1.00 95.12 328 LYS A C 1
ATOM 2596 O O . LYS A 1 328 ? -7.173 2.237 15.288 1.00 95.12 328 LYS A O 1
ATOM 2601 N N . LEU A 1 329 ? -7.036 0.282 14.178 1.00 95.19 329 LEU A N 1
ATOM 2602 C CA . LEU A 1 329 ? -5.600 0.069 14.290 1.00 95.19 329 LEU A CA 1
ATOM 2603 C C . LEU A 1 329 ? -4.933 0.217 12.924 1.00 95.19 329 LEU A C 1
ATOM 2605 O O . LEU A 1 329 ? -5.491 -0.172 11.895 1.00 95.19 329 LEU A O 1
ATOM 2609 N N . TYR A 1 330 ? -3.719 0.758 12.918 1.00 95.06 330 TYR A N 1
ATOM 2610 C CA . TYR A 1 330 ? -2.959 1.039 11.705 1.00 95.06 330 TYR A CA 1
ATOM 2611 C C . TYR A 1 330 ? -1.539 0.485 11.802 1.00 95.06 330 TYR A C 1
ATOM 2613 O O . TYR A 1 330 ? -0.881 0.649 12.827 1.00 95.06 330 TYR A O 1
ATOM 2621 N N . LYS A 1 331 ? -1.046 -0.118 10.721 1.00 93.50 331 LYS A N 1
ATOM 2622 C CA . LYS A 1 331 ? 0.342 -0.576 10.571 1.00 93.50 331 LYS A CA 1
ATOM 2623 C C . LYS A 1 331 ? 0.864 -0.139 9.208 1.00 93.50 331 LYS A C 1
ATOM 2625 O O . LYS A 1 331 ? 0.140 -0.221 8.217 1.00 93.50 331 LYS A O 1
ATOM 2630 N N . ARG A 1 332 ? 2.112 0.318 9.145 1.00 93.19 332 ARG A N 1
ATOM 2631 C CA . ARG A 1 332 ? 2.765 0.599 7.867 1.00 93.19 332 ARG A CA 1
ATOM 2632 C C . ARG A 1 332 ? 3.112 -0.711 7.164 1.00 93.19 332 ARG A C 1
ATOM 2634 O O . ARG A 1 332 ? 3.629 -1.632 7.791 1.00 93.19 332 ARG A O 1
ATOM 2641 N N . THR A 1 333 ? 2.819 -0.780 5.875 1.00 91.44 333 THR A N 1
ATOM 2642 C CA . THR A 1 333 ? 3.126 -1.926 5.016 1.00 91.44 333 THR A CA 1
ATOM 2643 C C . THR A 1 333 ? 4.052 -1.506 3.893 1.00 91.44 333 THR A C 1
ATOM 2645 O O . THR A 1 333 ? 3.946 -0.391 3.378 1.00 91.44 333 THR A O 1
ATOM 2648 N N . PHE A 1 334 ? 4.929 -2.420 3.505 1.00 90.56 334 PHE A N 1
ATOM 2649 C CA . PHE A 1 334 ? 5.920 -2.219 2.463 1.00 90.56 334 PHE A CA 1
ATOM 2650 C C . PHE A 1 334 ? 5.648 -3.208 1.332 1.00 90.56 334 PHE A C 1
ATOM 2652 O O . PHE A 1 334 ? 5.394 -4.375 1.625 1.00 90.56 334 PHE A O 1
ATOM 2659 N N . PRO A 1 335 ? 5.662 -2.754 0.070 1.00 89.19 335 PRO A N 1
ATOM 2660 C CA . PRO A 1 335 ? 5.822 -3.639 -1.073 1.00 89.19 335 PRO A CA 1
ATOM 2661 C C . PRO A 1 335 ? 7.038 -4.538 -0.898 1.00 89.19 335 PRO A C 1
ATOM 2663 O O . PRO A 1 335 ? 8.082 -4.065 -0.441 1.00 89.19 335 PRO A O 1
ATOM 2666 N N . ASP A 1 336 ? 6.901 -5.811 -1.262 1.00 81.38 336 ASP A N 1
ATOM 2667 C CA . ASP A 1 336 ? 8.032 -6.715 -1.156 1.00 81.38 336 ASP A CA 1
ATOM 2668 C C . ASP A 1 336 ? 9.108 -6.345 -2.184 1.00 81.38 336 ASP A C 1
ATOM 2670 O O . ASP A 1 336 ? 8.837 -6.172 -3.378 1.00 81.38 336 ASP A O 1
ATOM 2674 N N . ALA A 1 337 ? 10.333 -6.183 -1.694 1.00 68.19 337 ALA A N 1
ATOM 2675 C CA . ALA A 1 337 ? 11.464 -5.715 -2.479 1.00 68.19 337 ALA A CA 1
ATOM 2676 C C . ALA A 1 337 ? 12.157 -6.846 -3.250 1.00 68.19 337 ALA A C 1
ATOM 2678 O O . ALA A 1 337 ? 12.792 -6.564 -4.266 1.00 68.19 337 ALA A O 1
ATOM 2679 N N . ALA A 1 338 ? 12.024 -8.099 -2.798 1.00 62.75 338 ALA A N 1
ATOM 2680 C CA . ALA A 1 338 ? 12.593 -9.272 -3.464 1.00 62.75 338 ALA A CA 1
ATOM 2681 C C . ALA A 1 338 ? 11.695 -9.807 -4.598 1.00 62.75 338 ALA A C 1
ATOM 2683 O O . ALA A 1 338 ? 12.167 -10.511 -5.487 1.00 62.75 338 ALA A O 1
ATOM 2684 N N . SER A 1 339 ? 10.419 -9.425 -4.597 1.00 66.69 339 SER A N 1
ATOM 2685 C CA . SER A 1 339 ? 9.370 -9.963 -5.466 1.00 66.69 339 SER A CA 1
ATOM 2686 C C . SER A 1 339 ? 9.434 -9.602 -6.957 1.00 66.69 339 SER A C 1
ATOM 2688 O O . SER A 1 339 ? 8.648 -10.130 -7.743 1.00 66.69 339 SER A O 1
ATOM 2690 N N . THR A 1 340 ? 10.297 -8.672 -7.385 1.00 67.75 340 THR A N 1
ATOM 2691 C CA . THR A 1 340 ? 10.263 -8.192 -8.778 1.00 67.75 340 THR A CA 1
ATOM 2692 C C . THR A 1 340 ? 11.247 -8.927 -9.665 1.00 67.75 340 THR A C 1
ATOM 2694 O O . THR A 1 340 ? 12.462 -8.771 -9.544 1.00 67.75 340 THR A O 1
ATOM 2697 N N . LEU A 1 341 ? 10.698 -9.678 -10.616 1.00 69.12 341 LEU A N 1
ATOM 2698 C CA . LEU A 1 341 ? 11.453 -10.461 -11.579 1.00 69.12 341 LEU A CA 1
ATOM 2699 C C . LEU A 1 341 ? 11.386 -9.808 -12.970 1.00 69.12 341 LEU A C 1
ATOM 2701 O O . LEU A 1 341 ? 10.321 -9.327 -13.386 1.00 69.12 341 LEU A O 1
ATOM 2705 N N . PRO A 1 342 ? 12.507 -9.768 -13.720 1.00 64.19 342 PRO A N 1
ATOM 2706 C CA . PRO A 1 342 ? 12.468 -9.370 -15.120 1.00 64.19 342 PRO A CA 1
ATOM 2707 C C . PRO A 1 342 ? 11.578 -10.352 -15.887 1.00 64.19 342 PRO A C 1
ATOM 2709 O O . PRO A 1 342 ? 11.759 -11.562 -15.784 1.00 64.19 342 PRO A O 1
ATOM 2712 N N . PHE A 1 343 ? 10.607 -9.840 -16.643 1.00 58.25 343 PHE A N 1
ATOM 2713 C CA . PHE A 1 343 ? 9.671 -10.694 -17.371 1.00 58.25 343 PHE A CA 1
ATOM 2714 C C . PHE A 1 343 ? 10.301 -11.177 -18.687 1.00 58.25 343 PHE A C 1
ATOM 2716 O O . PHE A 1 343 ? 10.639 -10.365 -19.548 1.00 58.25 343 PHE A O 1
ATOM 2723 N N . GLY A 1 344 ? 10.436 -12.494 -18.845 1.00 56.56 344 GLY A N 1
ATOM 2724 C CA . GLY A 1 344 ? 10.894 -13.180 -20.061 1.00 56.56 344 GLY A CA 1
ATOM 2725 C C . GLY A 1 344 ? 9.882 -14.226 -20.540 1.00 56.56 344 GLY A C 1
ATOM 2726 O O . GLY A 1 344 ? 8.956 -14.576 -19.820 1.00 56.56 344 GLY A O 1
ATOM 2727 N N . VAL A 1 345 ? 10.020 -14.761 -21.752 1.00 47.78 345 VAL A N 1
ATOM 2728 C CA . VAL A 1 345 ? 9.067 -15.772 -22.271 1.00 47.78 345 VAL A CA 1
ATOM 2729 C C . VAL A 1 345 ? 9.117 -17.070 -21.447 1.00 47.78 345 VAL A C 1
ATOM 2731 O O . VAL A 1 345 ? 8.072 -17.629 -21.135 1.00 47.78 345 VAL A O 1
ATOM 2734 N N . SER A 1 346 ? 10.301 -17.464 -20.963 1.00 47.06 346 SER A N 1
ATOM 2735 C CA . SER A 1 346 ? 10.475 -18.554 -19.987 1.00 47.06 346 SER A CA 1
ATOM 2736 C C . SER A 1 346 ? 9.871 -18.253 -18.611 1.00 47.06 346 SER A C 1
ATOM 2738 O O . SER A 1 346 ? 9.665 -19.159 -17.810 1.00 47.06 346 SER A O 1
ATOM 2740 N N . THR A 1 347 ? 9.532 -16.988 -18.329 1.00 49.41 347 THR A N 1
ATOM 2741 C CA . THR A 1 347 ? 8.904 -16.614 -17.059 1.00 49.41 347 THR A CA 1
ATOM 2742 C C . THR A 1 347 ? 7.419 -16.900 -17.002 1.00 49.41 347 THR A C 1
ATOM 2744 O O . THR A 1 347 ? 6.867 -16.668 -15.952 1.00 49.41 347 THR A O 1
ATOM 2747 N N . LEU A 1 348 ? 6.754 -17.397 -18.050 1.00 47.50 348 LEU A N 1
ATOM 2748 C CA . LEU A 1 348 ? 5.351 -17.826 -17.938 1.00 47.50 348 LEU A CA 1
ATOM 2749 C C . LEU A 1 348 ? 5.229 -19.232 -17.331 1.00 47.50 348 LEU A C 1
ATOM 2751 O O . LEU A 1 348 ? 4.440 -19.424 -16.415 1.00 47.50 348 LEU A O 1
ATOM 2755 N N . GLU A 1 349 ? 6.076 -20.173 -17.749 1.00 45.31 349 GLU A N 1
ATOM 2756 C CA . GLU A 1 349 ? 6.198 -21.491 -17.102 1.00 45.31 349 GLU A CA 1
ATOM 2757 C C . GLU A 1 349 ? 6.843 -21.355 -15.716 1.00 45.31 349 GLU A C 1
ATOM 2759 O O . GLU A 1 349 ? 6.345 -21.895 -14.730 1.00 45.31 349 GLU A O 1
ATOM 2764 N N . ALA A 1 350 ? 7.876 -20.510 -15.601 1.00 43.69 350 ALA A N 1
ATOM 2765 C CA . ALA A 1 350 ? 8.437 -20.153 -14.304 1.00 43.69 350 ALA A CA 1
ATOM 2766 C C . ALA A 1 350 ? 7.542 -19.189 -13.503 1.00 43.69 350 ALA A C 1
ATOM 2768 O O . ALA A 1 350 ? 7.823 -18.985 -12.335 1.00 43.69 350 ALA A O 1
ATOM 2769 N N . CYS A 1 351 ? 6.478 -18.594 -14.064 1.00 42.84 351 CYS A N 1
ATOM 2770 C CA . CYS A 1 351 ? 5.515 -17.797 -13.285 1.00 42.84 351 CYS A CA 1
ATOM 2771 C C . CYS A 1 351 ? 4.735 -18.740 -12.393 1.00 42.84 351 CYS A C 1
ATOM 2773 O O . CYS A 1 351 ? 4.641 -18.437 -11.220 1.00 42.84 351 CYS A O 1
ATOM 2775 N N . GLY A 1 352 ? 4.257 -19.876 -12.916 1.00 49.16 352 GLY A N 1
ATOM 2776 C CA . GLY A 1 352 ? 3.615 -20.916 -12.112 1.00 49.16 352 GLY A CA 1
ATOM 2777 C C . GLY A 1 352 ? 4.530 -21.357 -10.972 1.00 49.16 352 GLY A C 1
ATOM 2778 O O . GLY A 1 352 ? 4.206 -21.122 -9.817 1.00 49.16 352 GLY A O 1
ATOM 2779 N N . ASN A 1 353 ? 5.733 -21.849 -11.291 1.00 45.59 353 ASN A N 1
ATOM 2780 C CA . ASN A 1 353 ? 6.685 -22.363 -10.295 1.00 45.59 353 ASN A CA 1
ATOM 2781 C C . ASN A 1 353 ? 7.265 -21.293 -9.353 1.00 45.59 353 ASN A C 1
ATOM 2783 O O . ASN A 1 353 ? 7.459 -21.563 -8.172 1.00 45.59 353 ASN A O 1
ATOM 2787 N N . ALA A 1 354 ? 7.556 -20.077 -9.830 1.00 44.50 354 ALA A N 1
ATOM 2788 C CA . ALA A 1 354 ? 8.037 -18.983 -8.983 1.00 44.50 354 ALA A CA 1
ATOM 2789 C C . ALA A 1 354 ? 6.910 -18.362 -8.157 1.00 44.50 354 ALA A C 1
ATOM 2791 O O . ALA A 1 354 ? 7.187 -17.801 -7.104 1.00 44.50 354 ALA A O 1
ATOM 2792 N N . MET A 1 355 ? 5.657 -18.460 -8.605 1.00 52.34 355 MET A N 1
ATOM 2793 C CA . MET A 1 355 ? 4.477 -18.079 -7.835 1.00 52.34 355 MET A CA 1
ATOM 2794 C C . MET A 1 355 ? 4.225 -19.088 -6.723 1.00 52.34 355 MET A C 1
ATOM 2796 O O . MET A 1 355 ? 4.078 -18.641 -5.593 1.00 52.34 355 MET A O 1
ATOM 2800 N N . THR A 1 356 ? 4.291 -20.402 -6.977 1.00 54.03 356 THR A N 1
ATOM 2801 C CA . THR A 1 356 ? 4.275 -21.411 -5.901 1.00 54.03 356 THR A CA 1
ATOM 2802 C C . THR A 1 356 ? 5.463 -21.221 -4.970 1.00 54.03 356 THR A C 1
ATOM 2804 O O . THR A 1 356 ? 5.261 -20.986 -3.794 1.00 54.03 356 THR A O 1
ATOM 2807 N N . ALA A 1 357 ? 6.694 -21.147 -5.481 1.00 50.28 357 ALA A N 1
ATOM 2808 C CA . ALA A 1 357 ? 7.880 -20.993 -4.637 1.00 50.28 357 ALA A CA 1
ATOM 2809 C C . ALA A 1 357 ? 7.934 -19.662 -3.861 1.00 50.28 357 ALA A C 1
ATOM 2811 O O . ALA A 1 357 ? 8.543 -19.605 -2.797 1.00 50.28 357 ALA A O 1
ATOM 2812 N N . TYR A 1 358 ? 7.356 -18.572 -4.379 1.00 52.91 358 TYR A N 1
ATOM 2813 C CA . TYR A 1 358 ? 7.237 -17.309 -3.642 1.00 52.91 358 TYR A CA 1
ATOM 2814 C C . TYR A 1 358 ? 6.115 -17.373 -2.603 1.00 52.91 358 TYR A C 1
ATOM 2816 O O . TYR A 1 358 ? 6.306 -16.874 -1.499 1.00 52.91 358 TYR A O 1
ATOM 2824 N N . LEU A 1 359 ? 4.969 -17.979 -2.929 1.00 55.50 359 LEU A N 1
ATOM 2825 C CA . LEU A 1 359 ? 3.880 -18.189 -1.974 1.00 55.50 359 LEU A CA 1
ATOM 2826 C C . LEU A 1 359 ? 4.320 -19.123 -0.841 1.00 55.50 359 LEU A C 1
ATOM 2828 O O . LEU A 1 359 ? 4.118 -18.765 0.314 1.00 55.50 359 LEU A O 1
ATOM 2832 N N . ASP A 1 360 ? 5.013 -20.214 -1.162 1.00 55.97 360 ASP A N 1
ATOM 2833 C CA . ASP A 1 360 ? 5.609 -21.152 -0.209 1.00 55.97 360 ASP A CA 1
ATOM 2834 C C . ASP A 1 360 ? 6.657 -20.436 0.655 1.00 55.97 360 ASP A C 1
ATOM 2836 O O . ASP A 1 360 ? 6.575 -20.479 1.874 1.00 55.97 360 ASP A O 1
ATOM 2840 N N . LYS A 1 361 ? 7.565 -19.642 0.061 1.00 56.88 361 LYS A N 1
ATOM 2841 C CA . LYS A 1 361 ? 8.519 -18.816 0.829 1.00 56.88 361 LYS A CA 1
ATOM 2842 C C . LYS A 1 361 ? 7.851 -17.752 1.696 1.00 56.88 361 LYS A C 1
ATOM 2844 O O . LYS A 1 361 ? 8.375 -17.422 2.756 1.00 56.88 361 LYS A O 1
ATOM 2849 N N . GLU A 1 362 ? 6.748 -17.150 1.253 1.00 54.09 362 GLU A N 1
ATOM 2850 C CA . GLU A 1 362 ? 5.985 -16.210 2.077 1.00 54.09 362 GLU A CA 1
ATOM 2851 C C . GLU A 1 362 ? 5.262 -16.926 3.220 1.00 54.09 362 GLU A C 1
ATOM 2853 O O . GLU A 1 362 ? 5.151 -16.354 4.305 1.00 54.09 362 GLU A O 1
ATOM 2858 N N . GLU A 1 363 ? 4.750 -18.136 3.001 1.00 56.59 363 GLU A N 1
ATOM 2859 C CA . GLU A 1 363 ? 4.164 -18.968 4.050 1.00 56.59 363 GLU A CA 1
ATOM 2860 C C . GLU A 1 363 ? 5.225 -19.419 5.050 1.00 56.59 363 GLU A C 1
ATOM 2862 O O . GLU A 1 363 ? 5.047 -19.154 6.240 1.00 56.59 363 GLU A O 1
ATOM 2867 N N . ASP A 1 364 ? 6.363 -19.922 4.577 1.00 52.03 364 ASP A N 1
ATOM 2868 C CA . ASP A 1 364 ? 7.533 -20.274 5.381 1.00 52.03 364 ASP A CA 1
ATOM 2869 C C . ASP A 1 364 ? 8.027 -19.067 6.188 1.00 52.03 364 ASP A C 1
ATOM 2871 O O . ASP A 1 364 ? 8.182 -19.152 7.399 1.00 52.03 364 ASP A O 1
ATOM 2875 N N . ALA A 1 365 ? 8.181 -17.887 5.575 1.00 54.72 365 ALA A N 1
ATOM 2876 C CA . ALA A 1 365 ? 8.591 -16.672 6.286 1.00 54.72 365 ALA A CA 1
ATOM 2877 C C . ALA A 1 365 ? 7.541 -16.203 7.313 1.00 54.72 365 ALA A C 1
ATOM 2879 O O . ALA A 1 365 ? 7.883 -15.655 8.365 1.00 54.72 365 ALA A O 1
ATOM 2880 N N . ARG A 1 366 ? 6.243 -16.403 7.040 1.00 53.06 366 ARG A N 1
ATOM 2881 C CA . ARG A 1 366 ? 5.164 -16.142 8.012 1.00 53.06 366 ARG A CA 1
ATOM 2882 C C . ARG A 1 366 ? 5.153 -17.175 9.136 1.00 53.06 366 ARG A C 1
ATOM 2884 O O . ARG A 1 366 ? 4.691 -16.854 10.231 1.00 53.06 366 ARG A O 1
ATOM 2891 N N . GLU A 1 367 ? 5.571 -18.406 8.879 1.00 57.72 367 GLU A N 1
ATOM 2892 C CA . GLU A 1 367 ? 5.741 -19.458 9.881 1.00 57.72 367 GLU A CA 1
ATOM 2893 C C . GLU A 1 367 ? 6.993 -19.240 10.727 1.00 57.72 367 GLU A C 1
ATOM 2895 O O . GLU A 1 367 ? 6.899 -19.304 11.947 1.00 57.72 367 GLU A O 1
ATOM 2900 N N . GLU A 1 368 ? 8.116 -18.850 10.130 1.00 58.38 368 GLU A N 1
ATOM 2901 C CA . GLU A 1 368 ? 9.339 -18.467 10.836 1.00 58.38 368 GLU A CA 1
ATOM 2902 C C . GLU A 1 368 ? 9.127 -17.235 11.720 1.00 58.38 368 GLU A C 1
ATOM 2904 O O . GLU A 1 368 ? 9.558 -17.223 12.871 1.00 58.38 368 GLU A O 1
ATOM 2909 N N . GLU A 1 369 ? 8.420 -16.206 11.240 1.00 49.88 369 GLU A N 1
ATOM 2910 C CA . GLU A 1 369 ? 8.079 -15.043 12.069 1.00 49.88 369 GLU A CA 1
ATOM 2911 C C . GLU A 1 369 ? 7.124 -15.432 13.211 1.00 49.88 369 GLU A C 1
ATOM 2913 O O . GLU A 1 369 ? 7.270 -14.938 14.329 1.00 49.88 369 GLU A O 1
ATOM 2918 N N . ARG A 1 370 ? 6.183 -16.362 12.976 1.00 59.56 370 ARG A N 1
ATOM 2919 C CA . ARG A 1 370 ? 5.349 -16.942 14.046 1.00 59.56 370 ARG A CA 1
ATOM 2920 C C . ARG A 1 370 ? 6.201 -17.693 15.070 1.00 59.56 370 ARG A C 1
ATOM 2922 O O . ARG A 1 370 ? 6.080 -17.423 16.261 1.00 59.56 370 ARG A O 1
ATOM 2929 N N . ALA A 1 371 ? 7.114 -18.543 14.613 1.00 59.94 371 ALA A N 1
ATOM 2930 C CA . ALA A 1 371 ? 8.026 -19.305 15.459 1.00 59.94 371 ALA A CA 1
ATOM 2931 C C . ALA A 1 371 ? 8.999 -18.400 16.233 1.00 59.94 371 ALA A C 1
ATOM 2933 O O . ALA A 1 371 ? 9.338 -18.684 17.379 1.00 59.94 371 ALA A O 1
ATOM 2934 N N . ARG A 1 372 ? 9.425 -17.275 15.650 1.00 58.88 372 ARG A N 1
ATOM 2935 C CA . ARG A 1 372 ? 10.268 -16.272 16.311 1.00 58.88 372 ARG A CA 1
ATOM 2936 C C . ARG A 1 372 ? 9.514 -15.523 17.408 1.00 58.88 372 ARG A C 1
ATOM 2938 O O . ARG A 1 372 ? 10.095 -15.260 18.460 1.00 58.88 372 ARG A O 1
ATOM 2945 N N . ILE A 1 373 ? 8.242 -15.192 17.183 1.00 60.97 373 ILE A N 1
ATOM 2946 C CA . ILE A 1 373 ? 7.372 -14.598 18.209 1.00 60.97 373 ILE A CA 1
ATOM 2947 C C . ILE A 1 373 ? 7.172 -15.592 19.365 1.00 60.97 373 ILE A C 1
ATOM 2949 O O . ILE A 1 373 ? 7.362 -15.218 20.520 1.00 60.97 373 ILE A O 1
ATOM 2953 N N . GLU A 1 374 ? 6.901 -16.865 19.064 1.00 58.47 374 GLU A N 1
ATOM 2954 C CA . GLU A 1 374 ? 6.793 -17.937 20.069 1.00 58.47 374 GLU A CA 1
ATOM 2955 C C . GLU A 1 374 ? 8.125 -18.207 20.802 1.00 58.47 374 GLU A C 1
ATOM 2957 O O . GLU A 1 374 ? 8.147 -18.508 21.996 1.00 58.47 374 GLU A O 1
ATOM 2962 N N . GLY A 1 375 ? 9.261 -18.075 20.112 1.00 51.41 375 GLY A N 1
ATOM 2963 C CA . GLY A 1 375 ? 10.597 -18.179 20.705 1.00 51.41 375 GLY A CA 1
ATOM 2964 C C . GLY A 1 375 ? 10.888 -17.044 21.689 1.00 51.41 375 GLY A C 1
ATOM 2965 O O . GLY A 1 375 ? 11.351 -17.296 22.799 1.00 51.41 375 GLY A O 1
ATOM 2966 N N . GLN A 1 376 ? 10.531 -15.805 21.333 1.00 51.47 376 GLN A N 1
ATOM 2967 C CA . GLN A 1 376 ? 10.629 -14.662 22.246 1.00 51.47 376 GLN A CA 1
ATOM 2968 C C . GLN A 1 376 ? 9.701 -14.807 23.461 1.00 51.47 376 GLN A C 1
ATOM 2970 O O . GLN A 1 376 ? 10.063 -14.365 24.550 1.00 51.47 376 GLN A O 1
ATOM 2975 N N . GLU A 1 377 ? 8.536 -15.445 23.316 1.00 52.25 377 GLU A N 1
ATOM 2976 C CA . GLU A 1 377 ? 7.675 -15.786 24.454 1.00 52.25 377 GLU A CA 1
ATOM 2977 C C . GLU A 1 377 ? 8.339 -16.787 25.400 1.00 52.25 377 GLU A C 1
ATOM 2979 O O . GLU A 1 377 ? 8.306 -16.574 26.612 1.00 52.25 377 GLU A O 1
ATOM 2984 N N . LYS A 1 378 ? 8.982 -17.837 24.873 1.00 53.44 378 LYS A N 1
ATOM 2985 C CA . LYS A 1 378 ? 9.714 -18.809 25.699 1.00 53.44 378 LYS A CA 1
ATOM 2986 C C . LYS A 1 378 ? 10.869 -18.160 26.451 1.00 53.44 378 LYS A C 1
ATOM 2988 O O . LYS A 1 378 ? 10.972 -18.370 27.652 1.00 53.44 378 LYS A O 1
ATOM 2993 N N . ASP A 1 379 ? 11.647 -17.298 25.803 1.00 51.72 379 ASP A N 1
ATOM 2994 C CA . ASP A 1 379 ? 12.764 -16.602 26.454 1.00 51.72 379 ASP A CA 1
ATOM 2995 C C . ASP A 1 379 ? 12.293 -15.636 27.558 1.00 51.72 379 ASP A C 1
ATOM 2997 O O . ASP A 1 379 ? 12.930 -15.514 28.607 1.00 51.72 379 ASP A O 1
ATOM 3001 N N . ILE A 1 380 ? 11.153 -14.960 27.363 1.00 54.41 380 ILE A N 1
ATOM 3002 C CA . ILE A 1 380 ? 10.554 -14.077 28.378 1.00 54.41 380 ILE A CA 1
ATOM 3003 C C . ILE A 1 380 ? 9.984 -14.891 29.545 1.00 54.41 380 ILE A C 1
ATOM 3005 O O . ILE A 1 380 ? 10.123 -14.486 30.702 1.00 54.41 380 ILE A O 1
ATOM 3009 N N . VAL A 1 381 ? 9.347 -16.029 29.263 1.00 54.09 381 VAL A N 1
ATOM 3010 C CA . VAL A 1 381 ? 8.824 -16.942 30.286 1.00 54.09 381 VAL A CA 1
ATOM 3011 C C . VAL A 1 381 ? 9.972 -17.587 31.064 1.00 54.09 381 VAL A C 1
ATOM 3013 O O . VAL A 1 381 ? 9.917 -17.606 32.290 1.00 54.09 381 VAL A O 1
ATOM 3016 N N . ASP A 1 382 ? 11.050 -18.003 30.404 1.00 50.94 382 ASP A N 1
ATOM 3017 C CA . ASP A 1 382 ? 12.230 -18.577 31.052 1.00 50.94 382 ASP A CA 1
ATOM 3018 C C . ASP A 1 382 ? 12.991 -17.537 31.885 1.00 50.94 382 ASP A C 1
ATOM 3020 O O . ASP A 1 382 ? 13.395 -17.846 33.010 1.00 50.94 382 ASP A O 1
ATOM 3024 N N . MET A 1 383 ? 13.102 -16.282 31.422 1.00 47.97 383 MET A N 1
ATOM 3025 C CA . MET A 1 383 ? 13.603 -15.164 32.240 1.00 47.97 383 MET A CA 1
ATOM 3026 C C . MET A 1 383 ? 12.703 -14.876 33.448 1.00 47.97 383 MET A C 1
ATOM 3028 O O . MET A 1 383 ? 13.198 -14.583 34.538 1.00 47.97 383 MET A O 1
ATOM 3032 N N . ALA A 1 384 ? 11.380 -14.962 33.288 1.00 47.78 384 ALA A N 1
ATOM 3033 C CA . ALA A 1 384 ? 10.446 -14.785 34.395 1.00 47.78 384 ALA A CA 1
ATOM 3034 C C . ALA A 1 384 ? 10.536 -15.941 35.406 1.00 47.78 384 ALA A C 1
ATOM 3036 O O . ALA A 1 384 ? 10.460 -15.699 36.608 1.00 47.78 384 ALA A O 1
ATOM 3037 N N . ILE A 1 385 ? 10.761 -17.176 34.950 1.00 53.81 385 ILE A N 1
ATOM 3038 C CA . ILE A 1 385 ? 10.935 -18.353 35.810 1.00 53.81 385 ILE A CA 1
ATOM 3039 C C . ILE A 1 385 ? 12.272 -18.286 36.562 1.00 53.81 385 ILE A C 1
ATOM 3041 O O . ILE A 1 385 ? 12.294 -18.539 37.767 1.00 53.81 385 ILE A O 1
ATOM 3045 N N . THR A 1 386 ? 13.365 -17.860 35.917 1.00 53.72 386 THR A N 1
ATOM 3046 C CA . THR A 1 386 ? 14.658 -17.649 36.604 1.00 53.72 386 THR A CA 1
ATOM 3047 C C . THR A 1 386 ? 14.623 -16.487 37.598 1.00 53.72 386 THR A C 1
ATOM 3049 O O . THR A 1 386 ? 15.301 -16.542 38.621 1.00 53.72 386 THR A O 1
ATOM 3052 N N . ALA A 1 387 ? 13.799 -15.462 37.367 1.00 47.81 387 ALA A N 1
ATOM 3053 C CA . ALA A 1 387 ? 13.590 -14.381 38.333 1.00 47.81 387 ALA A CA 1
ATOM 3054 C C . ALA A 1 387 ? 12.703 -14.785 39.533 1.00 47.81 387 ALA A C 1
ATOM 3056 O O . ALA A 1 387 ? 12.736 -14.113 40.565 1.00 47.81 387 ALA A O 1
ATOM 3057 N N . TYR A 1 388 ? 11.930 -15.874 39.417 1.00 41.84 388 TYR A N 1
ATOM 3058 C CA . TYR A 1 388 ? 10.989 -16.358 40.437 1.00 41.84 388 TYR A CA 1
ATOM 3059 C C . TYR A 1 388 ? 11.418 -17.645 41.155 1.00 41.84 388 TYR A C 1
ATOM 3061 O O . TYR A 1 388 ? 10.647 -18.156 41.967 1.00 41.84 388 TYR A O 1
ATOM 3069 N N . THR A 1 389 ? 12.635 -18.159 40.946 1.00 39.31 389 THR A N 1
ATOM 3070 C CA . THR A 1 389 ? 13.195 -19.180 41.846 1.00 39.31 389 THR A CA 1
ATOM 3071 C C . THR A 1 389 ? 13.588 -18.528 43.177 1.00 39.31 389 THR A C 1
ATOM 3073 O O . THR A 1 389 ? 14.515 -17.713 43.202 1.00 39.31 389 THR A O 1
ATOM 3076 N N . PRO A 1 390 ? 12.920 -18.847 44.301 1.00 38.69 390 PRO A N 1
ATOM 3077 C CA . PRO A 1 390 ? 13.293 -18.293 45.589 1.00 38.69 390 PRO A CA 1
ATOM 3078 C C . PRO A 1 390 ? 14.601 -18.942 46.051 1.00 38.69 390 PRO A C 1
ATOM 3080 O O . PRO A 1 390 ? 14.695 -20.164 46.155 1.00 38.69 390 PRO A O 1
ATOM 3083 N N . PHE A 1 391 ? 15.594 -18.109 46.370 1.00 40.50 391 PHE A N 1
ATOM 3084 C CA . PHE A 1 391 ? 16.735 -18.482 47.205 1.00 40.50 391 PHE A CA 1
ATOM 3085 C C . PHE A 1 391 ? 16.222 -19.238 48.442 1.00 40.50 391 PHE A C 1
ATOM 3087 O O . PHE A 1 391 ? 15.577 -18.651 49.313 1.00 40.50 391 PHE A O 1
ATOM 3094 N N . HIS A 1 392 ? 16.481 -20.544 48.511 1.00 35.59 392 HIS A N 1
ATOM 3095 C CA . HIS A 1 392 ? 16.200 -21.362 49.684 1.00 35.59 392 HIS A CA 1
ATOM 3096 C C . HIS A 1 392 ? 17.490 -21.629 50.463 1.00 35.59 392 HIS A C 1
ATOM 3098 O O . HIS A 1 392 ? 18.426 -22.240 49.958 1.00 35.59 392 HIS A O 1
ATOM 3104 N N . CYS A 1 393 ? 17.461 -21.160 51.713 1.00 31.97 393 CYS A N 1
ATOM 3105 C CA . CYS A 1 393 ? 18.163 -21.655 52.895 1.00 31.97 393 CYS A CA 1
ATOM 3106 C C . CYS A 1 393 ? 19.692 -21.787 52.861 1.00 31.97 393 CYS A C 1
ATOM 3108 O O . CYS A 1 393 ? 20.252 -22.861 52.660 1.00 31.97 393 CYS A O 1
ATOM 3110 N N . THR A 1 394 ? 20.360 -20.723 53.308 1.00 35.16 394 THR A N 1
ATOM 3111 C CA . THR A 1 394 ? 21.560 -20.845 54.140 1.00 35.16 394 THR A CA 1
ATOM 3112 C C . THR A 1 394 ? 21.204 -21.556 55.454 1.00 35.16 394 THR A C 1
ATOM 3114 O O . THR A 1 394 ? 20.503 -21.010 56.306 1.00 35.16 394 THR A O 1
ATOM 3117 N N . GLN A 1 395 ? 21.681 -22.791 55.624 1.00 33.00 395 GLN A N 1
ATOM 3118 C CA . GLN A 1 395 ? 21.774 -23.427 56.936 1.00 33.00 395 GLN A CA 1
ATOM 3119 C C . GLN A 1 395 ? 22.901 -22.758 57.728 1.00 33.00 395 GLN A C 1
ATOM 3121 O O . GLN A 1 395 ? 24.071 -22.835 57.362 1.00 33.00 395 GLN A O 1
ATOM 3126 N N . VAL A 1 396 ? 22.522 -22.107 58.824 1.00 33.97 396 VAL A N 1
ATOM 3127 C CA . VAL A 1 396 ? 23.411 -21.770 59.934 1.00 33.97 396 VAL A CA 1
ATOM 3128 C C . VAL A 1 396 ? 23.509 -23.018 60.808 1.00 33.97 396 VAL A C 1
ATOM 3130 O O . VAL A 1 396 ? 22.506 -23.447 61.377 1.00 33.97 396 VAL A O 1
ATOM 3133 N N . HIS A 1 397 ? 24.703 -23.598 60.912 1.00 34.94 397 HIS A N 1
ATOM 3134 C CA . HIS A 1 397 ? 25.060 -24.481 62.018 1.00 34.94 397 HIS A CA 1
ATOM 3135 C C . HIS A 1 397 ? 26.063 -23.763 62.927 1.00 34.94 397 HIS A C 1
ATOM 3137 O O . HIS A 1 397 ? 26.916 -23.019 62.443 1.00 34.94 397 HIS A O 1
ATOM 3143 N N . LEU A 1 398 ? 25.842 -23.964 64.231 1.00 34.72 398 LEU A N 1
ATOM 3144 C CA . LEU A 1 398 ? 26.670 -23.568 65.372 1.00 34.72 398 LEU A CA 1
ATOM 3145 C C . LEU A 1 398 ? 28.145 -23.939 65.208 1.00 34.72 398 LEU A C 1
ATOM 3147 O O . LEU A 1 398 ? 28.406 -25.031 64.653 1.00 34.72 398 LEU A O 1
#